Protein 8XKG (pdb70)

Nearest PDB structures (foldseek):
  8xkg-assembly1_A  TM=1.004E+00  e=3.668E-52  Acinetobacter baumannii ATCC 19606 = CIP 70.34 = JCM 6841
  8xkg-assembly1_B  TM=9.837E-01  e=6.410E-43  Acinetobacter baumannii ATCC 19606 = CIP 70.34 = JCM 6841
  5mrq-assembly1_A-2  TM=8.128E-01  e=3.387E-19  Arabidopsis thaliana
  7kmw-assembly2_B  TM=8.742E-01  e=4.511E-18  Mycobacterium avium subsp. paratuberculosis K-10
  4nai-assembly1_A-2  TM=8.125E-01  e=8.200E-19  Arabidopsis thaliana

Sequence (450 aa):
HHHHHMTKLWAVIPAAGSGSRFSKTELKQYQYIQDATVIEHTVKRLSQLPLTGYVLAIGKQDTFASTLSFQDKHKAHFCNGGVERVHSVLNALNYLSQIADEDDWVLVHDAARPCVTFECLNTLVKNAIETNQSAILAIPVRDTLKQVNQEQQIDKTVSRELLWQAQTPQIAKIGILKKAIETALKNNLTITDEASALESIGESVQVVMGRSDNIKITYPDDLELARLILQSQTKLWAVIPAALKQYQYIQDATVIEHTVKRLSQLPLTGYVLAIGKQDTFASTLSFQDKHKAHFCNGGVERVHSVLNALNYLSQIADEDDWVLVHDAARPCVTFECLNTLVKNAIETNQSAILAIPVRDTLKQVNQEQQIDKTVSRELLWQAQTPQIAKIGILKKAIETALKNNLTITDEASALESIGESVQVVMGRSDNIKITYPDDLELARLILQSQ

Foldseek 3Di:
DQQDPDAAEEEEEFDAEQQAPPDPDDDQQQDDQPPGGLLLLQQVQVVVDRHQAYEYAHHNNNPDPLPGPHDPCVRYHYHHHYNDRLRSVLRVLVVCVVVHPQSHKYWYAYSQQSLWHPVLVVVLVVVCSVVVAKEFEKAADDDFDFDADPVRHTPDTDDSPPPIGTHGGIMHGSNLLSVLSVVCVVVVHDDDDSVVSNVVVPGDYYYDYTDPSSDRPDDDCSSVSVSVSVVVD/DAEEEEEEALPQQQPDQPPGGLLLLQQVQVVVPRHQAYEYAYDPPDPPVVVHDHPPVVRYHYHHADDDSLRSVLRVLVVVVVVHPQQYKYWYAYSQQSLWHPVQVVQLVVVCVVVVAKEFEKAQDDDWAFDADPVRHTPDTDDSPPPIGTHTGTMGGSNLLSVLSVVCVVVVHDDDDSVRSSVSVPGDYYYGYTDPLSDRDDDPCVSVVVSVSNVVD

InterPro domains:
  IPR001228 2-C-methyl-D-erythritol 4-phosphate cytidylyltransferase [MF_00108] (12-234)
  IPR001228 2-C-methyl-D-erythritol 4-phosphate cytidylyltransferase [TIGR00453] (14-234)
  IPR018294 4-diphosphocytidyl-2C-methyl-D-erythritol synthase, conserved site [PS01295] (110-117)
  IPR029044 Nucleotide-diphospho-sugar transferases [G3DSA:3.90.550.10] (7-238)
  IPR029044 Nucleotide-diphospho-sugar transferases [SSF53448] (13-235)
  IPR034683 Cytidylyltransferase IspD/TarI [PF01128] (14-235)
  IPR034683 Cytidylyltransferase IspD/TarI [cd02516] (14-230)
  IPR050088 IspD/TarI cytidylyltransferase, baterial-type [PTHR32125] (8-237)

Radius of gyration: 24.11 Å; Cα contacts (8 Å, |Δi|>4): 963; chains: 2; bounding box: 74×47×43 Å

Organism: Acinetobacter baumannii (strain ATCC 19606 / DSM 30007 / JCM 6841 / CCUG 19606 / CIP 70.34 / NBRC 109757 / NCIMB 12457 / NCTC 12156 / 81) (NCBI:txid575584)

Solvent-accessible surface area: 20043 Å² total; per-residue (Å²): 195,107,132,97,182,145,50,78,9,12,0,0,3,11,22,60,32,51,16,30,128,190,71,208,99,100,62,64,27,18,56,122,5,130,130,18,0,0,5,26,42,0,1,114,32,2,17,90,5,103,6,62,0,2,0,0,0,21,5,163,102,11,86,44,0,51,93,15,101,10,74,38,82,152,54,19,45,58,21,83,12,18,116,98,50,19,68,0,0,26,51,0,0,62,73,0,37,155,79,22,80,98,21,12,8,0,1,0,0,9,14,12,11,0,0,1,17,68,120,16,0,55,71,0,18,132,33,0,48,114,63,52,73,7,0,1,1,0,13,36,6,32,9,23,1,0,44,5,43,172,127,68,38,25,63,89,42,36,76,104,124,69,11,30,20,7,6,9,0,4,1,1,10,0,18,59,0,48,118,0,1,51,35,0,54,151,82,140,78,127,25,65,11,5,0,11,0,3,37,49,63,70,65,51,1,30,0,10,71,4,56,28,9,5,28,95,5,35,78,127,56,13,40,65,8,0,69,4,0,29,130,50,89,116,117,11,10,1,0,0,17,2,65,129,67,14,30,74,124,5,139,134,19,0,0,0,24,36,0,2,106,41,3,16,82,5,101,5,59,0,3,0,0,0,22,26,170,173,33,108,76,1,92,93,26,102,13,74,37,155,151,48,22,44,85,18,81,13,23,145,95,73,10,50,2,0,24,53,0,0,61,75,0,34,153,75,21,83,116,76,7,10,0,0,0,0,17,8,17,4,0,0,1,18,83,132,14,0,59,67,0,16,132,36,0,86,130,51,94,72,5,0,2,0,0,20,40,5,138,33,22,1,0,48,3,43,140,119,72,40,18,71,114,47,32,79,100,125,89,11,29,18,4,4,7,0,4,2,1,38,0,20,60,0,49,134,0,0,69,45,0,57,183,92,138,84,128,27,71,13,4,2,9,0,3,63,38,54,70,60,50,5,30,9,10,109,7,68,54,10,5,24,50,6,54,79,92,78,5,30,70,7,0,72,7,1,39,103,11,74

Secondary structure (DSSP, 8-state):
----SS--EEEEEE-BS---TT-SSPPGGGSEETTEEHHHHHHHHHTTS-EEEEEEEE-TT--SGGGS--TTGGGEEEEE-BSSHHHHHHHHHHHHHTTS-TTSEEEE--TT-----HHHHHHHHHHHHHHTSEEEEEEE--SPEEEE-TTSBEEEEE--TTEEEEEEEEEEEHHHHHHHHHHHHHTT----SHHHHHHHTT--EEEEE--TT-----STTHHHHHHHHHHH-/--EEEEEEE--GGGSEETTEEHHHHHHHHHTTS-EEEEEEEE-TT--SGGG---TTGGGEEEEE--SSHHHHHHHHHHHHTTTS-TTSEEEE--TT-----HHHHHHHHHHHHHHTSEEEEEEE--SPEEEE-TTSBEEEEE--TTEEEEEEEEEEEHHHHHHHHHHHHHTT----SHHHHHHTTT--EEEEE--TT-----STTHHHHHHHHHHH-

Structure (mmCIF, N/CA/C/O backbone):
data_8XKG
#
_entry.id   8XKG
#
_cell.length_a   71.515
_cell.length_b   82.065
_cell.length_c   83.806
_cell.angle_alpha   90.00
_cell.angle_beta   90.00
_cell.angle_gamma   90.00
#
_symmetry.space_group_name_H-M   'P 21 21 21'
#
loop_
_entity.id
_entity.type
_entity.pdbx_description
1 polymer '2-C-methyl-D-erythritol 4-phosphate cytidylyltransferase'
2 non-polymer GLYCEROL
3 water water
#
loop_
_atom_site.group_PDB
_atom_site.id
_atom_site.type_symbol
_atom_site.label_atom_id
_atom_site.label_alt_id
_atom_site.label_comp_id
_atom_site.label_asym_id
_atom_site.label_entity_id
_atom_site.label_seq_id
_atom_site.pdbx_PDB_ins_code
_atom_site.Cartn_x
_atom_site.Cartn_y
_atom_site.Cartn_z
_atom_site.occupancy
_atom_site.B_iso_or_equiv
_atom_site.auth_seq_id
_atom_site.auth_comp_id
_atom_site.auth_asym_id
_atom_site.auth_atom_id
_atom_site.pdbx_PDB_model_num
ATOM 1 N N . HIS A 1 3 ? 8.812 -17.602 -34.084 1.00 26.46 -4 HIS A N 1
ATOM 2 C CA . HIS A 1 3 ? 7.742 -18.144 -33.254 1.00 26.07 -4 HIS A CA 1
ATOM 3 C C . HIS A 1 3 ? 6.995 -17.009 -32.593 1.00 25.42 -4 HIS A C 1
ATOM 4 O O . HIS A 1 3 ? 7.605 -16.149 -31.964 1.00 26.51 -4 HIS A O 1
ATOM 11 N N . HIS A 1 4 ? 5.674 -17.012 -32.704 1.00 23.40 -3 HIS A N 1
ATOM 12 C CA . HIS A 1 4 ? 4.890 -15.892 -32.218 1.00 23.95 -3 HIS A CA 1
ATOM 13 C C . HIS A 1 4 ? 3.902 -16.275 -31.123 1.00 23.36 -3 HIS A C 1
ATOM 14 O O . HIS A 1 4 ? 3.228 -15.390 -30.584 1.00 23.78 -3 HIS A O 1
ATOM 21 N N . HIS A 1 5 ? 3.827 -17.554 -30.748 1.00 20.53 -2 HIS A N 1
ATOM 22 C CA . HIS A 1 5 ? 2.910 -18.039 -29.718 1.00 19.22 -2 HIS A CA 1
ATOM 23 C C . HIS A 1 5 ? 3.716 -18.463 -28.494 1.00 17.81 -2 HIS A C 1
ATOM 24 O O . HIS A 1 5 ? 4.398 -19.493 -28.520 1.00 17.48 -2 HIS A O 1
ATOM 31 N N . HIS A 1 6 ? 3.612 -17.689 -27.416 1.00 17.04 -1 HIS A N 1
ATOM 32 C CA . HIS A 1 6 ? 4.467 -17.861 -26.251 1.00 16.57 -1 HIS A CA 1
ATOM 33 C C . HIS A 1 6 ? 3.636 -17.947 -24.983 1.00 14.46 -1 HIS A C 1
ATOM 34 O O . HIS A 1 6 ? 2.607 -17.276 -24.858 1.00 14.66 -1 HIS A O 1
ATOM 41 N N . HIS A 1 7 ? 4.090 -18.770 -24.038 1.00 13.15 0 HIS A N 1
ATOM 42 C CA . HIS A 1 7 ? 3.440 -18.793 -22.734 1.00 13.20 0 HIS A CA 1
ATOM 43 C C . HIS A 1 7 ? 3.654 -17.473 -22.005 1.00 14.71 0 HIS A C 1
ATOM 44 O O . HIS A 1 7 ? 2.691 -16.827 -21.575 1.00 13.38 0 HIS A O 1
ATOM 51 N N . MET A 1 8 ? 4.910 -17.049 -21.871 1.00 14.13 1 MET A N 1
ATOM 52 C CA . MET A 1 8 ? 5.210 -15.829 -21.135 1.00 15.41 1 MET A CA 1
ATOM 53 C C . MET A 1 8 ? 4.726 -14.616 -21.918 1.00 16.42 1 MET A C 1
ATOM 54 O O . MET A 1 8 ? 5.059 -14.443 -23.096 1.00 17.66 1 MET A O 1
ATOM 59 N N . THR A 1 9 ? 3.935 -13.778 -21.253 1.00 16.51 2 THR A N 1
ATOM 60 C CA . THR A 1 9 ? 3.246 -12.656 -21.868 1.00 17.52 2 THR A CA 1
ATOM 61 C C . THR A 1 9 ? 3.544 -11.382 -21.097 1.00 18.16 2 THR A C 1
ATOM 62 O O . THR A 1 9 ? 3.679 -11.409 -19.870 1.00 17.09 2 THR A O 1
ATOM 66 N N . LYS A 1 10 ? 3.684 -10.275 -21.818 1.00 15.11 3 LYS A N 1
ATOM 67 C CA . LYS A 1 10 ? 3.759 -8.964 -21.198 1.00 12.63 3 LYS A CA 1
ATOM 68 C C . LYS A 1 10 ? 2.659 -8.089 -21.782 1.00 10.45 3 LYS A C 1
ATOM 69 O O . LYS A 1 10 ? 2.281 -8.241 -22.948 1.00 11.24 3 LYS A O 1
ATOM 75 N N . LEU A 1 11 ? 2.159 -7.159 -20.971 1.00 9.40 4 LEU A N 1
ATOM 76 C CA . LEU A 1 11 ? 1.096 -6.247 -21.373 1.00 8.26 4 LEU A CA 1
ATOM 77 C C . LEU A 1 11 ? 1.611 -4.820 -21.342 1.00 7.80 4 LEU A C 1
ATOM 78 O O . LEU A 1 11 ? 2.239 -4.406 -20.362 1.00 7.84 4 LEU A O 1
ATOM 83 N N . TRP A 1 12 ? 1.310 -4.064 -22.393 1.00 6.31 5 TRP A N 1
ATOM 84 C CA . TRP A 1 12 ? 1.610 -2.643 -22.458 1.00 6.20 5 TRP A CA 1
ATOM 85 C C . TRP A 1 12 ? 0.325 -1.903 -22.787 1.00 5.35 5 TRP A C 1
ATOM 86 O O . TRP A 1 12 ? -0.586 -2.459 -23.404 1.00 5.71 5 TRP A O 1
ATOM 97 N N . ALA A 1 13 ? 0.256 -0.643 -22.378 1.00 4.98 6 ALA A N 1
ATOM 98 C CA . ALA A 1 13 ? -0.858 0.210 -22.748 1.00 5.25 6 ALA A CA 1
ATOM 99 C C . ALA A 1 13 ? -0.344 1.426 -23.502 1.00 5.21 6 ALA A C 1
ATOM 100 O O . ALA A 1 13 ? 0.741 1.943 -23.217 1.00 6.20 6 ALA A O 1
ATOM 102 N N . VAL A 1 14 ? -1.133 1.875 -24.472 1.00 4.93 7 VAL A N 1
ATOM 103 C CA . VAL A 1 14 ? -0.849 3.087 -25.227 1.00 5.04 7 VAL A CA 1
ATOM 104 C C . VAL A 1 14 ? -2.069 3.988 -25.151 1.00 5.97 7 VAL A C 1
ATOM 105 O O . VAL A 1 14 ? -3.194 3.540 -25.403 1.00 4.76 7 VAL A O 1
ATOM 109 N N . ILE A 1 15 ? -1.849 5.250 -24.813 1.00 5.90 8 ILE A N 1
ATOM 110 C CA . ILE A 1 15 ? -2.894 6.260 -24.808 1.00 6.26 8 ILE A CA 1
ATOM 111 C C . ILE A 1 15 ? -2.499 7.334 -25.813 1.00 7.43 8 ILE A C 1
ATOM 112 O O . ILE A 1 15 ? -1.604 8.141 -25.560 1.00 7.16 8 ILE A O 1
ATOM 117 N N . PRO A 1 16 ? -3.121 7.339 -26.991 1.00 7.17 9 PRO A N 1
ATOM 118 C CA . PRO A 1 16 ? -2.780 8.285 -28.059 1.00 7.52 9 PRO A CA 1
ATOM 119 C C . PRO A 1 16 ? -3.518 9.615 -28.033 1.00 9.64 9 PRO A C 1
ATOM 120 O O . PRO A 1 16 ? -4.732 9.684 -27.829 1.00 11.98 9 PRO A O 1
ATOM 124 N N . ALA A 1 17 ? -2.778 10.684 -28.283 1.00 10.18 10 ALA A N 1
ATOM 125 C CA . ALA A 1 17 ? -3.380 11.999 -28.424 1.00 11.46 10 ALA A CA 1
ATOM 126 C C . ALA A 1 17 ? -3.329 12.376 -29.898 1.00 13.54 10 ALA A C 1
ATOM 127 O O . ALA A 1 17 ? -2.774 11.650 -30.725 1.00 12.85 10 ALA A O 1
ATOM 129 N N . ALA A 1 18 ? -4.007 13.461 -30.249 1.00 14.90 11 ALA A N 1
ATOM 130 C CA . ALA A 1 18 ? -3.968 13.982 -31.607 1.00 17.01 11 ALA A CA 1
ATOM 131 C C . ALA A 1 18 ? -3.707 15.478 -31.545 1.00 17.34 11 ALA A C 1
ATOM 132 O O . ALA A 1 18 ? -4.254 16.171 -30.683 1.00 18.50 11 ALA A O 1
ATOM 134 N N . GLY A 1 19 ? -2.869 15.974 -32.450 1.00 15.47 12 GLY A N 1
ATOM 135 C CA . GLY A 1 19 ? -2.621 17.399 -32.529 1.00 16.86 12 GLY A CA 1
ATOM 136 C C . GLY A 1 19 ? -1.551 17.880 -31.568 1.00 17.45 12 GLY A C 1
ATOM 137 O O . GLY A 1 19 ? -0.967 17.126 -30.786 1.00 18.17 12 GLY A O 1
ATOM 138 N N . SER A 1 20 ? -1.314 19.195 -31.622 1.00 16.18 13 SER A N 1
ATOM 139 C CA . SER A 1 20 ? -0.160 19.787 -30.947 1.00 16.16 13 SER A CA 1
ATOM 140 C C . SER A 1 20 ? -0.294 19.774 -29.429 1.00 14.62 13 SER A C 1
ATOM 141 O O . SER A 1 20 ? 0.719 19.721 -28.724 1.00 15.08 13 SER A O 1
ATOM 144 N N . GLY A 1 21 ? -1.515 19.852 -28.908 1.00 14.54 14 GLY A N 1
ATOM 145 C CA . GLY A 1 21 ? -1.697 19.920 -27.470 1.00 14.19 14 GLY A CA 1
ATOM 146 C C . GLY A 1 21 ? -1.174 21.188 -26.833 1.00 14.79 14 GLY A C 1
ATOM 147 O O . GLY A 1 21 ? -0.804 21.172 -25.656 1.00 13.89 14 GLY A O 1
ATOM 148 N N . SER A 1 22 ? -1.132 22.290 -27.579 1.00 16.42 15 SER A N 1
ATOM 149 C CA . SER A 1 22 ? -0.577 23.529 -27.051 1.00 17.10 15 SER A CA 1
ATOM 150 C C . SER A 1 22 ? -1.347 23.994 -25.822 1.00 15.77 15 SER A C 1
ATOM 151 O O . SER A 1 22 ? -2.578 23.919 -25.774 1.00 17.28 15 SER A O 1
ATOM 154 N N . ARG A 1 23 ? -0.612 24.489 -24.821 1.00 15.42 16 ARG A N 1
ATOM 155 C CA . ARG A 1 23 ? -1.255 25.002 -23.617 1.00 15.75 16 ARG A CA 1
ATOM 156 C C . ARG A 1 23 ? -2.019 26.293 -23.869 1.00 16.86 16 ARG A C 1
ATOM 157 O O . ARG A 1 23 ? -2.726 26.759 -22.970 1.00 18.29 16 ARG A O 1
ATOM 165 N N . PHE A 1 24 ? -1.898 26.881 -25.058 1.00 17.33 17 PHE A N 1
ATOM 166 C CA . PHE A 1 24 ? -2.498 28.174 -25.350 1.00 18.19 17 PHE A CA 1
ATOM 167 C C . PHE A 1 24 ? -3.676 28.064 -26.310 1.00 20.46 17 PHE A C 1
ATOM 168 O O . PHE A 1 24 ? -4.094 29.070 -26.893 1.00 23.36 17 PHE A O 1
ATOM 176 N N . SER A 1 25 ? -4.221 26.864 -26.485 1.00 21.91 18 SER A N 1
ATOM 177 C CA . SER A 1 25 ? -5.450 26.715 -27.247 1.00 22.86 18 SER A CA 1
ATOM 178 C C . SER A 1 25 ? -6.629 27.241 -26.438 1.00 24.57 18 SER A C 1
ATOM 179 O O . SER A 1 25 ? -6.601 27.274 -25.205 1.00 24.83 18 SER A O 1
ATOM 182 N N . LYS A 1 26 ? -7.667 27.686 -27.139 1.00 23.40 19 LYS A N 1
ATOM 183 C CA . LYS A 1 26 ? -8.847 28.249 -26.487 1.00 23.91 19 LYS A CA 1
ATOM 184 C C . LYS A 1 26 ? -9.802 27.196 -25.931 1.00 24.71 19 LYS A C 1
ATOM 185 O O . LYS A 1 26 ? -10.549 27.463 -24.989 1.00 25.89 19 LYS A O 1
ATOM 191 N N . THR A 1 27 ? -9.775 26.004 -26.514 1.00 22.13 20 THR A N 1
ATOM 192 C CA . THR A 1 27 ? -10.653 24.925 -26.079 1.00 24.09 20 THR A CA 1
ATOM 193 C C . THR A 1 27 ? -9.843 23.934 -25.256 1.00 21.23 20 THR A C 1
ATOM 194 O O . THR A 1 27 ? -8.777 23.489 -25.694 1.00 20.22 20 THR A O 1
ATOM 198 N N . GLU A 1 28 ? -10.339 23.589 -24.070 1.00 21.01 21 GLU A N 1
ATOM 199 C CA . GLU A 1 28 ? -9.630 22.631 -23.234 1.00 19.20 21 GLU A CA 1
ATOM 200 C C . GLU A 1 28 ? -9.848 21.218 -23.756 1.00 19.19 21 GLU A C 1
ATOM 201 O O . GLU A 1 28 ? -10.942 20.861 -24.203 1.00 18.95 21 GLU A O 1
ATOM 207 N N . LEU A 1 29 ? -8.780 20.428 -23.722 1.00 16.92 22 LEU A N 1
ATOM 208 C CA . LEU A 1 29 ? -8.863 19.023 -24.087 1.00 16.71 22 LEU A CA 1
ATOM 209 C C . LEU A 1 29 ? -9.612 18.261 -23.002 1.00 14.64 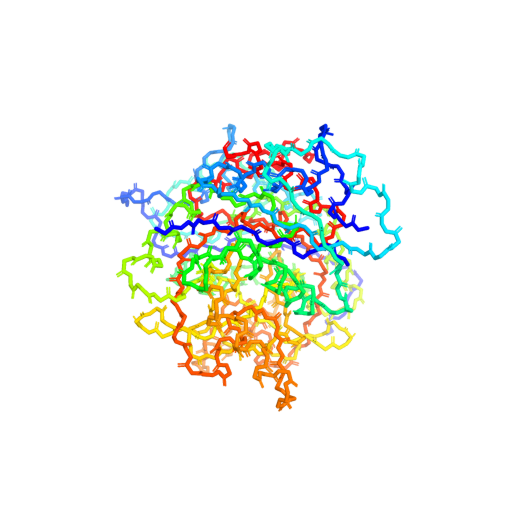22 LEU A C 1
ATOM 210 O O . LEU A 1 29 ? -9.361 18.457 -21.808 1.00 13.86 22 LEU A O 1
ATOM 215 N N . LYS A 1 30 ? -10.542 17.397 -23.416 1.00 14.85 23 LYS A N 1
ATOM 216 C CA . LYS A 1 30 ? -11.350 16.666 -22.445 1.00 14.39 23 LYS A CA 1
ATOM 217 C C . LYS A 1 30 ? -10.502 15.794 -21.525 1.00 12.72 23 LYS A C 1
ATOM 218 O O . LYS A 1 30 ? -10.844 15.629 -20.349 1.00 13.35 23 LYS A O 1
ATOM 224 N N . GLN A 1 31 ? -9.390 15.246 -22.022 1.00 12.96 24 GLN A N 1
ATOM 225 C CA . GLN A 1 31 ? -8.594 14.349 -21.191 1.00 10.95 24 GLN A CA 1
ATOM 226 C C . GLN A 1 31 ? -7.926 15.064 -20.021 1.00 10.47 24 GLN A C 1
ATOM 227 O O . GLN A 1 31 ? -7.469 14.397 -19.087 1.00 9.85 24 GLN A O 1
ATOM 233 N N . TYR A 1 32 ? -7.846 16.393 -20.046 1.00 11.41 25 TYR A N 1
ATOM 234 C CA . TYR A 1 32 ? -7.216 17.137 -18.965 1.00 10.54 25 TYR A CA 1
ATOM 235 C C . TYR A 1 32 ? -8.209 17.858 -18.065 1.00 12.76 25 TYR A C 1
ATOM 236 O O . TYR A 1 32 ? -7.789 18.580 -17.153 1.00 11.84 25 TYR A O 1
ATOM 245 N N . GLN A 1 33 ? -9.507 17.669 -18.275 1.00 12.69 26 GLN A N 1
ATOM 246 C CA . GLN A 1 33 ? -10.485 18.183 -17.334 1.00 14.68 26 GLN A CA 1
ATOM 247 C C . GLN A 1 33 ? -10.490 17.329 -16.074 1.00 14.18 26 GLN A C 1
ATOM 248 O O . GLN A 1 33 ? -10.058 16.173 -16.074 1.00 12.64 26 GLN A O 1
ATOM 254 N N . TYR A 1 34 ? -10.999 17.901 -14.991 1.00 14.20 27 TYR A N 1
ATOM 255 C CA . TYR A 1 34 ? -10.873 17.271 -13.688 1.00 14.97 27 TYR A CA 1
ATOM 256 C C . TYR A 1 34 ? -12.139 16.516 -13.316 1.00 16.55 27 TYR A C 1
ATOM 257 O O . TYR A 1 34 ? -13.256 16.999 -13.523 1.00 17.41 27 TYR A O 1
ATOM 266 N N . ILE A 1 35 ? -11.947 15.397 -12.677 1.00 15.70 28 ILE A N 1
ATOM 267 C CA . ILE A 1 35 ? -12.977 14.619 -12.040 1.00 18.18 28 ILE A CA 1
ATOM 268 C C . ILE A 1 35 ? -12.416 14.453 -10.623 1.00 18.85 28 ILE A C 1
ATOM 269 O O . ILE A 1 35 ? -11.476 13.843 -10.419 1.00 19.33 28 ILE A O 1
ATOM 274 N N . GLN A 1 36 ? -13.079 15.085 -9.667 1.00 21.37 29 GLN A N 1
ATOM 275 C CA . GLN A 1 36 ? -12.563 15.208 -8.337 1.00 22.19 29 GLN A CA 1
ATOM 276 C C . GLN A 1 36 ? -11.195 15.851 -8.387 1.00 23.30 29 GLN A C 1
ATOM 277 O O . GLN A 1 36 ? -11.020 16.838 -8.988 1.00 23.87 29 GLN A O 1
ATOM 283 N N . ASP A 1 37 ? -10.218 15.208 -7.853 1.00 27.22 30 ASP A N 1
ATOM 284 C CA . ASP A 1 37 ? -8.943 15.815 -7.727 1.00 25.62 30 ASP A CA 1
ATOM 285 C C . ASP A 1 37 ? -7.862 15.412 -8.695 1.00 23.97 30 ASP A C 1
ATOM 286 O O . ASP A 1 37 ? -6.763 15.633 -8.462 1.00 25.93 30 ASP A O 1
ATOM 291 N N . ALA A 1 38 ? -8.262 14.817 -9.797 1.00 21.05 31 ALA A N 1
ATOM 292 C CA . ALA A 1 38 ? -7.297 14.403 -10.815 1.00 19.13 31 ALA A CA 1
ATOM 293 C C . ALA A 1 38 ? -7.899 14.571 -12.216 1.00 15.45 31 ALA A C 1
ATOM 294 O O . ALA A 1 38 ? -9.064 14.505 -12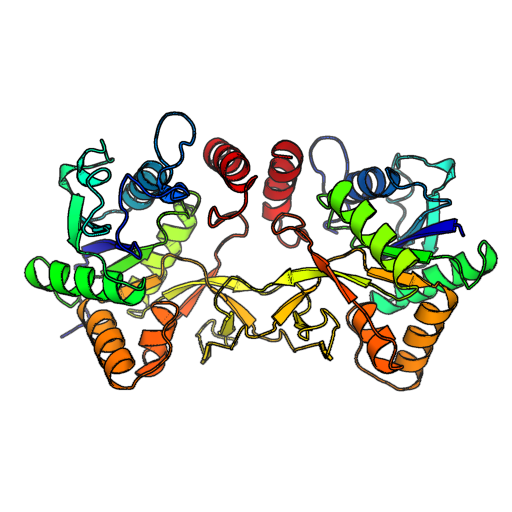.339 1.00 15.38 31 ALA A O 1
ATOM 296 N N . THR A 1 39 ? -7.076 14.750 -13.258 1.00 13.02 32 THR A N 1
ATOM 297 C CA . THR A 1 39 ? -7.552 14.821 -14.639 1.00 12.00 32 THR A CA 1
ATOM 298 C C . THR A 1 39 ? -8.152 13.494 -15.091 1.00 10.85 32 THR A C 1
ATOM 299 O O . THR A 1 39 ? -7.922 12.435 -14.500 1.00 11.51 32 THR A O 1
ATOM 303 N N . VAL A 1 40 ? -8.941 13.579 -16.161 1.00 11.23 33 VAL A N 1
ATOM 304 C CA . VAL A 1 40 ? -9.535 12.394 -16.770 1.00 9.21 33 VAL A CA 1
ATOM 305 C C . VAL A 1 40 ? -8.457 11.368 -17.103 1.00 8.79 33 VAL A C 1
ATOM 306 O O . VAL A 1 40 ? -8.591 10.176 -16.801 1.00 8.08 33 VAL A O 1
ATOM 310 N N . ILE A 1 41 ? -7.358 11.823 -17.713 1.00 8.24 34 ILE A N 1
ATOM 311 C CA . ILE A 1 41 ? -6.326 10.891 -18.160 1.00 7.99 34 ILE A CA 1
ATOM 312 C C . ILE A 1 41 ? -5.629 10.224 -16.980 1.00 7.98 34 ILE A C 1
ATOM 313 O O . ILE A 1 41 ? -5.207 9.065 -17.077 1.00 6.55 34 ILE A O 1
ATOM 318 N N . GLU A 1 42 ? -5.489 10.929 -15.855 1.00 9.52 35 GLU A N 1
ATOM 319 C CA . GLU A 1 42 ? -4.958 10.292 -14.656 1.00 8.35 35 GLU A CA 1
ATOM 320 C C . GLU A 1 42 ? -5.876 9.170 -14.198 1.00 8.35 35 GLU A C 1
ATOM 321 O O . GLU A 1 42 ? -5.413 8.080 -13.842 1.00 8.16 35 GLU A O 1
ATOM 327 N N . HIS A 1 43 ? -7.185 9.428 -14.193 1.00 8.57 36 HIS A N 1
ATOM 328 C CA . HIS A 1 43 ? -8.148 8.375 -13.898 1.00 8.44 36 HIS A CA 1
ATOM 329 C C . HIS A 1 43 ? -8.002 7.208 -14.866 1.00 7.62 36 HIS A C 1
ATOM 330 O O . HIS A 1 43 ? -7.994 6.045 -14.450 1.00 7.47 36 HIS A O 1
ATOM 337 N N . THR A 1 44 ? -7.865 7.499 -16.161 1.00 7.07 37 THR A N 1
ATOM 338 C CA . THR A 1 44 ? -7.754 6.430 -17.148 1.00 6.64 37 THR A CA 1
ATOM 339 C C . THR A 1 44 ? -6.516 5.582 -16.898 1.00 7.15 37 THR A C 1
ATOM 340 O O . THR A 1 44 ? -6.586 4.347 -16.878 1.00 6.64 37 THR A O 1
ATOM 344 N N . VAL A 1 45 ? -5.373 6.234 -16.680 1.00 6.66 38 VAL A N 1
ATOM 345 C CA . VAL A 1 45 ? -4.137 5.512 -16.397 1.00 7.15 38 VAL A CA 1
ATOM 346 C C . VAL A 1 45 ? -4.286 4.667 -15.139 1.00 8.01 38 VAL A C 1
ATOM 347 O O . VAL A 1 45 ? -3.827 3.519 -15.087 1.00 7.51 38 VAL A O 1
ATOM 351 N N . LYS A 1 46 ? -4.931 5.215 -14.108 1.00 7.87 39 LYS A N 1
ATOM 352 C CA . LYS A 1 46 ? -5.116 4.456 -12.876 1.00 9.02 39 LYS A CA 1
ATOM 353 C C . LYS A 1 46 ? -5.956 3.209 -13.118 1.00 9.13 39 LYS A C 1
ATOM 354 O O . LYS A 1 46 ? -5.645 2.131 -12.599 1.00 8.74 39 LYS A O 1
ATOM 360 N N . ARG A 1 47 ? -7.012 3.333 -13.926 1.00 8.79 40 ARG A N 1
ATOM 361 C CA . ARG A 1 47 ? -7.864 2.187 -14.231 1.00 8.28 40 ARG A CA 1
ATOM 362 C C . ARG A 1 47 ? -7.098 1.128 -15.016 1.00 8.34 40 ARG A C 1
ATOM 363 O O . ARG A 1 47 ? -7.120 -0.056 -14.662 1.00 8.50 40 ARG A O 1
ATOM 371 N N . LEU A 1 48 ? -6.399 1.538 -16.078 1.00 7.85 41 LEU A N 1
ATOM 372 C CA . LEU A 1 48 ? -5.627 0.576 -16.860 1.00 7.08 41 LEU A CA 1
ATOM 373 C C . LEU A 1 48 ? -4.538 -0.077 -16.027 1.00 8.70 41 LEU A C 1
ATOM 374 O O . LEU A 1 48 ? -4.204 -1.247 -16.246 1.00 8.30 41 LEU A O 1
ATOM 379 N N . SER A 1 49 ? -3.976 0.661 -15.070 1.00 9.31 42 SER A N 1
ATOM 380 C CA . SER A 1 49 ? -2.894 0.161 -14.236 1.00 9.60 42 SER A CA 1
ATOM 381 C C . SER A 1 49 ? -3.331 -0.958 -13.303 1.00 10.98 42 SER A C 1
ATOM 382 O O . SER A 1 49 ? -2.475 -1.571 -12.657 1.00 11.10 42 SER A O 1
ATOM 385 N N . GLN A 1 50 ? -4.634 -1.227 -13.202 1.00 10.01 43 GLN A N 1
ATOM 386 C CA . GLN A 1 50 ? -5.085 -2.384 -12.443 1.00 11.72 43 GLN A CA 1
ATOM 387 C C . GLN A 1 50 ? -4.730 -3.689 -13.142 1.00 11.38 43 GLN A C 1
ATOM 388 O O . GLN A 1 50 ? -4.680 -4.737 -12.490 1.00 12.62 43 GLN A O 1
ATOM 394 N N . LEU A 1 51 ? -4.471 -3.641 -14.447 1.00 9.08 44 LEU A N 1
ATOM 395 C CA . LEU A 1 51 ? -3.918 -4.774 -15.164 1.00 10.51 44 LEU A CA 1
ATOM 396 C C . LEU A 1 51 ? -2.443 -4.959 -14.818 1.00 9.15 44 LEU A C 1
ATOM 397 O O . LEU A 1 51 ? -1.789 -4.036 -14.328 1.00 9.70 44 LEU A O 1
ATOM 402 N N . PRO A 1 52 ? -1.890 -6.152 -15.073 1.00 9.69 45 PRO A N 1
ATOM 403 C CA . PRO A 1 52 ? -0.439 -6.350 -14.864 1.00 9.48 45 PRO A CA 1
ATOM 404 C C . PRO A 1 52 ? 0.390 -5.774 -16.006 1.00 10.25 45 PRO A C 1
ATOM 405 O O . PRO A 1 52 ? 1.000 -6.484 -16.813 1.00 10.15 45 PRO A O 1
ATOM 409 N N . LEU A 1 53 ? 0.419 -4.446 -16.090 1.00 9.03 46 LEU A N 1
ATOM 410 C CA . LEU A 1 53 ? 1.166 -3.771 -17.142 1.00 8.82 46 LEU A CA 1
ATOM 411 C C . LEU A 1 53 ? 2.655 -3.755 -16.831 1.00 10.28 46 LEU A C 1
ATOM 412 O O . LEU A 1 53 ? 3.065 -3.511 -15.693 1.00 11.63 46 LEU A O 1
ATOM 417 N N . THR A 1 54 ? 3.465 -4.008 -17.858 1.00 9.03 47 THR A N 1
ATOM 418 C CA . THR A 1 54 ? 4.895 -3.758 -17.746 1.00 9.81 47 THR A CA 1
ATOM 419 C C . THR A 1 54 ? 5.202 -2.273 -17.892 1.00 10.08 47 THR A C 1
ATOM 420 O O . THR A 1 54 ? 6.138 -1.766 -17.262 1.00 11.97 47 THR A O 1
ATOM 424 N N . GLY A 1 55 ? 4.412 -1.568 -18.694 1.00 10.41 48 GLY A N 1
ATOM 425 C CA . GLY A 1 55 ? 4.557 -0.134 -18.863 1.00 9.85 48 GLY A CA 1
ATOM 426 C C . GLY A 1 55 ? 3.387 0.412 -19.648 1.00 9.10 48 GLY A C 1
ATOM 427 O O . GLY A 1 55 ? 2.582 -0.337 -20.211 1.00 8.18 48 GLY A O 1
ATOM 428 N N . TYR A 1 56 ? 3.285 1.7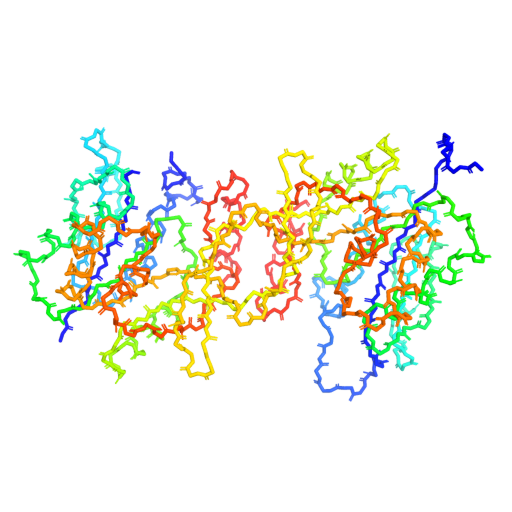38 -19.653 1.00 7.11 49 TYR A N 1
ATOM 429 C CA . TYR A 1 56 ? 2.305 2.424 -20.480 1.00 7.00 49 TYR A CA 1
ATOM 430 C C . TYR A 1 56 ? 2.960 3.625 -21.145 1.00 7.32 49 TYR A C 1
ATOM 431 O O . TYR A 1 56 ? 3.869 4.247 -20.588 1.00 7.72 49 TYR A O 1
ATOM 440 N N . VAL A 1 57 ? 2.497 3.929 -22.355 1.00 6.27 50 VAL A N 1
ATOM 441 C CA . VAL A 1 57 ? 3.064 4.981 -23.192 1.00 5.66 50 VAL A CA 1
ATOM 442 C C . VAL A 1 57 ? 1.971 5.995 -23.482 1.00 7.28 50 VAL A C 1
ATOM 443 O O . VAL A 1 57 ? 0.903 5.637 -23.995 1.00 6.37 50 VAL A O 1
ATOM 447 N N . LEU A 1 58 ? 2.237 7.255 -23.159 1.00 6.54 51 LEU A N 1
ATOM 448 C CA . LEU A 1 58 ? 1.367 8.356 -23.536 1.00 6.69 51 LEU A CA 1
ATOM 449 C C . LEU A 1 58 ? 2.006 9.070 -24.717 1.00 7.29 51 LEU A C 1
ATOM 450 O O . LEU A 1 58 ? 3.105 9.619 -24.592 1.00 7.81 51 LEU A O 1
ATOM 455 N N . ALA A 1 59 ? 1.334 9.044 -25.861 1.00 7.23 52 ALA A N 1
ATOM 456 C CA . ALA A 1 59 ? 1.795 9.765 -27.040 1.00 7.14 52 ALA A CA 1
ATOM 457 C C . ALA A 1 59 ? 1.151 11.141 -26.982 1.00 8.41 52 ALA A C 1
ATOM 458 O O . ALA A 1 59 ? -0.070 11.264 -27.110 1.00 8.93 52 ALA A O 1
ATOM 460 N N . ILE A 1 60 ? 1.951 12.170 -26.727 1.00 7.92 53 ILE A N 1
ATOM 461 C CA . ILE A 1 60 ? 1.388 13.481 -26.448 1.00 10.11 53 ILE A CA 1
ATOM 462 C C . ILE A 1 60 ? 1.867 14.484 -27.488 1.00 10.95 53 ILE A C 1
ATOM 463 O O . ILE A 1 60 ? 2.915 14.320 -28.119 1.00 9.25 53 ILE A O 1
ATOM 468 N N . GLY A 1 61 ? 1.090 15.556 -27.628 1.00 11.38 54 GLY A N 1
ATOM 469 C CA . GLY A 1 61 ? 1.407 16.568 -28.616 1.00 13.91 54 GLY A CA 1
ATOM 470 C C . GLY A 1 61 ? 2.733 17.246 -28.334 1.00 12.40 54 GLY A C 1
ATOM 471 O O . GLY A 1 61 ? 3.155 17.391 -27.185 1.00 13.43 54 GLY A O 1
ATOM 472 N N . LYS A 1 62 ? 3.379 17.688 -29.368 1.00 14.26 55 LYS A N 1
ATOM 473 C CA . LYS A 1 62 ? 4.662 18.277 -29.272 1.00 15.30 55 LYS A CA 1
ATOM 474 C C . LYS A 1 62 ? 4.732 19.533 -28.437 1.00 15.89 55 LYS A C 1
ATOM 475 O O . LYS A 1 62 ? 5.742 19.870 -27.904 1.00 17.47 55 LYS A O 1
ATOM 481 N N . GLN A 1 63 ? 3.608 20.217 -28.335 1.00 15.07 56 GLN A N 1
ATOM 482 C CA . GLN A 1 63 ? 3.546 21.426 -27.526 1.00 15.10 56 GLN A CA 1
ATOM 483 C C . GLN A 1 63 ? 2.908 21.177 -26.166 1.00 15.06 56 GLN A C 1
ATOM 484 O O . GLN A 1 63 ? 2.678 22.129 -25.414 1.00 15.16 56 GLN A O 1
ATOM 490 N N . ASP A 1 64 ? 2.634 19.916 -25.833 1.00 13.79 57 ASP A N 1
ATOM 491 C CA . ASP A 1 64 ? 1.962 19.547 -24.588 1.00 14.40 57 ASP A CA 1
ATOM 492 C C . ASP A 1 64 ? 3.030 19.373 -23.518 1.00 14.35 57 ASP A C 1
ATOM 493 O O . ASP A 1 64 ? 3.657 18.317 -23.413 1.00 13.19 57 ASP A O 1
ATOM 498 N N . THR A 1 65 ? 3.197 20.391 -22.683 1.00 13.64 58 THR A N 1
ATOM 499 C CA . THR A 1 65 ? 4.130 20.345 -21.570 1.00 15.15 58 THR A CA 1
ATOM 500 C C . THR A 1 65 ? 3.456 19.949 -20.262 1.00 15.16 58 THR A C 1
ATOM 501 O O . THR A 1 65 ? 4.093 19.995 -19.205 1.00 15.54 58 THR A O 1
ATOM 505 N N . PHE A 1 66 ? 2.178 19.582 -20.311 1.00 12.80 59 PHE A N 1
ATOM 506 C CA . PHE A 1 66 ? 1.388 19.288 -19.123 1.00 12.34 59 PHE A CA 1
ATOM 507 C C . PHE A 1 66 ? 1.445 17.822 -18.694 1.00 12.19 59 PHE A C 1
ATOM 508 O O . PHE A 1 66 ? 1.648 17.530 -17.511 1.00 11.73 59 PHE A O 1
ATOM 516 N N . ALA A 1 67 ? 1.298 16.895 -19.648 1.00 12.80 60 ALA A N 1
ATOM 517 C CA . ALA A 1 67 ? 1.091 15.488 -19.306 1.00 10.05 60 ALA A CA 1
ATOM 518 C C . ALA A 1 67 ? 2.238 14.897 -18.495 1.00 11.88 60 ALA A C 1
ATOM 519 O O . ALA A 1 67 ? 2.004 14.174 -17.520 1.00 12.19 60 ALA A O 1
ATOM 521 N N . SER A 1 68 ? 3.481 15.217 -18.852 1.00 13.41 61 SER A N 1
ATOM 522 C CA . SER A 1 68 ? 4.601 14.566 -18.185 1.00 12.83 61 SER A CA 1
ATOM 523 C C . SER A 1 68 ? 4.755 15.019 -16.740 1.00 13.79 61 SER A C 1
ATOM 524 O O . SER A 1 68 ? 5.411 14.327 -15.954 1.00 16.02 61 SER A O 1
ATOM 527 N N . THR A 1 69 ? 4.148 16.146 -16.374 1.00 14.05 62 THR A N 1
ATOM 528 C CA . THR A 1 69 ? 4.211 16.698 -15.027 1.00 16.05 62 THR A CA 1
ATOM 529 C C . THR A 1 69 ? 3.181 16.097 -14.075 1.00 16.24 62 THR A C 1
ATOM 530 O O . THR A 1 69 ? 3.184 16.450 -12.891 1.00 18.73 62 THR A O 1
ATOM 534 N N . LEU A 1 70 ? 2.322 15.196 -14.541 1.00 13.03 63 LEU A N 1
ATOM 535 C CA . LEU A 1 70 ? 1.209 14.718 -13.735 1.00 12.29 63 LEU A CA 1
ATOM 536 C C . LEU A 1 70 ? 1.633 13.541 -12.868 1.00 12.14 63 LEU A C 1
ATOM 537 O O . LEU A 1 70 ? 2.509 12.755 -13.237 1.00 13.37 63 LEU A O 1
ATOM 542 N N . SER A 1 71 ? 0.957 13.395 -11.729 1.00 12.48 64 SER A N 1
ATOM 543 C CA . SER A 1 71 ? 1.336 12.392 -10.735 1.00 13.54 64 SER A CA 1
ATOM 544 C C . SER A 1 71 ? 0.557 11.106 -11.003 1.00 13.36 64 SER A C 1
ATOM 545 O O . SER A 1 71 ? -0.328 10.691 -10.254 1.00 14.13 64 SER A O 1
ATOM 548 N N . PHE A 1 72 ? 0.962 10.446 -12.084 1.00 12.44 65 PHE A N 1
ATOM 549 C CA . PHE A 1 72 ? 0.277 9.256 -12.564 1.00 12.12 65 PHE A CA 1
ATOM 550 C C . PHE A 1 72 ? 0.469 8.092 -11.602 1.00 14.15 65 PHE A C 1
ATOM 551 O O . PHE A 1 72 ? 1.497 7.974 -10.931 1.00 14.08 65 PHE A O 1
ATOM 559 N N . GLN A 1 73 ? -0.556 7.248 -11.515 1.00 13.79 66 GLN A N 1
ATOM 560 C CA . GLN A 1 73 ? -0.412 5.950 -10.872 1.00 14.38 66 GLN A CA 1
ATOM 561 C C . GLN A 1 73 ? 0.731 5.170 -11.503 1.00 12.93 66 GLN A C 1
ATOM 562 O O . GLN A 1 73 ? 0.854 5.114 -12.730 1.00 13.05 66 GLN A O 1
ATOM 568 N N . ASP A 1 74 ? 1.588 4.600 -10.658 1.00 13.28 67 ASP A N 1
ATOM 569 C CA . ASP A 1 74 ? 2.703 3.771 -11.111 1.00 13.65 67 ASP A CA 1
ATOM 570 C C . ASP A 1 74 ? 3.547 4.523 -12.136 1.00 13.42 67 ASP A C 1
ATOM 571 O O . ASP A 1 74 ? 3.889 3.999 -13.198 1.00 12.29 67 ASP A O 1
ATOM 576 N N . LYS A 1 75 ? 3.877 5.777 -11.807 1.00 12.73 68 LYS A N 1
ATOM 577 C CA . LYS A 1 75 ? 4.664 6.602 -12.719 1.00 13.01 68 LYS A CA 1
ATOM 578 C C . LYS A 1 75 ? 5.948 5.908 -13.156 1.00 12.85 68 LYS A C 1
ATOM 579 O O . LYS A 1 75 ? 6.468 6.196 -14.239 1.00 12.61 68 LYS A O 1
ATOM 585 N N . HIS A 1 76 ? 6.510 5.040 -12.309 1.00 13.53 69 HIS A N 1
ATOM 586 C CA . HIS A 1 76 ? 7.737 4.344 -12.683 1.00 13.59 69 HIS A CA 1
ATOM 587 C C . HIS A 1 76 ? 7.541 3.468 -13.919 1.00 12.55 69 HIS A C 1
ATOM 588 O O . HIS A 1 76 ? 8.527 3.057 -14.539 1.00 12.92 69 HIS A O 1
ATOM 595 N N . LYS A 1 77 ? 6.292 3.189 -14.295 1.00 12.23 70 LYS A N 1
ATOM 596 C CA . LYS A 1 77 ? 5.960 2.432 -15.494 1.00 10.68 70 LYS A CA 1
ATOM 597 C C . LYS A 1 77 ? 5.606 3.333 -16.670 1.00 10.74 70 LYS A C 1
ATOM 598 O O . LYS A 1 77 ? 5.322 2.827 -17.761 1.00 8.56 70 LYS A O 1
ATOM 604 N N . ALA A 1 78 ? 5.617 4.650 -16.470 1.00 9.41 71 ALA A N 1
ATOM 605 C CA . ALA A 1 78 ? 5.150 5.601 -17.471 1.00 9.00 71 ALA A CA 1
ATOM 606 C C . ALA A 1 78 ? 6.220 5.920 -18.508 1.00 8.82 71 ALA A C 1
ATOM 607 O O . ALA A 1 78 ? 7.403 6.058 -18.183 1.00 9.41 71 ALA A O 1
ATOM 609 N N . HIS A 1 79 ? 5.785 6.055 -19.764 1.00 7.61 72 HIS A N 1
ATOM 610 C CA . HIS A 1 79 ? 6.623 6.479 -20.879 1.00 8.18 72 HIS A CA 1
ATOM 611 C C . HIS A 1 79 ? 5.903 7.544 -21.689 1.00 7.73 72 HIS A C 1
ATOM 612 O O . HIS A 1 79 ? 4.676 7.522 -21.820 1.00 7.52 72 HIS A O 1
ATOM 619 N N . PHE A 1 80 ? 6.680 8.459 -22.261 1.00 8.58 73 PHE A N 1
ATOM 620 C CA . PHE A 1 80 ? 6.140 9.562 -23.043 1.00 8.95 73 PHE A CA 1
ATOM 621 C C . PHE A 1 80 ? 6.829 9.601 -24.399 1.00 9.42 73 PHE A C 1
ATOM 622 O O . PHE A 1 80 ? 8.056 9.488 -24.476 1.00 11.35 73 PHE A O 1
ATOM 630 N N . CYS A 1 81 ? 6.046 9.730 -25.469 1.00 8.55 74 CYS A N 1
ATOM 631 C CA . CYS A 1 81 ? 6.614 9.914 -26.797 1.00 8.47 74 CYS A CA 1
ATOM 632 C C . CYS A 1 81 ? 5.797 10.959 -27.544 1.00 9.25 74 CYS A C 1
ATOM 633 O O . CYS A 1 81 ? 4.755 11.422 -27.072 1.00 8.75 74 CYS A O 1
ATOM 636 N N . ASN A 1 82 ? 6.291 11.338 -28.721 1.00 9.12 75 ASN A N 1
ATOM 637 C CA . ASN A 1 82 ? 5.632 12.352 -29.532 1.00 10.57 75 ASN A CA 1
ATOM 638 C C . ASN A 1 82 ? 4.394 11.784 -30.210 1.00 8.90 75 ASN A C 1
ATOM 639 O O . ASN A 1 82 ? 4.434 10.692 -30.786 1.00 9.06 75 ASN A O 1
ATOM 644 N N . GLY A 1 83 ? 3.294 12.525 -30.135 1.00 8.59 76 GLY A N 1
ATOM 645 C CA . GLY A 1 83 ? 2.115 12.210 -30.907 1.00 9.34 76 GLY A CA 1
ATOM 646 C C . GLY A 1 83 ? 2.218 12.738 -32.327 1.00 10.33 76 GLY A C 1
ATOM 647 O O . GLY A 1 83 ? 3.223 13.309 -32.748 1.00 11.78 76 GLY A O 1
ATOM 648 N N . GLY A 1 84 ? 1.163 12.485 -33.095 1.00 10.05 77 GLY A N 1
ATOM 649 C CA . GLY A 1 84 ? 1.125 12.906 -34.481 1.00 13.04 77 GLY A CA 1
ATOM 650 C C . GLY A 1 84 ? -0.074 13.790 -34.758 1.00 13.49 77 GLY A C 1
ATOM 651 O O . GLY A 1 84 ? -0.766 14.214 -33.827 1.00 13.72 77 GLY A O 1
ATOM 652 N N . VAL A 1 85 ? -0.321 14.091 -36.034 1.00 15.60 78 VAL A N 1
ATOM 653 C CA . VAL A 1 85 ? -1.467 14.922 -36.396 1.00 16.36 78 VAL A CA 1
ATOM 654 C C . VAL A 1 85 ? -2.769 14.199 -36.079 1.00 15.83 78 VAL A C 1
ATOM 655 O O . VAL A 1 85 ? -3.669 14.754 -35.438 1.00 17.11 78 VAL A O 1
ATOM 659 N N . GLU A 1 86 ? -2.869 12.936 -36.475 1.00 14.71 79 GLU A N 1
ATOM 660 C CA . GLU A 1 86 ? -4.059 12.136 -36.238 1.00 14.72 79 GLU A CA 1
ATOM 661 C C . GLU A 1 86 ? -3.748 11.051 -35.220 1.00 12.11 79 GLU A C 1
ATOM 662 O O . GLU A 1 86 ? -2.590 10.693 -34.993 1.00 11.32 79 GLU A O 1
ATOM 668 N N . ARG A 1 87 ? -4.818 10.516 -34.626 1.00 11.28 80 ARG A N 1
ATOM 669 C CA . ARG A 1 87 ? -4.680 9.515 -33.574 1.00 11.57 80 ARG A CA 1
ATOM 670 C C . ARG A 1 87 ? -3.854 8.326 -34.044 1.00 9.85 80 ARG A C 1
ATOM 671 O O . ARG A 1 87 ? -3.000 7.823 -33.306 1.00 9.60 80 ARG A O 1
ATOM 679 N N . VAL A 1 88 ? -4.099 7.862 -35.272 1.00 9.51 81 VAL A N 1
ATOM 680 C CA . VAL A 1 88 ? -3.390 6.693 -35.785 1.00 9.25 81 VAL A CA 1
ATOM 681 C C . VAL A 1 88 ? -1.892 6.961 -35.863 1.00 8.47 81 VAL A C 1
ATOM 682 O O . VAL A 1 88 ? -1.073 6.064 -35.629 1.00 7.07 81 VAL A O 1
ATOM 686 N N . HIS A 1 89 ? -1.507 8.197 -36.188 1.00 8.60 82 HIS A N 1
ATOM 687 C CA . HIS A 1 89 ? -0.089 8.529 -36.239 1.00 9.71 82 HIS A CA 1
ATOM 688 C C . HIS A 1 89 ? 0.531 8.464 -34.853 1.00 8.55 82 HIS A C 1
ATOM 689 O O . HIS A 1 89 ? 1.641 7.945 -34.683 1.00 8.51 82 HIS A O 1
ATOM 696 N N . SER A 1 90 ? -0.181 8.976 -33.849 1.00 8.42 83 SER A N 1
ATOM 697 C CA . SER A 1 90 ? 0.289 8.870 -32.475 1.00 7.78 83 SER A CA 1
ATOM 698 C C . SER A 1 90 ? 0.434 7.414 -32.054 1.00 7.13 83 SER A C 1
ATOM 699 O O . SER A 1 90 ? 1.405 7.051 -31.380 1.00 7.20 83 SER A O 1
ATOM 702 N N . VAL A 1 91 ? -0.518 6.563 -32.441 1.00 6.94 84 VAL A N 1
ATOM 703 C CA . VAL A 1 91 ? -0.416 5.147 -32.096 1.00 6.20 84 VAL A CA 1
ATOM 704 C C . VAL A 1 91 ? 0.817 4.535 -32.746 1.00 5.81 84 VAL A C 1
ATOM 705 O O . VAL A 1 91 ? 1.584 3.811 -32.101 1.00 6.74 84 VAL A O 1
ATOM 709 N N . LEU A 1 92 ? 1.035 4.824 -34.032 1.00 6.71 85 LEU A N 1
ATOM 710 C CA . LEU A 1 92 ? 2.199 4.269 -34.715 1.00 6.31 85 LEU A CA 1
ATOM 711 C C . LEU A 1 92 ? 3.494 4.729 -34.055 1.00 7.51 85 LEU A C 1
ATOM 712 O O . LEU A 1 92 ? 4.416 3.928 -33.860 1.00 7.15 85 LEU A O 1
ATOM 717 N N . ASN A 1 93 ? 3.578 6.014 -33.694 1.00 7.72 86 ASN A N 1
ATOM 718 C CA . ASN A 1 93 ? 4.749 6.511 -32.976 1.00 8.19 86 ASN A CA 1
ATOM 719 C C . ASN A 1 93 ? 4.985 5.715 -31.701 1.00 7.84 86 ASN A C 1
ATOM 720 O O . ASN A 1 93 ? 6.108 5.278 -31.423 1.00 8.20 86 ASN A O 1
ATOM 725 N N . ALA A 1 94 ? 3.924 5.505 -30.918 1.00 6.87 87 ALA A N 1
ATOM 726 C CA . ALA A 1 94 ? 4.060 4.775 -29.662 1.00 6.32 87 ALA A CA 1
ATOM 727 C C . ALA A 1 94 ? 4.469 3.328 -29.904 1.00 6.28 87 ALA A C 1
ATOM 728 O O . ALA A 1 94 ? 5.230 2.752 -29.118 1.00 6.64 87 ALA A O 1
ATOM 730 N N . LEU A 1 95 ? 3.977 2.722 -30.987 1.00 6.26 88 LEU A N 1
ATOM 731 C CA . LEU A 1 95 ? 4.378 1.355 -31.305 1.00 7.06 88 LEU A CA 1
ATOM 732 C C . LEU A 1 95 ? 5.838 1.299 -31.736 1.00 7.74 88 LEU A C 1
ATOM 733 O O . LEU A 1 95 ? 6.548 0.337 -31.420 1.00 7.72 88 LEU A O 1
ATOM 738 N N . ASN A 1 96 ? 6.300 2.319 -32.462 1.00 7.90 89 ASN A N 1
ATOM 739 C CA . ASN A 1 96 ? 7.712 2.397 -32.819 1.00 8.48 89 ASN A CA 1
ATOM 740 C C . ASN A 1 96 ? 8.576 2.605 -31.584 1.00 7.95 89 ASN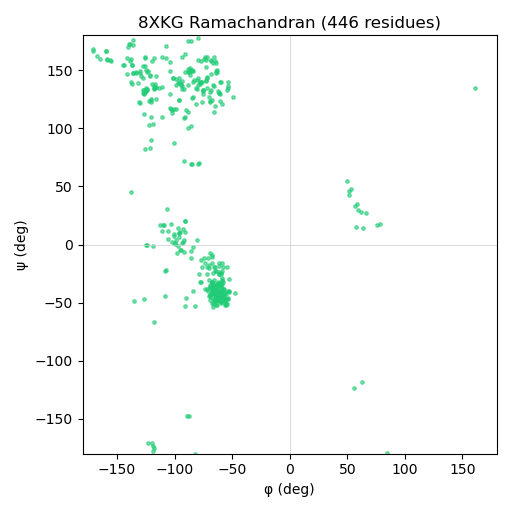 A C 1
ATOM 741 O O . ASN A 1 96 ? 9.687 2.070 -31.495 1.00 8.28 89 ASN A O 1
ATOM 746 N N . TYR A 1 97 ? 8.075 3.378 -30.622 1.00 7.42 90 TYR A N 1
ATOM 747 C CA . TYR A 1 97 ? 8.750 3.522 -29.338 1.00 7.71 90 TYR A CA 1
ATOM 748 C C . TYR A 1 97 ? 8.799 2.190 -28.597 1.00 7.89 90 TYR A C 1
ATOM 749 O O . TYR A 1 97 ? 9.866 1.749 -28.154 1.00 8.23 90 TYR A O 1
ATOM 758 N N . LEU A 1 98 ? 7.643 1.532 -28.454 1.00 8.00 91 LEU A N 1
ATOM 759 C CA . LEU A 1 98 ? 7.584 0.258 -27.743 1.00 7.61 91 LEU A CA 1
ATOM 760 C C . LEU A 1 98 ? 8.473 -0.797 -28.381 1.00 9.07 91 LEU A C 1
ATOM 761 O O . LEU A 1 98 ? 9.037 -1.641 -27.676 1.00 9.23 91 LEU A O 1
ATOM 766 N N . SER A 1 99 ? 8.596 -0.776 -29.710 1.00 7.86 92 SER A N 1
ATOM 767 C CA . SER A 1 99 ? 9.387 -1.784 -30.403 1.00 8.36 92 SER A CA 1
ATOM 768 C C . SER A 1 99 ? 10.840 -1.795 -29.952 1.00 10.38 92 SER A C 1
ATOM 769 O O . SER A 1 99 ? 11.502 -2.832 -30.063 1.00 10.93 92 SER A O 1
ATOM 772 N N . GLN A 1 100 ? 11.345 -0.682 -29.431 1.00 9.42 93 GLN A N 1
ATOM 773 C CA . GLN A 1 100 ? 12.734 -0.609 -29.004 1.00 9.87 93 GLN A CA 1
ATOM 774 C C . GLN A 1 100 ? 12.923 -0.893 -27.519 1.00 10.80 93 GLN A C 1
ATOM 775 O O . GLN A 1 100 ? 14.068 -0.953 -27.060 1.00 12.01 93 GLN A O 1
ATOM 781 N N . ILE A 1 101 ? 11.846 -1.075 -26.756 1.00 9.63 94 ILE A N 1
ATOM 782 C CA . ILE A 1 101 ? 11.946 -1.437 -25.348 1.00 11.39 94 ILE A CA 1
ATOM 783 C C . ILE A 1 101 ? 11.182 -2.707 -25.019 1.00 11.47 94 ILE A C 1
ATOM 784 O O . ILE A 1 101 ? 11.201 -3.146 -23.865 1.00 13.14 94 ILE A O 1
ATOM 789 N N . ALA A 1 102 ? 10.526 -3.320 -25.998 1.00 11.82 95 ALA A N 1
ATOM 790 C CA . ALA A 1 102 ? 9.676 -4.472 -25.757 1.00 10.93 95 ALA A CA 1
ATOM 791 C C . ALA A 1 102 ? 9.867 -5.477 -26.880 1.00 13.58 95 ALA A C 1
ATOM 792 O O . ALA A 1 102 ? 10.503 -5.196 -27.900 1.00 15.39 95 ALA A O 1
ATOM 794 N N . ASP A 1 103 ? 9.306 -6.663 -26.676 1.00 12.76 96 ASP A N 1
ATOM 795 C CA . ASP A 1 103 ? 9.315 -7.698 -27.693 1.00 12.92 96 ASP A CA 1
ATOM 796 C C . ASP A 1 103 ? 8.120 -7.534 -28.623 1.00 11.50 96 ASP A C 1
ATOM 797 O O . ASP A 1 103 ? 7.035 -7.124 -28.202 1.00 10.51 96 ASP A O 1
ATOM 802 N N . GLU A 1 104 ? 8.334 -7.873 -29.899 1.00 11.52 97 GLU A N 1
ATOM 803 C CA . GLU A 1 104 ? 7.286 -7.727 -30.908 1.00 10.73 97 GLU A CA 1
ATOM 804 C C . GLU A 1 104 ? 6.042 -8.532 -30.547 1.00 9.75 97 GLU A C 1
ATOM 805 O O . GLU A 1 104 ? 4.945 -8.222 -31.027 1.00 8.03 97 GLU A O 1
ATOM 811 N N . ASP A 1 105 ? 6.208 -9.632 -29.816 1.00 10.28 98 ASP A N 1
ATOM 812 C CA . ASP A 1 105 ? 5.100 -10.519 -29.490 1.00 12.01 98 ASP A CA 1
ATOM 813 C C . ASP A 1 105 ? 4.446 -10.173 -28.155 1.00 10.40 98 ASP A C 1
ATOM 814 O O . ASP A 1 105 ? 3.515 -10.870 -27.739 1.00 9.92 98 ASP A O 1
ATOM 819 N N . ASP A 1 106 ? 4.902 -9.118 -27.480 1.00 9.40 99 ASP A N 1
ATOM 820 C CA . ASP A 1 106 ? 4.162 -8.568 -26.354 1.00 9.03 99 ASP A CA 1
ATOM 821 C C . ASP A 1 106 ? 2.842 -7.972 -26.845 1.00 7.76 99 ASP A C 1
ATOM 822 O O . ASP A 1 106 ? 2.694 -7.605 -28.013 1.00 7.01 99 ASP A O 1
ATOM 827 N N . TRP A 1 107 ? 1.873 -7.882 -25.938 1.00 7.07 100 TRP A N 1
ATOM 828 C CA . TRP A 1 107 ? 0.558 -7.336 -26.252 1.00 7.23 100 TRP A CA 1
ATOM 829 C C . TRP A 1 107 ? 0.470 -5.868 -25.862 1.00 7.78 100 TRP A C 1
ATOM 830 O O . TRP A 1 107 ? 1.012 -5.454 -24.834 1.00 7.61 100 TRP A O 1
ATOM 841 N N . VAL A 1 108 ? -0.234 -5.083 -26.674 1.00 6.24 101 VAL A N 1
ATOM 842 C CA . VAL A 1 108 ? -0.444 -3.672 -26.377 1.00 6.21 101 VAL A CA 1
ATOM 843 C C . VAL A 1 108 ? -1.936 -3.365 -26.430 1.00 6.14 101 VAL A C 1
ATOM 844 O O . VAL A 1 108 ? -2.627 -3.749 -27.380 1.00 5.10 101 VAL A O 1
ATOM 848 N N . LEU A 1 109 ? -2.429 -2.697 -25.390 1.00 5.04 102 LEU A N 1
ATOM 849 C CA . LEU A 1 109 ? -3.796 -2.199 -25.327 1.00 5.42 102 LEU A CA 1
ATOM 850 C C . LEU A 1 109 ? -3.783 -0.720 -25.687 1.00 5.71 102 LEU A C 1
ATOM 851 O O . LEU A 1 109 ? -3.171 0.085 -24.977 1.00 6.01 102 LEU A O 1
ATOM 856 N N . VAL A 1 110 ? -4.440 -0.364 -26.782 1.00 4.71 103 VAL A N 1
ATOM 857 C CA . VAL A 1 110 ? -4.578 1.031 -27.183 1.00 4.79 103 VAL A CA 1
ATOM 858 C C . VAL A 1 110 ? -5.927 1.522 -26.675 1.00 4.60 103 VAL A C 1
ATOM 859 O O . VAL A 1 110 ? -6.963 0.915 -26.967 1.00 4.86 103 VAL A O 1
ATOM 863 N N . HIS A 1 111 ? -5.923 2.609 -25.900 1.00 5.12 104 HIS A N 1
ATOM 864 C CA . HIS A 1 111 ? -7.127 3.032 -25.197 1.00 4.70 104 HIS A CA 1
ATOM 865 C C . HIS A 1 111 ? -7.308 4.544 -25.259 1.00 5.36 104 HIS A C 1
ATOM 866 O O . HIS A 1 111 ? -6.341 5.301 -25.138 1.00 6.18 104 HIS A O 1
ATOM 873 N N . ASP A 1 112 ? -8.560 4.970 -25.445 1.00 5.60 105 ASP A N 1
ATOM 874 C CA . ASP A 1 112 ? -8.904 6.390 -25.445 1.00 7.00 105 ASP A CA 1
ATOM 875 C C . ASP A 1 112 ? -8.587 7.035 -24.102 1.00 7.27 105 ASP A C 1
ATOM 876 O O . ASP A 1 112 ? -9.011 6.546 -23.051 1.00 6.73 105 ASP A O 1
ATOM 881 N N . ALA A 1 113 ? -7.879 8.169 -24.141 1.00 7.42 106 ALA A N 1
ATOM 882 C CA . ALA A 1 113 ? -7.626 8.918 -22.914 1.00 7.09 106 ALA A CA 1
ATOM 883 C C . ALA A 1 113 ? -8.921 9.321 -22.226 1.00 7.32 106 ALA A C 1
ATOM 884 O O . ALA A 1 113 ? -8.976 9.385 -20.992 1.00 7.44 106 ALA A O 1
ATOM 886 N N . ALA A 1 114 ? -9.975 9.578 -23.000 1.00 6.54 107 ALA A N 1
ATOM 887 C CA . ALA A 1 114 ? -11.234 10.087 -22.479 1.00 7.77 107 ALA A CA 1
ATOM 888 C C . ALA A 1 114 ? -12.218 8.983 -22.106 1.00 8.29 107 ALA A C 1
ATOM 889 O O . ALA A 1 114 ? -13.420 9.253 -22.000 1.00 8.06 107 ALA A O 1
ATOM 891 N N . ARG A 1 115 ? -11.744 7.756 -21.887 1.00 7.72 108 ARG A N 1
ATOM 892 C CA . ARG A 1 115 ? -12.593 6.646 -21.457 1.00 7.19 108 ARG A CA 1
ATOM 893 C C . ARG A 1 115 ? -12.024 6.163 -20.126 1.00 6.47 108 ARG A C 1
ATOM 894 O O . ARG A 1 115 ? -11.282 5.174 -20.081 1.00 6.89 108 ARG A O 1
ATOM 902 N N . PRO A 1 116 ? -12.378 6.817 -19.014 1.00 7.03 109 PRO A N 1
ATOM 903 C CA . PRO A 1 116 ? -11.783 6.436 -17.726 1.00 6.92 109 PRO A CA 1
ATOM 904 C C . PRO A 1 116 ? -12.645 5.405 -17.020 1.00 7.33 109 PRO A C 1
ATOM 905 O O . PRO A 1 116 ? -12.217 4.873 -15.987 1.00 7.70 109 PRO A O 1
ATOM 909 N N . CYS A 1 117 ? -13.830 5.098 -17.545 1.00 7.32 110 CYS A N 1
ATOM 910 C CA . CYS A 1 117 ? -14.809 4.279 -16.845 1.00 7.63 110 CYS A CA 1
ATOM 911 C C . CYS A 1 117 ? -14.831 2.828 -17.300 1.00 8.47 110 CYS A C 1
ATOM 912 O O . CYS A 1 117 ? -15.647 2.055 -16.788 1.00 8.54 110 CYS A O 1
ATOM 915 N N . VAL A 1 118 ? -13.980 2.441 -18.255 1.00 7.37 111 VAL A N 1
ATOM 916 C CA . VAL A 1 118 ? -13.910 1.038 -18.647 1.00 7.04 111 VAL A CA 1
ATOM 917 C C . VAL A 1 118 ? -13.678 0.196 -17.403 1.00 7.77 111 VAL A C 1
ATOM 918 O O . VAL A 1 118 ? -12.849 0.536 -16.553 1.00 8.35 111 VAL A O 1
ATOM 922 N N . THR A 1 119 ? -14.422 -0.897 -17.275 1.00 7.43 112 THR A N 1
ATOM 923 C CA . THR A 1 119 ? -14.365 -1.643 -16.030 1.00 8.92 112 THR A CA 1
ATOM 924 C C . THR A 1 119 ? -13.199 -2.618 -16.030 1.00 9.67 112 THR A C 1
ATOM 925 O O . THR A 1 119 ? -12.789 -3.140 -17.071 1.00 8.46 112 THR A O 1
ATOM 929 N N . PHE A 1 120 ? -12.669 -2.858 -14.830 1.00 9.98 113 PHE A N 1
ATOM 930 C CA . PHE A 1 120 ? -11.609 -3.842 -14.660 1.00 10.07 113 PHE A CA 1
ATOM 931 C C . PHE A 1 120 ? -12.054 -5.210 -15.153 1.00 11.28 113 PHE A C 1
ATOM 932 O O . PHE A 1 120 ? -11.267 -5.954 -15.749 1.00 10.91 113 PHE A O 1
ATOM 940 N N . GLU A 1 121 ? -13.320 -5.553 -14.915 1.00 10.61 114 GLU A N 1
ATOM 941 C CA . GLU A 1 121 ? -13.846 -6.827 -15.385 1.00 11.72 114 GLU A CA 1
ATOM 942 C C . GLU A 1 121 ? -13.791 -6.906 -16.905 1.00 11.42 114 GLU A C 1
ATOM 943 O O . GLU A 1 121 ? -13.380 -7.928 -17.471 1.00 11.31 114 GLU A O 1
ATOM 949 N N . CYS A 1 122 ? -14.172 -5.820 -17.579 1.00 9.44 115 CYS A N 1
ATOM 950 C CA . CYS A 1 122 ? -14.120 -5.789 -19.035 1.00 9.43 115 CYS A CA 1
ATOM 951 C C . CYS A 1 122 ? -12.681 -5.856 -19.526 1.00 9.00 115 CYS A C 1
ATOM 952 O O . CYS A 1 122 ? -12.382 -6.562 -20.497 1.00 8.57 115 CYS A O 1
ATOM 955 N N . LEU A 1 123 ? -11.777 -5.138 -18.857 1.00 8.50 116 LEU A N 1
ATOM 956 C CA . LEU A 1 123 ? -10.361 -5.220 -19.197 1.00 7.85 116 LEU A CA 1
ATOM 957 C C . LEU A 1 123 ? -9.850 -6.648 -19.065 1.00 8.50 116 LEU A C 1
ATOM 958 O O . LEU A 1 123 ? -9.155 -7.156 -19.953 1.00 7.70 116 LEU A O 1
ATOM 963 N N . ASN A 1 124 ? -10.234 -7.290 -17.995 1.00 9.28 117 ASN A N 1
ATOM 964 C CA . ASN A 1 124 ? -9.750 -8.639 -17.776 1.00 11.77 117 ASN A CA 1
ATOM 965 C C . ASN A 1 124 ? -10.251 -9.611 -18.821 1.00 10.82 117 ASN A C 1
ATOM 966 O O . ASN A 1 124 ? -9.531 -10.366 -19.266 1.00 11.23 117 ASN A O 1
ATOM 971 N N . THR A 1 125 ? -11.517 -9.502 -19.164 1.00 10.12 118 THR A N 1
ATOM 972 C CA . THR A 1 125 ? -12.084 -10.390 -20.170 1.00 11.42 118 THR A CA 1
ATOM 973 C C . THR A 1 125 ? -11.436 -10.162 -21.528 1.00 11.43 118 THR A C 1
ATOM 974 O O . THR A 1 125 ? -11.106 -11.122 -22.234 1.00 11.41 118 THR A O 1
ATOM 978 N N . LEU A 1 126 ? -11.224 -8.897 -21.894 1.00 8.61 119 LEU A N 1
ATOM 979 C CA . LEU A 1 126 ? -10.562 -8.575 -23.155 1.00 8.12 119 LEU A CA 1
ATOM 980 C C . LEU A 1 126 ? -9.165 -9.177 -23.216 1.00 9.30 119 LEU A C 1
ATOM 981 O O . LEU A 1 126 ? -8.795 -9.821 -24.205 1.00 9.66 119 LEU A O 1
ATOM 986 N N . VAL A 1 127 ? -8.367 -8.958 -22.169 1.00 9.09 120 VAL A N 1
ATOM 987 C CA . VAL A 1 127 ? -7.001 -9.472 -22.147 1.00 8.47 120 VAL A CA 1
ATOM 988 C C . VAL A 1 127 ? -7.009 -10.994 -22.173 1.00 11.24 120 VAL A C 1
ATOM 989 O O . VAL A 1 127 ? -6.291 -11.624 -22.957 1.00 11.86 120 VAL A O 1
ATOM 993 N N . LYS A 1 128 ? -7.834 -11.592 -21.317 1.00 12.81 121 LYS A N 1
ATOM 994 C CA . LYS A 1 128 ? -7.943 -13.046 -21.246 1.00 15.36 121 LYS A CA 1
ATOM 995 C C . LYS A 1 128 ? -8.271 -13.629 -22.618 1.00 16.43 121 LYS A C 1
ATOM 996 O O . LYS A 1 128 ? -7.605 -14.550 -23.091 1.00 18.34 121 LYS A O 1
ATOM 1002 N N . ASN A 1 129 ? -9.303 -13.080 -23.249 1.00 15.67 122 ASN A N 1
ATOM 1003 C CA . ASN A 1 129 ? -9.727 -13.514 -24.577 1.00 15.26 122 ASN A CA 1
ATOM 1004 C C . ASN A 1 129 ? -8.593 -13.439 -25.590 1.00 14.59 122 ASN A C 1
ATOM 1005 O O . ASN A 1 129 ? -8.312 -14.411 -26.299 1.00 15.14 122 ASN A O 1
ATOM 1010 N N . ALA A 1 130 ? -7.938 -12.281 -25.678 1.00 12.10 123 ALA A N 1
ATOM 1011 C CA . ALA A 1 130 ? -6.887 -12.106 -26.673 1.00 11.84 123 ALA A CA 1
ATOM 1012 C C . ALA A 1 130 ? -5.739 -13.075 -26.432 1.00 11.36 123 ALA A C 1
ATOM 1013 O O . ALA A 1 130 ? -5.265 -13.737 -27.363 1.00 11.61 123 ALA A O 1
ATOM 1015 N N . ILE A 1 131 ? -5.297 -13.191 -25.178 1.00 12.43 124 ILE A N 1
ATOM 1016 C CA . ILE A 1 131 ? -4.148 -14.038 -24.871 1.00 12.06 124 ILE A CA 1
ATOM 1017 C C . ILE A 1 131 ? -4.462 -15.499 -25.173 1.00 13.74 124 ILE A C 1
ATOM 1018 O O . ILE A 1 131 ? -3.637 -16.219 -25.748 1.00 13.94 124 ILE A O 1
ATOM 1023 N N . GLU A 1 132 ? -5.650 -15.963 -24.781 1.00 14.88 125 GLU A N 1
ATOM 1024 C CA . GLU A 1 132 ? -5.995 -17.369 -24.982 1.00 16.26 125 GLU A CA 1
ATOM 1025 C C . GLU A 1 132 ? -6.184 -17.710 -26.445 1.00 15.96 125 GLU A C 1
ATOM 1026 O O . GLU A 1 132 ? -5.658 -18.718 -26.930 1.00 19.71 125 GLU A O 1
ATOM 1032 N N . THR A 1 133 ? -6.951 -16.897 -27.161 1.00 14.30 126 THR A N 1
ATOM 1033 C CA . THR A 1 133 ? -7.163 -17.167 -28.570 1.00 13.44 126 THR A CA 1
ATOM 1034 C C . THR A 1 133 ? -5.947 -16.818 -29.405 1.00 14.96 126 THR A C 1
ATOM 1035 O O . THR A 1 133 ? -5.895 -17.201 -30.578 1.00 15.56 126 THR A O 1
ATOM 1039 N N . ASN A 1 134 ? -4.977 -16.109 -28.826 1.00 13.17 127 ASN A N 1
ATOM 1040 C CA . ASN A 1 134 ? -3.801 -15.636 -29.550 1.00 12.93 127 ASN A CA 1
ATOM 1041 C C . ASN A 1 134 ? -4.185 -14.745 -30.731 1.00 12.81 127 ASN A C 1
ATOM 1042 O O . ASN A 1 134 ? -3.525 -14.758 -31.773 1.00 13.92 127 ASN A O 1
ATOM 1047 N N . GLN A 1 135 ? -5.253 -13.959 -30.578 1.00 12.06 128 GLN A N 1
ATOM 1048 C CA . GLN A 1 135 ? -5.732 -13.085 -31.640 1.00 11.70 128 GLN A CA 1
ATOM 1049 C C . GLN A 1 135 ? -6.141 -11.739 -31.055 1.00 10.26 128 GLN A C 1
ATOM 1050 O O . GLN A 1 135 ? -6.465 -11.624 -29.870 1.00 9.66 128 GLN A O 1
ATOM 1056 N N . SER A 1 136 ? -6.151 -10.726 -31.920 1.00 9.16 129 SER A N 1
ATOM 1057 C CA . SER A 1 136 ? -6.528 -9.376 -31.526 1.00 8.16 129 SER A CA 1
ATOM 1058 C C . SER A 1 136 ? -7.994 -9.326 -31.100 1.00 7.40 129 SER A C 1
ATOM 1059 O O . SER A 1 136 ? -8.810 -10.169 -31.482 1.00 7.15 129 SER A O 1
ATOM 1062 N N . ALA A 1 137 ? -8.328 -8.309 -30.307 1.00 5.85 130 ALA A N 1
ATOM 1063 C CA . ALA A 1 137 ? -9.688 -8.172 -29.804 1.00 6.54 130 ALA A CA 1
ATOM 1064 C C . ALA A 1 137 ? -9.971 -6.714 -29.473 1.00 5.44 130 ALA A C 1
ATOM 1065 O O . ALA A 1 137 ? -9.055 -5.918 -29.252 1.00 5.38 130 ALA A O 1
ATOM 1067 N N . ILE A 1 138 ? -11.262 -6.371 -29.454 1.00 5.42 131 ILE A N 1
ATOM 1068 C CA . ILE A 1 138 ? -11.717 -5.050 -29.037 1.00 4.88 131 ILE A CA 1
ATOM 1069 C C . ILE A 1 138 ? -12.941 -5.200 -28.146 1.00 6.58 131 ILE A C 1
ATOM 1070 O O . ILE A 1 138 ? -13.673 -6.192 -28.220 1.00 6.36 131 ILE A O 1
ATOM 1075 N N . LEU A 1 139 ? -13.151 -4.207 -27.285 1.00 5.71 132 LEU A N 1
ATOM 1076 C CA . LEU A 1 139 ? -14.449 -4.023 -26.657 1.00 6.72 132 LEU A CA 1
ATOM 1077 C C . LEU A 1 139 ? -15.403 -3.358 -27.638 1.00 6.13 132 LEU A C 1
ATOM 1078 O O . LEU A 1 139 ? -15.022 -2.443 -28.374 1.00 6.19 132 LEU A O 1
ATOM 1083 N N . ALA A 1 140 ? -16.651 -3.818 -27.636 1.00 7.11 133 ALA A N 1
ATOM 1084 C CA . ALA A 1 140 ? -17.686 -3.256 -28.490 1.00 6.63 133 ALA A CA 1
ATOM 1085 C C . ALA A 1 140 ? -19.039 -3.607 -27.894 1.00 7.61 133 ALA A C 1
ATOM 1086 O O . ALA A 1 140 ? -19.158 -4.529 -27.084 1.00 8.95 133 ALA A O 1
ATOM 1088 N N . ILE A 1 141 ? -20.056 -2.848 -28.288 1.00 8.60 134 ILE A N 1
ATOM 1089 C CA . ILE A 1 141 ? -21.426 -3.168 -27.894 1.00 8.46 134 ILE A CA 1
ATOM 1090 C C . ILE A 1 141 ? -22.307 -3.148 -29.138 1.00 8.96 134 ILE A C 1
ATOM 1091 O O . ILE A 1 141 ? -22.025 -2.397 -30.084 1.00 8.23 134 ILE A O 1
ATOM 1096 N N . PRO A 1 142 ? -23.366 -3.954 -29.189 1.00 8.91 135 PRO A N 1
ATOM 1097 C CA . PRO A 1 142 ? -24.242 -3.941 -30.365 1.00 9.91 135 PRO A CA 1
ATOM 1098 C C . PRO A 1 142 ? -24.938 -2.601 -30.560 1.00 9.66 135 PRO A C 1
ATOM 1099 O O . PRO A 1 142 ? -25.215 -1.868 -29.608 1.00 10.19 135 PRO A O 1
ATOM 1103 N N . VAL A 1 143 ? -25.186 -2.278 -31.827 1.00 8.98 136 VAL A N 1
ATOM 1104 C CA . VAL A 1 143 ? -26.006 -1.124 -32.181 1.00 9.40 136 VAL A CA 1
ATOM 1105 C C . VAL A 1 143 ? -27.448 -1.416 -31.787 1.00 10.77 136 VAL A C 1
ATOM 1106 O O . VAL A 1 143 ? -28.030 -2.420 -32.214 1.00 11.44 136 VAL A O 1
ATOM 1110 N N . ARG A 1 144 ? -28.033 -0.541 -30.961 1.00 12.18 137 ARG A N 1
ATOM 1111 C CA . ARG A 1 144 ? -29.408 -0.718 -30.512 1.00 11.90 137 ARG A CA 1
ATOM 1112 C C . ARG A 1 144 ? -30.393 0.256 -31.142 1.00 12.76 137 ARG A C 1
ATOM 1113 O O . ARG A 1 144 ? -31.593 -0.034 -31.158 1.00 12.40 137 ARG A O 1
ATOM 1121 N N . ASP A 1 145 ? -29.927 1.397 -31.643 1.00 11.26 138 ASP A N 1
ATOM 1122 C CA . ASP A 1 145 ? -30.786 2.388 -32.273 1.00 11.56 138 ASP A CA 1
ATOM 1123 C C . ASP A 1 145 ? -30.959 2.093 -33.758 1.00 11.65 138 ASP A C 1
ATOM 1124 O O . ASP A 1 145 ? -30.048 1.589 -34.420 1.00 11.24 138 ASP A O 1
ATOM 1129 N N . THR A 1 146 ? -32.130 2.443 -34.285 1.00 10.72 139 THR A N 1
ATOM 1130 C CA . THR A 1 146 ? -32.351 2.362 -35.722 1.00 12.13 139 THR A CA 1
ATOM 1131 C C . THR A 1 146 ? -31.495 3.417 -36.416 1.00 11.57 139 THR A C 1
ATOM 1132 O O . THR A 1 146 ? -31.446 4.572 -35.982 1.00 11.61 139 THR A O 1
ATOM 1136 N N . LEU A 1 147 ? -30.788 3.014 -37.470 1.00 11.72 140 LEU A N 1
ATOM 1137 C CA . LEU A 1 147 ? -29.865 3.905 -38.164 1.00 12.37 140 LEU A CA 1
ATOM 1138 C C . LEU A 1 147 ? -30.543 4.573 -39.354 1.00 12.09 140 LEU A C 1
ATOM 1139 O O . LEU A 1 147 ? -31.270 3.929 -40.116 1.00 14.41 140 LEU A O 1
ATOM 1144 N N . LYS A 1 148 ? -30.288 5.873 -39.514 1.00 12.73 141 LYS A N 1
ATOM 1145 C CA . LYS A 1 148 ? -30.872 6.676 -40.581 1.00 13.94 141 LYS A CA 1
ATOM 1146 C C . LYS A 1 148 ? -29.777 7.363 -41.382 1.00 15.93 141 LYS A C 1
ATOM 1147 O O . LYS A 1 148 ? -28.858 7.950 -40.802 1.00 16.73 141 LYS A O 1
ATOM 1153 N N . GLN A 1 149 ? -29.888 7.315 -42.709 1.00 17.12 142 GLN A N 1
ATOM 1154 C CA . GLN A 1 149 ? -29.073 8.175 -43.556 1.00 19.67 142 GLN A CA 1
ATOM 1155 C C . GLN A 1 149 ? -29.746 9.533 -43.675 1.00 18.51 142 GLN A C 1
ATOM 1156 O O . GLN A 1 149 ? -30.932 9.624 -44.007 1.00 20.44 142 GLN A O 1
ATOM 1162 N N . VAL A 1 150 ? -28.995 10.588 -43.380 1.00 19.81 143 VAL A N 1
ATOM 1163 C CA . VAL A 1 150 ? -29.549 11.926 -43.239 1.00 20.45 143 VAL A CA 1
ATOM 1164 C C . VAL A 1 150 ? -28.835 12.857 -44.192 1.00 22.82 143 VAL A C 1
ATOM 1165 O O . VAL A 1 150 ? -27.600 12.849 -44.280 1.00 23.91 143 VAL A O 1
ATOM 1169 N N . ASN A 1 151 ? -29.610 13.644 -44.913 1.00 23.59 144 ASN A N 1
ATOM 1170 C CA . ASN A 1 151 ? -28.983 14.549 -45.842 1.00 26.81 144 ASN A CA 1
ATOM 1171 C C . ASN A 1 151 ? -28.643 15.874 -45.187 1.00 27.76 144 ASN A C 1
ATOM 1172 O O . ASN A 1 151 ? -28.963 16.169 -44.032 1.00 28.16 144 ASN A O 1
ATOM 1177 N N . GLN A 1 152 ? -27.950 16.677 -46.044 1.00 31.39 145 GLN A N 1
ATOM 1178 C CA . GLN A 1 152 ? -27.444 17.996 -45.684 1.00 33.76 145 GLN A CA 1
ATOM 1179 C C . GLN A 1 152 ? -28.471 18.946 -45.232 1.00 32.35 145 GLN A C 1
ATOM 1180 O O . GLN A 1 152 ? -28.171 19.918 -44.617 1.00 32.92 145 GLN A O 1
ATOM 1186 N N . GLU A 1 153 ? -29.717 18.660 -45.565 1.00 30.39 146 GLU A N 1
ATOM 1187 C CA . GLU A 1 153 ? -30.824 19.478 -45.151 1.00 28.83 146 GLU A CA 1
ATOM 1188 C C . GLU A 1 153 ? -31.515 18.924 -43.903 1.00 29.38 146 GLU A C 1
ATOM 1189 O O . GLU A 1 153 ? -32.576 19.329 -43.570 1.00 28.90 146 GLU A O 1
ATOM 1195 N N . GLN A 1 154 ? -30.828 17.985 -43.253 1.00 29.93 147 GLN A N 1
ATOM 1196 C CA . GLN A 1 154 ? -31.279 17.289 -42.040 1.00 27.36 147 GLN A CA 1
ATOM 1197 C C . GLN A 1 154 ? -32.557 16.459 -42.212 1.00 24.13 147 GLN A C 1
ATOM 1198 O O . GLN A 1 154 ? -33.310 16.266 -41.257 1.00 22.69 147 GLN A O 1
ATOM 1204 N N . GLN A 1 155 ? -32.795 15.972 -43.428 1.00 22.24 148 GLN A N 1
ATOM 1205 C CA . GLN A 1 155 ? -33.906 15.157 -43.679 1.00 22.93 148 GLN A CA 1
ATOM 1206 C C . GLN A 1 155 ? -33.439 13.730 -43.792 1.00 21.57 148 GLN A C 1
ATOM 1207 O O . GLN A 1 155 ? -32.381 13.458 -44.230 1.00 22.54 148 GLN A O 1
ATOM 1213 N N . ILE A 1 156 ? -34.282 12.825 -43.407 1.00 18.74 149 ILE A N 1
ATOM 1214 C CA . ILE A 1 156 ? -33.946 11.412 -43.514 1.00 19.15 149 ILE A CA 1
ATOM 1215 C C . ILE A 1 156 ? -34.057 10.977 -44.968 1.00 22.76 149 ILE A C 1
ATOM 1216 O O . ILE A 1 156 ? -35.064 11.239 -45.639 1.00 23.36 149 ILE A O 1
ATOM 1221 N N . ASP A 1 157 ? -33.004 10.326 -45.469 1.00 22.28 150 ASP A N 1
ATOM 1222 C CA . ASP A 1 157 ? -33.042 9.718 -46.795 1.00 21.35 150 ASP A CA 1
ATOM 1223 C C . ASP A 1 157 ? -33.709 8.353 -46.753 1.00 23.47 150 ASP A C 1
ATOM 1224 O O . ASP A 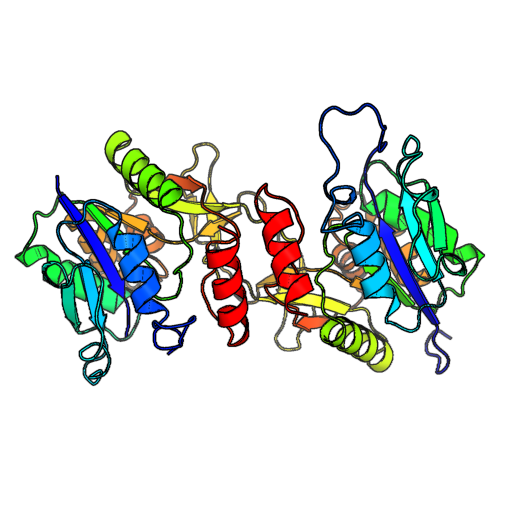1 157 ? -34.647 8.082 -47.513 1.00 26.42 150 ASP A O 1
ATOM 1229 N N . LYS A 1 158 ? -33.234 7.487 -45.863 1.00 22.29 151 LYS A N 1
ATOM 1230 C CA . LYS A 1 158 ? -33.709 6.118 -45.750 1.00 21.60 151 LYS A CA 1
ATOM 1231 C C . LYS A 1 158 ? -33.186 5.512 -44.455 1.00 20.30 151 LYS A C 1
ATOM 1232 O O . LYS A 1 158 ? -32.266 6.041 -43.825 1.00 18.77 151 LYS A O 1
ATOM 1238 N N . THR A 1 159 ? -33.832 4.421 -44.043 1.00 19.93 152 THR A N 1
ATOM 1239 C CA . THR A 1 159 ? -33.343 3.599 -42.946 1.00 17.44 152 THR A CA 1
ATOM 1240 C C . THR A 1 159 ? -32.236 2.675 -43.439 1.00 19.21 152 THR A C 1
ATOM 1241 O O . THR A 1 159 ? -32.327 2.097 -44.526 1.00 19.56 152 THR A O 1
ATOM 1245 N N . VAL A 1 160 ? -31.183 2.548 -42.638 1.00 15.54 153 VAL A N 1
ATOM 1246 C CA . VAL A 1 160 ? -30.034 1.713 -42.962 1.00 17.03 153 VAL A CA 1
ATOM 1247 C C . VAL A 1 160 ? -30.033 0.521 -42.015 1.00 17.65 153 VAL A C 1
ATOM 1248 O O . VAL A 1 160 ? -30.241 0.681 -40.806 1.00 16.87 153 VAL A O 1
ATOM 1252 N N . SER A 1 161 ? -29.789 -0.670 -42.561 1.00 18.13 154 SER A N 1
ATOM 1253 C CA . SER A 1 161 ? -29.808 -1.879 -41.747 1.00 16.60 154 SER A CA 1
ATOM 1254 C C . SER A 1 161 ? -28.760 -1.810 -40.644 1.00 17.09 154 SER A C 1
ATOM 1255 O O . SER A 1 161 ? -27.636 -1.350 -40.857 1.00 16.08 154 SER A O 1
ATOM 1258 N N . ARG A 1 162 ? -29.134 -2.285 -39.458 1.00 16.22 155 ARG A N 1
ATOM 1259 C CA . ARG A 1 162 ? -28.218 -2.398 -38.332 1.00 16.38 155 ARG A CA 1
ATOM 1260 C C . ARG A 1 162 ? -27.920 -3.852 -38.004 1.00 16.20 155 ARG A C 1
ATOM 1261 O O . ARG A 1 162 ? -27.283 -4.137 -36.985 1.00 14.69 155 ARG A O 1
ATOM 1269 N N . GLU A 1 163 ? -28.307 -4.736 -38.874 1.00 17.18 156 GLU A N 1
ATOM 1270 C CA . GLU A 1 163 ? -28.094 -6.115 -38.680 1.00 17.91 156 GLU A CA 1
ATOM 1271 C C . GLU A 1 163 ? -26.593 -6.391 -38.580 1.00 16.94 156 GLU A C 1
ATOM 1272 O O . GLU A 1 163 ? -25.918 -5.919 -39.403 1.00 17.89 156 GLU A O 1
ATOM 1278 N N . LEU A 1 164 ? -26.203 -7.120 -37.528 1.00 16.26 157 LEU A N 1
ATOM 1279 C CA . LEU A 1 164 ? -24.817 -7.498 -37.250 1.00 15.38 157 LEU A CA 1
ATOM 1280 C C . LEU A 1 164 ? -23.881 -6.327 -36.977 1.00 13.89 157 LEU A C 1
ATOM 1281 O O . LEU A 1 164 ? -22.659 -6.521 -36.971 1.00 13.94 157 LEU A O 1
ATOM 1286 N N . LEU A 1 165 ? -24.396 -5.128 -36.730 1.00 12.12 158 LEU A N 1
ATOM 1287 C CA . LEU A 1 165 ? -23.535 -3.972 -36.515 1.00 11.17 158 LEU A CA 1
ATOM 1288 C C . LEU A 1 165 ? -23.264 -3.758 -35.031 1.00 11.05 158 LEU A C 1
ATOM 1289 O O . LEU A 1 165 ? -24.165 -3.876 -34.196 1.00 10.05 158 LEU A O 1
ATOM 1294 N N . TRP A 1 166 ? -22.003 -3.466 -34.712 1.00 9.29 159 TRP A N 1
ATOM 1295 C CA . TRP A 1 166 ? -21.578 -3.132 -33.361 1.00 9.71 159 TRP A CA 1
ATOM 1296 C C . TRP A 1 166 ? -20.861 -1.788 -33.357 1.00 9.36 159 TRP A C 1
ATOM 1297 O O . TRP A 1 166 ? -20.234 -1.397 -34.346 1.00 8.72 159 TRP A O 1
ATOM 1308 N N . GLN A 1 167 ? -20.974 -1.081 -32.233 1.00 8.25 160 GLN A N 1
ATOM 1309 C CA . GLN A 1 167 ? -20.210 0.136 -31.976 1.00 9.42 160 GLN A CA 1
ATOM 1310 C C . GLN A 1 167 ? -18.894 -0.218 -31.293 1.00 8.84 160 GLN A C 1
ATOM 1311 O O . GLN A 1 167 ? -18.894 -0.714 -30.162 1.00 7.73 160 GLN A O 1
ATOM 1317 N N . ALA A 1 168 ? -17.780 0.052 -31.967 1.00 7.92 161 ALA A N 1
ATOM 1318 C CA . ALA A 1 168 ? -16.470 -0.196 -31.379 1.00 7.60 161 ALA A CA 1
ATOM 1319 C C . ALA A 1 168 ? -16.205 0.728 -30.196 1.00 7.80 161 ALA A C 1
ATOM 1320 O O . ALA A 1 168 ? -16.494 1.927 -30.240 1.00 7.85 161 ALA A O 1
ATOM 1322 N N . GLN A 1 169 ? -15.645 0.158 -29.135 1.00 6.96 162 GLN A N 1
ATOM 1323 C CA . GLN A 1 169 ? -15.125 0.897 -27.999 1.00 6.58 162 GLN A CA 1
ATOM 1324 C C . GLN A 1 169 ? -13.626 0.607 -27.919 1.00 6.38 162 GLN A C 1
ATOM 1325 O O . GLN A 1 169 ? -13.050 -0.026 -28.810 1.00 6.53 162 GLN A O 1
ATOM 1331 N N . THR A 1 170 ? -12.982 1.107 -26.876 1.00 6.30 163 THR A N 1
ATOM 1332 C CA . THR A 1 170 ? -11.612 0.750 -26.546 1.00 5.25 163 THR A CA 1
ATOM 1333 C C . THR A 1 170 ? -11.546 0.262 -25.106 1.00 5.08 163 THR A C 1
ATOM 1334 O O . THR A 1 170 ? -12.444 0.551 -24.309 1.00 4.85 163 THR A O 1
ATOM 1338 N N . PRO A 1 171 ? -10.490 -0.484 -24.731 1.00 5.23 164 PRO A N 1
ATOM 1339 C CA . PRO A 1 171 ? -9.274 -0.820 -25.479 1.00 4.68 164 PRO A CA 1
ATOM 1340 C C . PRO A 1 171 ? -9.448 -1.738 -26.672 1.00 5.43 164 PRO A C 1
ATOM 1341 O O . PRO A 1 171 ? -10.423 -2.479 -26.821 1.00 4.91 164 PRO A O 1
ATOM 1345 N N . GLN A 1 172 ? -8.451 -1.640 -27.539 1.00 5.02 165 GLN A N 1
ATOM 1346 C CA . GLN A 1 172 ? -8.255 -2.535 -28.664 1.00 5.08 165 GLN A CA 1
ATOM 1347 C C . GLN A 1 172 ? -6.869 -3.134 -28.480 1.00 5.44 165 GLN A C 1
ATOM 1348 O O . GLN A 1 172 ? -5.890 -2.394 -28.333 1.00 5.11 165 GLN A O 1
ATOM 1354 N N . ILE A 1 173 ? -6.789 -4.462 -28.428 1.00 5.05 166 ILE A N 1
ATOM 1355 C CA . ILE A 1 173 ? -5.575 -5.151 -28.005 1.00 5.86 166 ILE A CA 1
ATOM 1356 C C . ILE A 1 173 ? -5.047 -6.011 -29.145 1.00 6.32 166 ILE A C 1
ATOM 1357 O O . ILE A 1 173 ? -5.811 -6.696 -29.833 1.00 5.12 166 ILE A O 1
ATOM 1362 N N . ALA A 1 174 ? -3.731 -5.968 -29.340 1.00 6.36 167 ALA A N 1
ATOM 1363 C CA . ALA A 1 174 ? -3.065 -6.753 -30.370 1.00 6.46 167 ALA A CA 1
ATOM 1364 C C . ALA A 1 174 ? -1.593 -6.861 -30.005 1.00 6.12 167 ALA A C 1
ATOM 1365 O O . ALA A 1 174 ? -1.095 -6.140 -29.138 1.00 6.50 167 ALA A O 1
ATOM 1367 N N . LYS A 1 175 ? -0.897 -7.768 -30.683 1.00 6.34 168 LYS A N 1
ATOM 1368 C CA . LYS A 1 175 ? 0.545 -7.854 -30.508 1.00 6.54 168 LYS A CA 1
ATOM 1369 C C . LYS A 1 175 ? 1.224 -6.657 -31.161 1.00 6.11 168 LYS A C 1
ATOM 1370 O O . LYS A 1 175 ? 0.793 -6.177 -32.214 1.00 6.50 168 LYS A O 1
ATOM 1376 N N . ILE A 1 176 ? 2.295 -6.177 -30.519 1.00 6.09 169 ILE A N 1
ATOM 1377 C CA . ILE A 1 176 ? 2.952 -4.941 -30.945 1.00 6.07 169 ILE A CA 1
ATOM 1378 C C . ILE A 1 176 ? 3.379 -5.027 -32.406 1.00 5.97 169 ILE A C 1
ATOM 1379 O O . ILE A 1 176 ? 3.060 -4.148 -33.215 1.00 6.13 169 ILE A O 1
ATOM 1384 N N . GLY A 1 177 ? 4.104 -6.087 -32.767 1.00 6.19 170 GLY A N 1
ATOM 1385 C CA . GLY A 1 177 ? 4.630 -6.177 -34.121 1.00 7.31 170 GLY A CA 1
ATOM 1386 C C . GLY A 1 177 ? 3.537 -6.273 -35.167 1.00 7.41 170 GLY A C 1
ATOM 1387 O O . GLY A 1 177 ? 3.616 -5.640 -36.223 1.00 8.09 170 GLY A O 1
ATOM 1388 N N . ILE A 1 178 ? 2.489 -7.043 -34.871 1.00 7.01 171 ILE A N 1
ATOM 1389 C CA . ILE A 1 178 ? 1.391 -7.227 -35.815 1.00 6.86 171 ILE A CA 1
ATOM 1390 C C . ILE A 1 178 ? 0.656 -5.912 -36.041 1.00 7.47 171 ILE A C 1
ATOM 1391 O O . ILE A 1 178 ? 0.378 -5.525 -37.182 1.00 8.16 171 ILE A O 1
ATOM 1396 N N . LEU A 1 179 ? 0.313 -5.214 -34.955 1.00 6.77 172 LEU A N 1
ATOM 1397 C CA . LEU A 1 179 ? -0.415 -3.956 -35.084 1.00 5.83 172 LEU A CA 1
ATOM 1398 C C . LEU A 1 179 ? 0.431 -2.883 -35.758 1.00 7.06 172 LEU A C 1
ATOM 1399 O O . LEU A 1 179 ? -0.076 -2.119 -36.589 1.00 6.31 172 LEU A O 1
ATOM 1404 N N . LYS A 1 180 ? 1.712 -2.788 -35.390 1.00 6.32 173 LYS A N 1
ATOM 1405 C CA . LYS A 1 180 ? 2.600 -1.823 -36.032 1.00 6.79 173 LYS A CA 1
ATOM 1406 C C . LYS A 1 180 ? 2.677 -2.060 -37.534 1.00 7.71 173 LYS A C 1
ATOM 1407 O O . LYS A 1 180 ? 2.650 -1.110 -38.324 1.00 7.98 173 LYS A O 1
ATOM 1413 N N . LYS A 1 181 ? 2.726 -3.326 -37.946 1.00 7.03 174 LYS A N 1
ATOM 1414 C CA . LYS A 1 181 ? 2.803 -3.635 -39.368 1.00 8.33 174 LYS A CA 1
ATOM 1415 C C . LYS A 1 181 ? 1.478 -3.342 -40.055 1.00 8.69 174 LYS A C 1
ATOM 1416 O O . LYS A 1 181 ? 1.452 -2.849 -41.189 1.00 9.23 174 LYS A O 1
ATOM 1422 N N . ALA A 1 182 ? 0.367 -3.632 -39.375 1.00 8.84 175 ALA A N 1
ATOM 1423 C CA . ALA A 1 182 ? -0.949 -3.317 -39.918 1.00 8.27 175 ALA A CA 1
ATOM 1424 C C . ALA A 1 182 ? -1.089 -1.825 -40.188 1.00 7.67 175 ALA A C 1
ATOM 1425 O O . ALA A 1 182 ? -1.552 -1.417 -41.259 1.00 7.85 175 ALA A O 1
ATOM 1427 N N . ILE A 1 183 ? -0.692 -0.993 -39.226 1.00 6.96 176 ILE A N 1
ATOM 1428 C CA . ILE A 1 183 ? -0.862 0.446 -39.394 1.00 7.45 176 ILE A CA 1
ATOM 1429 C C . ILE A 1 183 ? 0.056 0.965 -40.494 1.00 8.66 176 ILE A C 1
ATOM 1430 O O . ILE A 1 183 ? -0.357 1.779 -41.329 1.00 9.17 176 ILE A O 1
ATOM 1435 N N . GLU A 1 184 ? 1.305 0.493 -40.524 1.00 8.69 177 GLU A N 1
ATOM 1436 C CA . GLU A 1 184 ? 2.238 0.914 -41.566 1.00 9.14 177 GLU A CA 1
ATOM 1437 C C . GLU A 1 184 ? 1.695 0.583 -42.948 1.00 10.86 177 GLU A C 1
ATOM 1438 O O . GLU A 1 184 ? 1.729 1.416 -43.861 1.00 10.46 177 GLU A O 1
ATOM 1444 N N . THR A 1 185 ? 1.186 -0.638 -43.113 1.00 9.77 178 THR A N 1
ATOM 1445 C CA . THR A 1 185 ? 0.665 -1.065 -44.405 1.00 10.28 178 THR A CA 1
ATOM 1446 C C . THR A 1 185 ? -0.559 -0.245 -44.787 1.00 11.32 178 THR A C 1
ATOM 1447 O O . THR A 1 185 ? -0.660 0.254 -45.915 1.00 10.66 178 THR A O 1
ATOM 1451 N N . ALA A 1 186 ? -1.489 -0.070 -43.844 1.00 9.44 179 ALA A N 1
ATOM 1452 C CA . ALA A 1 186 ? -2.717 0.658 -44.138 1.00 11.94 179 ALA A CA 1
ATOM 1453 C C . ALA A 1 186 ? -2.420 2.096 -44.541 1.00 13.74 179 ALA A C 1
ATOM 1454 O O . ALA A 1 186 ? -3.054 2.635 -45.456 1.00 13.51 179 ALA A O 1
ATOM 1456 N N . LEU A 1 187 ? -1.470 2.741 -43.860 1.00 11.88 180 LEU A N 1
ATOM 1457 C CA . LEU A 1 187 ? -1.081 4.094 -44.244 1.00 13.09 180 LEU A CA 1
ATOM 1458 C C . LEU A 1 187 ? -0.453 4.118 -45.631 1.00 13.73 180 LEU A C 1
ATOM 1459 O O . LEU A 1 187 ? -0.668 5.061 -46.402 1.00 16.09 180 LEU A O 1
ATOM 1464 N N . LYS A 1 188 ? 0.303 3.076 -45.976 1.00 13.92 181 LYS A N 1
ATOM 1465 C CA . LYS A 1 188 ? 1.011 3.055 -47.244 1.00 15.51 181 LYS A CA 1
ATOM 1466 C C . LYS A 1 188 ? 0.069 2.765 -48.393 1.00 17.19 181 LYS A C 1
ATOM 1467 O O . LYS A 1 188 ? 0.358 3.133 -49.537 1.00 18.90 181 LYS A O 1
ATOM 1473 N N . ASN A 1 189 ? -1.090 2.198 -48.083 1.00 14.96 182 ASN A N 1
ATOM 1474 C CA . ASN A 1 189 ? -2.157 1.962 -49.035 1.00 16.10 182 ASN A CA 1
ATOM 1475 C C . ASN A 1 189 ? -3.198 3.070 -49.034 1.00 17.69 182 ASN A C 1
ATOM 1476 O O . ASN A 1 189 ? -4.261 2.903 -49.641 1.00 18.65 182 ASN A O 1
ATOM 1481 N N . ASN A 1 190 ? -2.917 4.190 -48.364 1.00 17.17 183 ASN A N 1
ATOM 1482 C CA . ASN A 1 190 ? -3.818 5.342 -48.325 1.00 19.67 183 ASN A CA 1
ATOM 1483 C C . ASN A 1 190 ? -5.231 4.936 -47.914 1.00 23.27 183 ASN A C 1
ATOM 1484 O O . ASN A 1 190 ? -6.224 5.407 -48.471 1.00 23.67 183 ASN A O 1
ATOM 1489 N N . LEU A 1 191 ? -5.322 4.064 -46.916 1.00 20.32 184 LEU A N 1
ATOM 1490 C CA . LEU A 1 191 ? -6.602 3.669 -46.351 1.00 19.82 184 LEU A CA 1
ATOM 1491 C C . LEU A 1 191 ? -7.026 4.636 -45.259 1.00 22.05 184 LEU A C 1
ATOM 1492 O O . LEU A 1 191 ? -6.192 5.232 -44.574 1.00 24.10 184 LEU A O 1
ATOM 1497 N N . THR A 1 192 ? -8.336 4.788 -45.096 1.00 23.09 185 THR A N 1
ATOM 1498 C CA . THR A 1 192 ? -8.834 5.576 -43.981 1.00 24.63 185 THR A CA 1
ATOM 1499 C C . THR A 1 192 ? -8.832 4.679 -42.754 1.00 22.67 185 THR A C 1
ATOM 1500 O O . THR A 1 192 ? -9.483 3.628 -42.746 1.00 23.93 185 THR A O 1
ATOM 1504 N N . ILE A 1 193 ? -8.105 5.085 -41.721 1.00 20.90 186 ILE A N 1
ATOM 1505 C CA . ILE A 1 193 ? -7.941 4.270 -40.529 1.00 20.86 186 ILE A CA 1
ATOM 1506 C C . ILE A 1 193 ? -8.575 5.038 -39.386 1.00 20.51 186 ILE A C 1
ATOM 1507 O O . ILE A 1 193 ? -8.177 6.172 -39.090 1.00 25.45 186 ILE A O 1
ATOM 1512 N N . THR A 1 194 ? -9.507 4.390 -38.702 1.00 19.15 187 THR A N 1
ATOM 1513 C CA . THR A 1 194 ? -10.233 4.967 -37.585 1.00 18.30 187 THR A CA 1
ATOM 1514 C C . THR A 1 194 ? -9.847 4.396 -36.234 1.00 18.07 187 THR A C 1
ATOM 1515 O O . THR A 1 194 ? -9.744 5.137 -35.254 1.00 23.11 187 THR A O 1
ATOM 1519 N N . ASP A 1 195 ? -9.715 3.083 -36.141 1.00 14.88 188 ASP A N 1
ATOM 1520 C CA . ASP A 1 195 ? -9.266 2.456 -34.914 1.00 11.74 188 ASP A CA 1
ATOM 1521 C C . ASP A 1 195 ? -8.240 1.402 -35.309 1.00 10.95 188 ASP A C 1
ATOM 1522 O O . ASP A 1 195 ? -7.970 1.173 -36.493 1.00 10.12 188 ASP A O 1
ATOM 1527 N N . GLU A 1 196 ? -7.647 0.777 -34.295 1.00 8.99 189 GLU A N 1
ATOM 1528 C CA . GLU A 1 196 ? -6.631 -0.239 -34.541 1.00 8.52 189 GLU A CA 1
ATOM 1529 C C . GLU A 1 196 ? -7.229 -1.437 -35.265 1.00 8.19 189 GLU A C 1
ATOM 1530 O O . GLU A 1 196 ? -6.583 -2.037 -36.132 1.00 8.09 189 GLU A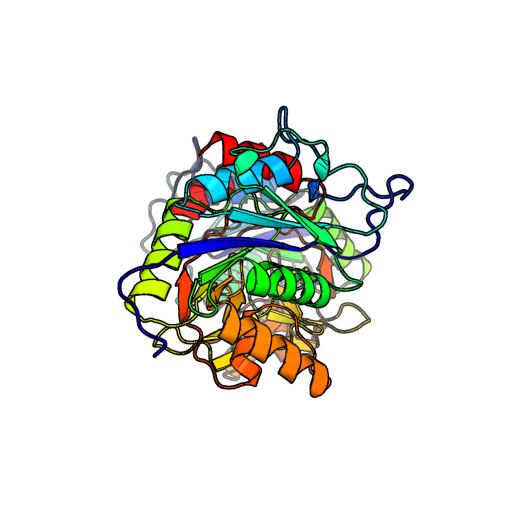 O 1
ATOM 1536 N N . ALA A 1 197 ? -8.467 -1.800 -34.913 1.00 7.72 190 ALA A N 1
ATOM 1537 C CA . ALA A 1 197 ? -9.142 -2.908 -35.580 1.00 7.66 190 ALA A CA 1
ATOM 1538 C C . ALA A 1 197 ? -9.227 -2.686 -37.082 1.00 8.58 190 ALA A C 1
ATOM 1539 O O . ALA A 1 197 ? -8.987 -3.612 -37.863 1.00 9.09 190 ALA A O 1
ATOM 1541 N N . SER A 1 198 ? -9.539 -1.461 -37.511 1.00 8.46 191 SER A N 1
ATOM 1542 C CA . SER A 1 198 ? -9.656 -1.218 -38.944 1.00 9.47 191 SER A CA 1
ATOM 1543 C C . SER A 1 198 ? -8.324 -1.440 -39.651 1.00 10.23 191 SER A C 1
ATOM 1544 O O . SER A 1 198 ? -8.300 -1.952 -40.776 1.00 10.17 191 SER A O 1
ATOM 1547 N N . ALA A 1 199 ? -7.208 -1.120 -38.993 1.00 8.28 192 ALA A N 1
ATOM 1548 C CA . ALA A 1 199 ? -5.906 -1.407 -39.586 1.00 8.63 192 ALA A CA 1
ATOM 1549 C C . ALA A 1 199 ? -5.636 -2.907 -39.626 1.00 8.58 192 ALA A C 1
ATOM 1550 O O . ALA A 1 199 ? -5.150 -3.426 -40.638 1.00 8.67 192 ALA A O 1
ATOM 1552 N N . LEU A 1 200 ? -5.941 -3.619 -38.536 1.00 7.55 193 LEU A N 1
ATOM 1553 C CA . LEU A 1 200 ? -5.753 -5.068 -38.531 1.00 7.83 193 LEU A CA 1
ATOM 1554 C C . LEU A 1 200 ? -6.634 -5.742 -39.570 1.00 9.79 193 LEU A C 1
ATOM 1555 O O . LEU A 1 200 ? -6.211 -6.703 -40.224 1.00 10.04 193 LEU A O 1
ATOM 1560 N N . GLU A 1 201 ? -7.843 -5.216 -39.778 1.00 10.23 194 GLU A N 1
ATOM 1561 C CA . GLU A 1 201 ? -8.749 -5.847 -40.726 1.00 11.48 194 GLU A CA 1
ATOM 1562 C C . GLU A 1 201 ? -8.209 -5.696 -42.135 1.00 12.12 194 GLU A C 1
ATOM 1563 O O . GLU A 1 201 ? -8.331 -6.613 -42.956 1.00 13.27 194 GLU A O 1
ATOM 1569 N N . SER A 1 202 ? -7.538 -4.575 -42.395 1.00 11.62 195 SER A N 1
ATOM 1570 C CA . SER A 1 202 ? -7.015 -4.276 -43.717 1.00 11.80 195 SER A CA 1
ATOM 1571 C C . SER A 1 202 ? -5.944 -5.259 -44.166 1.00 12.86 195 SER A C 1
ATOM 1572 O O . SER A 1 202 ? -5.734 -5.408 -45.374 1.00 14.83 195 SER A O 1
ATOM 1575 N N . ILE A 1 203 ? -5.279 -5.951 -43.244 1.00 10.98 196 ILE A N 1
ATOM 1576 C CA . ILE A 1 203 ? -4.252 -6.912 -43.625 1.00 11.80 196 ILE A CA 1
ATOM 1577 C C . ILE A 1 203 ? -4.702 -8.347 -43.349 1.00 11.09 196 ILE A C 1
ATOM 1578 O O . ILE A 1 203 ? -3.882 -9.263 -43.346 1.00 12.21 196 ILE A O 1
ATOM 1583 N N . GLY A 1 204 ? -6.000 -8.561 -43.148 1.00 11.54 197 GLY A N 1
ATOM 1584 C CA . GLY A 1 204 ? -6.523 -9.903 -42.984 1.00 11.23 197 GLY A CA 1
ATOM 1585 C C . GLY A 1 204 ? -6.310 -10.526 -41.625 1.00 12.28 197 GLY A C 1
ATOM 1586 O O . GLY A 1 204 ? -6.422 -11.749 -41.493 1.00 12.71 197 GLY A O 1
ATOM 1587 N N . GLU A 1 205 ? -6.004 -9.726 -40.607 1.00 11.57 198 GLU A N 1
ATOM 1588 C CA . GLU A 1 205 ? -5.881 -10.233 -39.248 1.00 12.45 198 GLU A CA 1
ATOM 1589 C C . GLU A 1 205 ? -7.272 -10.356 -38.635 1.00 12.70 198 GLU A C 1
ATOM 1590 O O . GLU A 1 205 ? -8.095 -9.444 -38.762 1.00 12.40 198 GLU A O 1
ATOM 1596 N N . SER A 1 206 ? -7.540 -11.481 -37.978 1.00 12.33 199 SER A N 1
ATOM 1597 C CA . SER A 1 206 ? -8.821 -11.647 -37.307 1.00 13.18 199 SER A CA 1
ATOM 1598 C C . SER A 1 206 ? -8.874 -10.773 -36.061 1.00 10.60 199 SER A C 1
ATOM 1599 O O . SER A 1 206 ? -7.879 -10.623 -35.348 1.00 11.56 199 SER A O 1
ATOM 1602 N N . VAL A 1 207 ? -10.037 -10.180 -35.806 1.00 9.94 200 V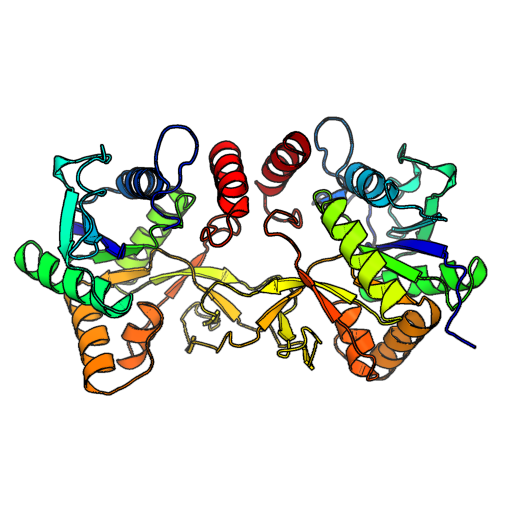AL A N 1
ATOM 1603 C CA . VAL A 1 207 ? -10.253 -9.368 -34.614 1.00 9.36 200 VAL A CA 1
ATOM 1604 C C . VAL A 1 207 ? -11.546 -9.841 -33.968 1.00 10.15 200 VAL A C 1
ATOM 1605 O O . VAL A 1 207 ? -12.605 -9.818 -34.608 1.00 10.99 200 VAL A O 1
ATOM 1609 N N . GLN A 1 208 ? -11.468 -10.249 -32.705 1.00 9.05 201 GLN A N 1
ATOM 1610 C CA . GLN A 1 208 ? -12.642 -10.722 -31.979 1.00 11.64 201 GLN A CA 1
ATOM 1611 C C . GLN A 1 208 ? -13.255 -9.620 -31.118 1.00 10.67 201 GLN A C 1
ATOM 1612 O O . GLN A 1 208 ? -12.540 -8.846 -30.482 1.00 9.25 201 GLN A O 1
ATOM 1618 N N . VAL A 1 209 ? -14.583 -9.557 -31.103 1.00 10.02 202 VAL A N 1
ATOM 1619 C CA . VAL A 1 209 ? -15.298 -8.561 -30.326 1.00 9.26 202 VAL A CA 1
ATOM 1620 C C . VAL A 1 209 ? -15.601 -9.143 -28.953 1.00 11.23 202 VAL A C 1
ATOM 1621 O O . VAL A 1 209 ? -16.064 -10.285 -28.839 1.00 11.45 202 VAL A O 1
ATOM 1625 N N . VAL A 1 210 ? -15.344 -8.356 -27.913 1.00 8.92 203 VAL A N 1
ATOM 1626 C CA . VAL A 1 210 ? -15.682 -8.703 -26.540 1.00 9.06 203 VAL A CA 1
ATOM 1627 C C . VAL A 1 210 ? -16.673 -7.655 -26.058 1.00 8.54 203 VAL A C 1
ATOM 1628 O O . VAL A 1 210 ? -16.470 -6.458 -26.288 1.00 7.30 203 VAL A O 1
ATOM 1632 N N . MET A 1 211 ? -17.754 -8.101 -25.424 1.00 9.96 204 MET A N 1
ATOM 1633 C CA . MET A 1 211 ? -18.822 -7.186 -25.042 1.00 10.49 204 MET A CA 1
ATOM 1634 C C . MET A 1 211 ? -18.314 -6.103 -24.094 1.00 9.81 204 MET A C 1
ATOM 1635 O O . MET A 1 211 ? -17.742 -6.403 -23.041 1.00 9.41 204 MET A O 1
ATOM 1640 N N . GLY A 1 212 ? -18.510 -4.847 -24.483 1.00 8.91 205 GLY A N 1
ATOM 1641 C CA . GLY A 1 212 ? -18.225 -3.705 -23.635 1.00 8.76 205 GLY A CA 1
ATOM 1642 C C . GLY A 1 212 ? -19.402 -3.338 -22.759 1.00 9.38 205 GLY A C 1
ATOM 1643 O O . GLY A 1 212 ? -20.220 -4.185 -22.390 1.00 10.71 205 GLY A O 1
ATOM 1644 N N . ARG A 1 213 ? -19.525 -2.067 -22.488 1.00 9.22 206 ARG A N 1
ATOM 1645 C CA . ARG A 1 213 ? -20.566 -1.550 -21.695 1.00 10.83 206 ARG A CA 1
ATOM 1646 C C . ARG A 1 213 ? -21.061 -0.211 -22.157 1.00 9.36 206 ARG A C 1
ATOM 1647 O O . ARG A 1 213 ? -20.368 0.574 -22.620 1.00 9.47 206 ARG A O 1
ATOM 1655 N N . SER A 1 214 ? -22.284 0.057 -21.824 1.00 9.58 207 SER A N 1
ATOM 1656 C CA . SER A 1 214 ? -22.828 1.347 -22.136 1.00 10.75 207 SER A CA 1
ATOM 1657 C C . SER A 1 214 ? -22.163 2.497 -21.332 1.00 8.61 207 SER A C 1
ATOM 1658 O O . SER A 1 214 ? -22.141 3.565 -21.770 1.00 8.08 207 SER A O 1
ATOM 1661 N N . ASP A 1 215 ? -21.756 2.146 -20.119 1.00 8.78 208 ASP A N 1
ATOM 1662 C CA . ASP A 1 215 ? -21.105 3.086 -19.257 1.00 9.09 208 ASP A CA 1
ATOM 1663 C C . ASP A 1 215 ? -19.601 3.327 -19.514 1.00 9.41 208 ASP A C 1
ATOM 1664 O O . ASP A 1 215 ? -18.983 4.052 -18.859 1.00 8.75 208 ASP A O 1
ATOM 1669 N N . ASN A 1 216 ? -19.094 2.685 -20.559 1.00 8.48 209 ASN A N 1
ATOM 1670 C CA . ASN A 1 216 ? -17.733 2.932 -20.990 1.00 7.99 209 ASN A CA 1
ATOM 1671 C C . ASN A 1 216 ? -17.765 4.149 -21.931 1.00 8.42 209 ASN A C 1
ATOM 1672 O O . ASN A 1 216 ? -17.576 4.058 -23.144 1.00 8.59 209 ASN A O 1
ATOM 1677 N N . ILE A 1 217 ? -18.038 5.310 -21.333 1.00 9.40 210 ILE A N 1
ATOM 1678 C CA . ILE A 1 217 ? -18.375 6.495 -22.107 1.00 9.46 210 ILE A CA 1
ATOM 1679 C C . ILE A 1 217 ? -17.053 7.157 -22.508 1.00 8.88 210 ILE A C 1
ATOM 1680 O O . ILE A 1 217 ? -16.048 7.088 -21.791 1.00 8.14 210 ILE A O 1
ATOM 1685 N N . LYS A 1 218 ? -17.089 7.821 -23.657 1.00 9.33 211 LYS A N 1
ATOM 1686 C CA . LYS A 1 218 ? -15.966 8.615 -24.075 1.00 9.61 211 LYS A CA 1
ATOM 1687 C C . LYS A 1 218 ? -16.419 10.061 -23.801 1.00 11.86 211 LYS A C 1
ATOM 1688 O O . LYS A 1 218 ? -17.326 10.525 -24.384 1.00 11.85 211 LYS A O 1
ATOM 1694 N N . ILE A 1 219 ? -15.710 10.723 -22.912 1.00 9.67 212 ILE A N 1
ATOM 1695 C CA . ILE A 1 219 ? -16.108 12.059 -22.485 1.00 10.58 212 ILE A CA 1
ATOM 1696 C C . ILE A 1 219 ? -15.983 13.016 -23.665 1.00 13.21 212 ILE A C 1
ATOM 1697 O O . ILE A 1 219 ? -14.880 13.275 -24.160 1.00 12.73 212 ILE A O 1
ATOM 1702 N N . THR A 1 220 ? -17.121 13.521 -24.115 1.00 14.70 213 THR A N 1
ATOM 1703 C CA . THR A 1 220 ? -17.172 14.331 -25.259 1.00 16.75 213 THR A CA 1
ATOM 1704 C C . THR A 1 220 ? -18.052 15.593 -25.138 1.00 19.35 213 THR A C 1
ATOM 1705 O O . THR A 1 220 ? -17.682 16.617 -25.560 1.00 21.68 213 THR A O 1
ATOM 1709 N N . TYR A 1 221 ? -19.235 15.373 -24.663 1.00 19.54 214 TYR A N 1
ATOM 1710 C CA . TYR A 1 221 ? -20.244 16.423 -24.531 1.00 21.10 214 TYR A CA 1
ATOM 1711 C C . TYR A 1 221 ? -20.133 17.076 -23.154 1.00 21.47 214 TYR A C 1
ATOM 1712 O O . TYR A 1 221 ? -19.594 16.560 -22.256 1.00 19.81 214 TYR A O 1
ATOM 1721 N N . PRO A 1 222 ? -20.751 18.251 -23.007 1.00 25.75 215 PRO A N 1
ATOM 1722 C CA . PRO A 1 222 ? -20.644 18.999 -21.754 1.00 23.72 215 PRO A CA 1
ATOM 1723 C C . PRO A 1 222 ? -20.998 18.272 -20.436 1.00 21.03 215 PRO A C 1
ATOM 1724 O O . PRO A 1 222 ? -20.270 18.390 -19.489 1.00 21.74 215 PRO A O 1
ATOM 1728 N N . ASP A 1 223 ? -22.025 17.466 -20.428 1.00 19.67 216 ASP A N 1
ATOM 1729 C CA . ASP A 1 223 ? -22.441 16.759 -19.263 1.00 19.61 216 ASP A CA 1
ATOM 1730 C C . ASP A 1 223 ? -21.721 15.444 -19.036 1.00 16.72 216 ASP A C 1
ATOM 1731 O O . ASP A 1 223 ? -21.928 14.864 -18.074 1.00 15.68 216 ASP A O 1
ATOM 1736 N N . ASP A 1 224 ? -20.879 15.048 -19.999 1.00 16.59 217 ASP A N 1
ATOM 1737 C CA . ASP A 1 224 ? -20.179 13.773 -19.866 1.00 16.01 217 ASP A CA 1
ATOM 1738 C C . ASP A 1 224 ? -19.186 13.767 -18.709 1.00 14.67 217 ASP A C 1
ATOM 1739 O O . ASP A 1 224 ? -18.957 12.712 -18.106 1.00 13.98 217 ASP A O 1
ATOM 1744 N N . LEU A 1 225 ? -18.600 14.919 -18.371 1.00 15.63 218 LEU A N 1
ATOM 1745 C CA . LEU A 1 225 ? -17.659 14.961 -17.253 1.00 14.26 218 LEU A CA 1
ATOM 1746 C C . LEU A 1 225 ? -18.343 14.580 -15.947 1.00 13.96 218 LEU A C 1
ATOM 1747 O O . LEU A 1 225 ? -17.842 13.743 -15.187 1.00 13.83 218 LEU A O 1
ATOM 1752 N N . GLU A 1 226 ? -19.506 15.180 -15.683 1.00 15.61 219 GLU A N 1
ATOM 1753 C CA . GLU A 1 226 ? -20.267 14.863 -14.479 1.00 15.47 219 GLU A CA 1
ATOM 1754 C C . GLU A 1 226 ? -20.723 13.409 -14.472 1.00 14.06 219 GLU A C 1
ATOM 1755 O O . GLU A 1 226 ? -20.631 12.729 -13.443 1.00 14.89 219 GLU A O 1
ATOM 1761 N N . LEU A 1 227 ? -21.235 12.920 -15.604 1.00 13.69 220 LEU A N 1
ATOM 1762 C CA . LEU A 1 227 ? -21.683 11.532 -15.665 1.00 12.35 220 LEU A CA 1
ATOM 1763 C C . LEU A 1 227 ? -20.533 10.572 -15.391 1.00 12.10 220 LEU A C 1
ATOM 1764 O O . LEU A 1 227 ? -20.696 9.593 -14.652 1.00 11.04 220 LEU A O 1
ATOM 1769 N N . ALA A 1 228 ? -19.361 10.836 -15.973 1.00 12.51 221 ALA A N 1
ATOM 1770 C CA . ALA A 1 228 ? -18.199 9.999 -15.696 1.00 12.31 221 ALA A CA 1
ATOM 1771 C C . ALA A 1 228 ? -17.841 10.035 -14.216 1.00 11.82 221 ALA A C 1
ATOM 1772 O O . ALA A 1 228 ? -17.496 9.002 -13.630 1.00 11.89 221 ALA A O 1
ATOM 1774 N N . ARG A 1 229 ? -17.934 11.212 -13.592 1.00 13.41 222 ARG A N 1
ATOM 1775 C CA . ARG A 1 229 ? -17.709 11.304 -12.153 1.00 13.13 222 ARG A CA 1
ATOM 1776 C C . ARG A 1 229 ? -18.652 10.378 -11.398 1.00 13.20 222 ARG A C 1
ATOM 1777 O O . ARG A 1 229 ? -18.234 9.649 -10.491 1.00 14.68 222 ARG A O 1
ATOM 1785 N N . LEU A 1 230 ? -19.933 10.385 -11.769 1.00 13.87 223 LEU A N 1
ATOM 1786 C CA . LEU A 1 230 ? -20.898 9.530 -11.088 1.00 14.74 223 LEU A CA 1
ATOM 1787 C C . LEU A 1 230 ? -20.627 8.055 -11.359 1.00 13.59 223 LEU A C 1
ATOM 1788 O O . LEU A 1 230 ? -20.793 7.216 -10.466 1.00 13.69 223 LEU A O 1
ATOM 1793 N N . ILE A 1 231 ? -20.223 7.713 -12.585 1.00 12.46 224 ILE A N 1
ATOM 1794 C CA . ILE A 1 231 ? -19.906 6.320 -12.895 1.00 11.03 224 ILE A CA 1
ATOM 1795 C C . ILE A 1 231 ? -18.714 5.846 -12.072 1.00 12.08 224 ILE A C 1
ATOM 1796 O O . ILE A 1 231 ? -18.753 4.780 -11.446 1.00 13.97 224 ILE A O 1
ATOM 1801 N N . LEU A 1 232 ? -17.629 6.628 -12.071 1.00 12.24 225 LEU A N 1
ATOM 1802 C CA . LEU A 1 232 ? -16.441 6.258 -11.305 1.00 13.35 225 LEU A CA 1
ATOM 1803 C C . LEU A 1 232 ? -16.759 6.100 -9.826 1.00 14.33 225 LEU A C 1
ATOM 1804 O O . LEU A 1 232 ? -16.272 5.171 -9.170 1.00 15.08 225 LEU A O 1
ATOM 1809 N N . GLN A 1 233 ? -17.628 6.936 -9.310 1.00 15.43 226 GLN A N 1
ATOM 1810 C CA . GLN A 1 233 ? -18.018 6.893 -7.913 1.00 16.35 226 GLN A CA 1
ATOM 1811 C C . GLN A 1 233 ? -18.818 5.669 -7.615 1.00 17.90 226 GLN A C 1
ATOM 1812 O O . GLN A 1 233 ? -18.707 5.112 -6.585 1.00 19.68 226 GLN A O 1
ATOM 1818 N N . SER A 1 234 ? -19.624 5.232 -8.562 1.00 15.35 227 SER A N 1
ATOM 1819 C CA . SER A 1 234 ? -20.381 3.994 -8.407 1.00 16.84 227 SER A CA 1
ATOM 1820 C C . SER A 1 234 ? -19.513 2.745 -8.532 1.00 16.60 227 SER A C 1
ATOM 1821 O O . SER A 1 234 ? -19.958 1.659 -8.147 1.00 19.33 227 SER A O 1
ATOM 1824 N N . GLN A 1 235 ? -18.303 2.864 -9.071 1.00 14.92 228 GLN A N 1
ATOM 1825 C CA . GLN A 1 235 ? -17.444 1.699 -9.277 1.00 17.54 228 GLN A CA 1
ATOM 1826 C C . GLN A 1 235 ? -16.538 1.409 -8.084 1.00 21.39 228 GLN A C 1
ATOM 1827 O O . GLN A 1 235 ? -15.866 2.301 -7.569 1.00 22.93 228 GLN A O 1
ATOM 1833 N N . THR B 1 9 ? -53.695 23.672 -31.817 1.00 28.81 2 THR B N 1
ATOM 1834 C CA . THR B 1 9 ? -53.418 22.234 -31.946 1.00 24.92 2 THR B CA 1
ATOM 1835 C C . THR B 1 9 ? -52.931 21.558 -30.649 1.00 23.03 2 THR B C 1
ATOM 1836 O O . THR B 1 9 ? -52.162 22.068 -29.926 1.00 26.01 2 THR B O 1
ATOM 1840 N N . LYS B 1 10 ? -53.450 20.408 -30.334 1.00 20.92 3 LYS B N 1
ATOM 1841 C CA . LYS B 1 10 ? -53.093 19.743 -29.125 1.00 19.85 3 LYS B CA 1
ATOM 1842 C C . LYS B 1 10 ? -51.955 18.736 -29.300 1.00 17.24 3 LYS B C 1
ATOM 1843 O O . LYS B 1 10 ? -51.652 18.391 -30.359 1.00 17.62 3 LYS B O 1
ATOM 1849 N N . LEU B 1 11 ? -51.326 18.378 -28.198 1.00 16.19 4 LEU B N 1
ATOM 1850 C CA . LEU B 1 11 ? -50.229 17.442 -28.205 1.00 14.02 4 LEU B CA 1
ATOM 1851 C C . LEU B 1 11 ? -50.620 16.200 -27.431 1.00 12.19 4 LEU B C 1
ATOM 1852 O O . LEU B 1 11 ? -51.101 16.286 -26.391 1.00 12.45 4 LEU B O 1
ATOM 1857 N N . TRP B 1 12 ? -50.288 15.058 -28.017 1.00 11.01 5 TRP B N 1
ATOM 1858 C CA . TRP B 1 12 ? -50.537 13.758 -27.421 1.00 10.59 5 TRP B CA 1
ATOM 1859 C C . TRP B 1 12 ? -49.248 12.955 -27.412 1.00 9.55 5 TRP B C 1
ATOM 1860 O O . TRP B 1 12 ? -48.362 13.171 -28.241 1.00 9.90 5 TRP B O 1
ATOM 1871 N N . ALA B 1 13 ? -49.150 12.023 -26.472 1.00 8.72 6 ALA B N 1
ATOM 1872 C CA . ALA B 1 13 ? -48.041 11.085 -26.438 1.00 8.14 6 ALA B CA 1
ATOM 1873 C C . ALA B 1 13 ? -48.563 9.657 -26.512 1.00 9.25 6 ALA B C 1
ATOM 1874 O O . ALA B 1 13 ? -49.642 9.341 -26.002 1.00 8.35 6 ALA B O 1
ATOM 1876 N N . VAL B 1 14 ? -47.784 8.803 -27.170 1.00 8.25 7 VAL B N 1
ATOM 1877 C CA . VAL B 1 14 ? -48.057 7.375 -27.264 1.00 8.15 7 VAL B CA 1
ATOM 1878 C C . VAL B 1 14 ? -46.817 6.632 -26.794 1.00 8.56 7 VAL B C 1
ATOM 1879 O O . VAL B 1 14 ? -45.707 6.912 -27.259 1.00 8.09 7 VAL B O 1
ATOM 1883 N N . ILE B 1 15 ? -47.005 5.688 -25.881 1.00 8.71 8 ILE B N 1
ATOM 1884 C CA . ILE B 1 15 ? -45.914 4.843 -25.412 1.00 8.37 8 ILE B CA 1
ATOM 1885 C C . ILE B 1 15 ? -46.256 3.389 -25.701 1.00 9.23 8 ILE B C 1
ATOM 1886 O O . ILE B 1 15 ? -47.166 2.839 -25.063 1.00 9.32 8 ILE B O 1
ATOM 1891 N N . PRO B 1 16 ? -45.587 2.726 -26.647 1.00 9.60 9 PRO B N 1
ATOM 1892 C CA . PRO B 1 16 ? -45.911 1.310 -26.864 1.00 11.55 9 PRO B CA 1
ATOM 1893 C C . PRO B 1 16 ? -45.268 0.539 -25.723 1.00 12.30 9 PRO B C 1
ATOM 1894 O O . PRO B 1 16 ? -44.061 0.639 -25.491 1.00 13.89 9 PRO B O 1
ATOM 1898 N N . ALA B 1 17 ? -46.087 -0.203 -24.986 1.00 12.03 10 ALA B N 1
ATOM 1899 C CA . ALA B 1 17 ? -45.618 -0.868 -23.779 1.00 13.36 10 ALA B CA 1
ATOM 1900 C C . ALA B 1 17 ? -46.160 -2.283 -23.670 1.00 13.90 10 ALA B C 1
ATOM 1901 O O . ALA B 1 17 ? -46.577 -2.718 -22.591 1.00 15.59 10 ALA B O 1
ATOM 1903 N N . ALA B 1 18 ? -46.124 -3.040 -24.757 1.00 13.01 11 ALA B N 1
ATOM 1904 C CA . ALA B 1 18 ? -46.651 -4.399 -24.720 1.00 15.16 11 ALA B CA 1
ATOM 1905 C C . ALA B 1 18 ? -45.626 -5.412 -25.199 1.00 20.53 11 ALA B C 1
ATOM 1906 O O . ALA B 1 18 ? -44.432 -5.267 -24.942 1.00 23.38 11 ALA B O 1
ATOM 1908 N N . LEU B 1 29 ? -40.156 -7.240 -18.330 1.00 25.16 22 LEU B N 1
ATOM 1909 C CA . LEU B 1 29 ? -39.995 -6.053 -19.165 1.00 19.71 22 LEU B CA 1
ATOM 1910 C C . LEU B 1 29 ? -39.155 -5.002 -18.456 1.00 18.30 22 LEU B C 1
ATOM 1911 O O . LEU B 1 29 ? -39.361 -4.733 -17.272 1.00 18.23 22 LEU B O 1
ATOM 1916 N N . LYS B 1 30 ? -38.203 -4.412 -19.185 1.00 16.09 23 LYS B N 1
ATOM 1917 C CA . LYS B 1 30 ? -37.369 -3.369 -18.595 1.00 14.79 23 LYS B CA 1
ATOM 1918 C C . LYS B 1 30 ? -38.216 -2.206 -18.106 1.00 13.07 23 LYS B C 1
ATOM 1919 O O . LYS B 1 30 ? -37.851 -1.534 -17.134 1.00 12.48 23 LYS B O 1
ATOM 1925 N N . GLN B 1 31 ? -39.352 -1.958 -18.763 1.00 12.77 24 GLN B N 1
ATOM 1926 C CA . GLN B 1 31 ? -40.183 -0.810 -18.428 1.00 13.52 24 GLN B CA 1
ATOM 1927 C C . GLN B 1 31 ? -40.778 -0.904 -17.032 1.00 11.83 24 GLN B C 1
ATOM 1928 O O . GLN B 1 31 ? -41.167 0.125 -16.469 1.00 11.53 24 GLN B O 1
ATOM 1934 N N . TYR B 1 32 ? -40.834 -2.097 -16.449 1.00 12.14 25 TYR B N 1
ATOM 1935 C CA . TYR B 1 32 ? -41.367 -2.264 -15.108 1.00 12.44 25 TYR B CA 1
ATOM 1936 C C . TYR B 1 32 ? -40.275 -2.508 -14.080 1.00 13.08 25 TYR B C 1
ATOM 1937 O O . TYR B 1 32 ? -40.585 -2.763 -12.912 1.00 12.78 25 TYR B O 1
ATOM 1946 N N . GLN B 1 33 ? -39.034 -2.288 -14.511 1.00 13.31 26 GLN B N 1
ATOM 1947 C CA . GLN B 1 33 ? -37.864 -2.358 -13.650 1.00 14.40 26 GLN B CA 1
ATOM 1948 C C . GLN B 1 33 ? -37.820 -1.025 -12.892 1.00 12.81 26 GLN B C 1
ATOM 1949 O O . GLN B 1 33 ? -38.379 -0.020 -13.342 1.00 11.72 26 GLN B O 1
ATOM 1955 N N . TYR B 1 34 ? -37.127 -0.993 -11.764 1.00 13.51 27 TYR B N 1
ATOM 1956 C CA . TYR B 1 34 ? -37.115 0.209 -10.945 1.00 13.58 27 TYR B CA 1
ATOM 1957 C C . TYR B 1 34 ? -35.845 1.029 -11.116 1.00 14.30 27 TYR B C 1
ATOM 1958 O O . TYR B 1 34 ? -34.746 0.486 -11.254 1.00 14.79 27 TYR B O 1
ATOM 1967 N N . ILE B 1 35 ? -36.017 2.334 -11.084 1.00 13.07 28 ILE B N 1
ATOM 1968 C CA . ILE B 1 35 ? -34.952 3.294 -10.939 1.00 12.99 28 ILE B CA 1
ATOM 1969 C C . ILE B 1 35 ? -35.362 4.080 -9.682 1.00 14.32 28 ILE B C 1
ATOM 1970 O O . ILE B 1 35 ? -36.283 4.803 -9.691 1.00 13.66 28 ILE B O 1
ATOM 1975 N N . GLN B 1 36 ? -34.709 3.771 -8.559 1.00 15.16 29 GLN B N 1
ATOM 1976 C CA . GLN B 1 36 ? -35.035 4.331 -7.226 1.00 14.56 29 GLN B CA 1
ATOM 1977 C C . GLN B 1 36 ? -36.467 3.941 -6.774 1.00 13.82 29 GLN B C 1
ATOM 1978 O O . GLN B 1 36 ? -36.753 2.754 -6.618 1.00 14.09 29 GLN B O 1
ATOM 1984 N N . ASP B 1 37 ? -37.356 4.914 -6.565 1.00 13.09 30 ASP B N 1
ATOM 1985 C CA . ASP B 1 37 ? -38.731 4.630 -6.134 1.00 16.63 30 ASP B CA 1
ATOM 1986 C C . ASP B 1 37 ? -39.828 4.459 -7.186 1.00 16.52 30 ASP B C 1
ATOM 1987 O O . ASP B 1 37 ? -40.995 4.289 -6.833 1.00 17.31 30 ASP B O 1
ATOM 1992 N N . ALA B 1 38 ? -39.476 4.501 -8.464 1.00 16.56 31 ALA B N 1
ATOM 1993 C CA . ALA B 1 38 ? -40.472 4.339 -9.493 1.00 13.98 31 ALA B CA 1
ATOM 1994 C C . ALA B 1 38 ? -39.969 3.434 -10.613 1.00 13.20 31 ALA B C 1
ATOM 1995 O O . ALA B 1 38 ? -38.832 3.347 -10.801 1.00 12.90 31 ALA B O 1
ATOM 1997 N N . THR B 1 39 ? -40.908 2.873 -11.377 1.00 12.73 32 THR B N 1
ATOM 1998 C CA . THR B 1 39 ? -40.534 2.074 -12.531 1.00 11.37 32 THR B CA 1
ATOM 1999 C C . THR B 1 39 ? -39.995 2.965 -13.641 1.00 10.53 32 THR B C 1
ATOM 2000 O O . THR B 1 39 ? -40.227 4.178 -13.677 1.00 10.19 32 THR B O 1
ATOM 2004 N N . VAL B 1 40 ? -39.277 2.328 -14.568 1.00 10.04 33 VAL B N 1
ATOM 2005 C CA . VAL B 1 40 ? -38.753 3.027 -15.737 1.00 10.61 33 VAL B CA 1
ATOM 2006 C C . VAL B 1 40 ? -39.872 3.764 -16.462 1.00 8.88 33 VAL B C 1
ATOM 2007 O O . VAL B 1 40 ? -39.747 4.947 -16.797 1.00 8.94 33 VAL B O 1
ATOM 2011 N N . ILE B 1 41 ? -40.998 3.083 -16.686 1.00 9.36 34 ILE B N 1
ATOM 2012 C CA . ILE B 1 41 ? -42.063 3.703 -17.466 1.00 9.17 34 ILE B CA 1
ATOM 2013 C C . ILE B 1 41 ? -42.681 4.880 -16.717 1.00 9.67 34 ILE B C 1
ATOM 2014 O O . ILE B 1 41 ? -43.087 5.869 -17.338 1.00 8.33 34 ILE B O 1
ATOM 2019 N N . GLU B 1 42 ? -42.740 4.818 -15.384 1.00 10.97 35 GLU B N 1
ATOM 2020 C CA . GLU B 1 42 ? -43.213 5.971 -14.623 1.00 11.18 35 GLU B CA 1
ATOM 2021 C C . GLU B 1 42 ? -42.288 7.167 -14.811 1.00 10.40 35 GLU B C 1
ATOM 2022 O O . GLU B 1 42 ? -42.750 8.293 -15.033 1.00 10.81 35 GLU B O 1
ATOM 2028 N N . HIS B 1 43 ? -40.974 6.939 -14.732 1.00 9.47 36 HIS B N 1
ATOM 2029 C CA . HIS B 1 43 ? -40.020 8.008 -15.012 1.00 9.56 36 HIS B CA 1
ATOM 2030 C C . HIS B 1 43 ? -40.237 8.585 -16.403 1.00 8.95 36 HIS B C 1
ATOM 2031 O O . HIS B 1 43 ? -40.213 9.807 -16.589 1.00 9.62 36 HIS B O 1
ATOM 2038 N N . THR B 1 44 ? -40.440 7.716 -17.393 1.00 8.57 37 THR B N 1
ATOM 2039 C CA . THR B 1 44 ? -40.642 8.181 -18.760 1.00 8.47 37 THR B CA 1
ATOM 2040 C C . THR B 1 44 ? -41.897 9.037 -18.864 1.00 10.21 37 THR B C 1
ATOM 2041 O O . THR B 1 44 ? -41.882 10.115 -19.470 1.00 10.35 37 THR B O 1
ATOM 2045 N N . VAL B 1 45 ? -42.998 8.567 -18.275 1.00 10.21 38 VAL B N 1
ATOM 2046 C CA . VAL B 1 45 ? -44.242 9.329 -18.301 1.00 11.07 38 VAL B CA 1
ATOM 2047 C C . VAL B 1 45 ? -44.063 10.679 -17.618 1.00 12.40 38 VAL B C 1
ATOM 2048 O O . VAL B 1 45 ? -44.533 11.709 -18.117 1.00 12.17 38 VAL B O 1
ATOM 2052 N N . LYS B 1 46 ? -43.372 10.702 -16.476 1.00 12.23 39 LYS B N 1
ATOM 2053 C CA . LYS B 1 46 ? -43.175 11.963 -15.769 1.00 13.23 39 LYS B CA 1
ATOM 2054 C C . LYS B 1 46 ? -42.370 12.947 -16.606 1.00 13.93 39 LYS B C 1
ATOM 2055 O O . LYS B 1 46 ? -42.665 14.148 -16.622 1.00 14.66 39 LYS B O 1
ATOM 2061 N N . ARG B 1 47 ? -41.348 12.459 -17.305 1.00 13.19 40 ARG B N 1
ATOM 2062 C CA . ARG B 1 47 ? -40.561 13.336 -18.161 1.00 12.76 40 ARG B CA 1
ATOM 2063 C C . ARG B 1 47 ? -41.402 13.867 -19.319 1.00 12.97 40 ARG B C 1
ATOM 2064 O O . ARG B 1 47 ? -41.411 15.074 -19.589 1.00 13.48 40 ARG B O 1
ATOM 2072 N N . LEU B 1 48 ? -42.126 12.981 -20.012 1.00 11.77 41 LEU B N 1
ATOM 2073 C CA . LEU B 1 48 ? -42.989 13.429 -21.102 1.00 11.27 41 LEU B CA 1
ATOM 2074 C C . LEU B 1 48 ? -44.080 14.368 -20.607 1.00 12.72 41 LEU B C 1
ATOM 2075 O O . LEU B 1 48 ? -44.503 15.269 -21.340 1.00 13.72 41 LEU B O 1
ATOM 2080 N N . SER B 1 49 ? -44.547 14.177 -19.372 1.00 13.09 42 SER B N 1
ATOM 2081 C CA . SER B 1 49 ? -45.621 14.999 -18.827 1.00 13.75 42 SER B CA 1
ATOM 2082 C C . SER B 1 49 ? -45.213 16.449 -18.612 1.00 16.31 42 SER B C 1
ATOM 2083 O O . SER B 1 49 ? -46.084 17.282 -18.343 1.00 17.73 42 SER B O 1
ATOM 2086 N N . GLN B 1 50 ? -43.922 16.770 -18.711 1.00 16.23 43 GLN B N 1
ATOM 2087 C CA . GLN B 1 50 ? -43.505 18.164 -18.635 1.00 16.96 43 GLN B CA 1
ATOM 2088 C C . GLN B 1 50 ? -43.897 18.952 -19.881 1.00 17.69 43 GLN B C 1
ATOM 2089 O O . GLN B 1 50 ? -43.938 20.186 -19.829 1.00 18.79 43 GLN B O 1
ATOM 2095 N N . LEU B 1 51 ? -44.185 18.273 -20.994 1.00 14.76 44 LEU B N 1
ATOM 2096 C CA . LEU B 1 51 ? -44.793 18.928 -22.142 1.00 14.55 44 LEU B CA 1
ATOM 2097 C C . LEU B 1 51 ? -46.258 19.247 -21.853 1.00 15.02 44 LEU B C 1
ATOM 2098 O O . LEU B 1 51 ? -46.875 18.632 -20.980 1.00 14.28 44 LEU B O 1
ATOM 2103 N N . PRO B 1 52 ? -46.849 20.202 -22.589 1.00 16.72 45 PRO B N 1
ATOM 2104 C CA . PRO B 1 52 ? -48.291 20.477 -22.412 1.00 17.47 45 PRO B CA 1
ATOM 2105 C C . PRO B 1 52 ? -49.156 19.466 -23.156 1.00 16.69 45 PRO B C 1
ATOM 2106 O O . PRO B 1 52 ? -49.827 19.760 -24.153 1.00 17.30 45 PRO B O 1
ATOM 2110 N N . LEU B 1 53 ? -49.145 18.234 -22.660 1.00 16.63 46 LEU B N 1
ATOM 2111 C CA . LEU B 1 53 ? -49.902 17.160 -23.281 1.00 14.56 46 LEU B CA 1
ATOM 2112 C C . LEU B 1 53 ? -51.374 17.265 -22.924 1.00 15.07 46 LEU B C 1
ATOM 2113 O O . LEU B 1 53 ? -51.734 17.556 -21.781 1.00 15.26 46 LEU B O 1
ATOM 2118 N N . THR B 1 54 ? -52.229 17.020 -23.914 1.00 13.96 47 THR B N 1
ATOM 2119 C CA . THR B 1 54 ? -53.640 16.831 -23.613 1.00 14.13 47 THR B CA 1
ATOM 2120 C C . THR B 1 54 ? -53.887 15.442 -23.040 1.00 14.01 47 THR B C 1
ATOM 2121 O O . THR B 1 54 ? -54.764 15.270 -22.186 1.00 13.34 47 THR B O 1
ATOM 2125 N N . GLY B 1 55 ? -53.109 14.456 -23.471 1.00 13.45 48 GLY B N 1
ATOM 2126 C CA . GLY B 1 55 ? -53.205 13.116 -22.922 1.00 11.42 48 GLY B CA 1
ATOM 2127 C C . GLY B 1 55 ? -52.064 12.268 -23.430 1.00 10.06 48 GLY B C 1
ATOM 2128 O O . GLY B 1 55 ? -51.361 12.632 -24.378 1.00 9.82 48 GLY B O 1
ATOM 2129 N N . TYR B 1 56 ? -51.892 11.117 -22.786 1.00 9.90 49 TYR B N 1
ATOM 2130 C CA . TYR B 1 56 ? -50.916 10.135 -23.228 1.00 10.01 49 TYR B CA 1
ATOM 2131 C C . TYR B 1 56 ? -51.545 8.751 -23.175 1.00 10.32 49 TYR B C 1
ATOM 2132 O O . TYR B 1 56 ? -52.410 8.476 -22.339 1.00 10.17 49 TYR B O 1
ATOM 2141 N N . VAL B 1 57 ? -51.124 7.892 -24.098 1.00 8.69 50 VAL B N 1
ATOM 2142 C CA . VAL B 1 57 ? -51.703 6.565 -24.262 1.00 8.68 50 VAL B CA 1
ATOM 2143 C C . VAL B 1 57 ? -50.603 5.534 -24.068 1.00 9.06 50 VAL B C 1
ATOM 2144 O O . VAL B 1 57 ? -49.565 5.589 -24.741 1.00 9.20 50 VAL B O 1
ATOM 2148 N N . LEU B 1 58 ? -50.830 4.602 -23.149 1.00 9.00 51 LEU B N 1
ATOM 2149 C CA . LEU B 1 58 ? -49.958 3.453 -22.953 1.00 9.16 51 LEU B CA 1
ATOM 2150 C C . LEU B 1 58 ? -50.617 2.234 -23.586 1.00 9.58 51 LEU B C 1
ATOM 2151 O O . LEU B 1 58 ? -51.703 1.825 -23.164 1.00 10.00 51 LEU B O 1
ATOM 2156 N N . ALA B 1 59 ? -49.968 1.666 -24.598 1.00 9.72 52 ALA B N 1
ATOM 2157 C CA . ALA B 1 59 ? -50.465 0.463 -25.259 1.00 10.35 52 ALA B CA 1
ATOM 2158 C C . ALA B 1 59 ? -49.854 -0.750 -24.569 1.00 11.19 52 ALA B C 1
ATOM 2159 O O . ALA B 1 59 ? -48.663 -1.029 -24.730 1.00 11.74 52 ALA B O 1
ATOM 2161 N N . ILE B 1 60 ? -50.673 -1.489 -23.825 1.00 11.09 53 ILE B N 1
ATOM 2162 C CA . ILE B 1 60 ? -50.171 -2.530 -22.941 1.00 12.61 53 ILE B CA 1
ATOM 2163 C C . ILE B 1 60 ? -50.720 -3.881 -23.379 1.00 15.31 53 ILE B C 1
ATOM 2164 O O . ILE B 1 60 ? -51.696 -3.975 -24.127 1.00 16.06 53 ILE B O 1
ATOM 2169 N N . GLY B 1 61 ? -50.042 -4.935 -22.931 1.00 14.45 54 GLY B N 1
ATOM 2170 C CA . GLY B 1 61 ? -50.476 -6.278 -23.266 1.00 19.16 54 GLY B CA 1
ATOM 2171 C C . GLY B 1 61 ? -51.836 -6.592 -22.674 1.00 21.09 54 GLY B C 1
ATOM 2172 O O . GLY B 1 61 ? -52.215 -6.081 -21.618 1.00 20.34 54 GLY B O 1
ATOM 2173 N N . LYS B 1 62 ? -52.581 -7.449 -23.374 1.00 23.67 55 LYS B N 1
ATOM 2174 C CA . LYS B 1 62 ? -53.936 -7.781 -22.950 1.00 24.33 55 LYS B CA 1
ATOM 2175 C C . LYS B 1 62 ? -53.983 -8.432 -21.572 1.00 25.66 55 LYS B C 1
ATOM 2176 O O . LYS B 1 62 ? -55.017 -8.359 -20.901 1.00 28.27 55 LYS B O 1
ATOM 2182 N N . GLN B 1 63 ? -52.894 -9.060 -21.135 1.00 27.36 56 GLN B N 1
ATOM 2183 C CA . GLN B 1 63 ? -52.833 -9.738 -19.847 1.00 28.70 56 GLN B CA 1
ATOM 2184 C C . GLN B 1 63 ? -52.123 -8.908 -18.779 1.00 27.26 56 GLN B C 1
ATOM 2185 O O . GLN B 1 63 ? -51.859 -9.418 -17.685 1.00 28.78 56 GLN B O 1
ATOM 2191 N N . ASP B 1 64 ? -51.827 -7.641 -19.068 1.00 25.81 57 ASP B N 1
ATOM 2192 C CA . ASP B 1 64 ? -51.025 -6.776 -18.200 1.00 24.66 57 ASP B CA 1
ATOM 2193 C C . ASP B 1 64 ? -51.924 -6.116 -17.160 1.00 24.59 57 ASP B C 1
ATOM 2194 O O . ASP B 1 64 ? -52.625 -5.144 -17.452 1.00 23.50 57 ASP B O 1
ATOM 2199 N N . THR B 1 65 ? -51.896 -6.638 -15.936 1.00 24.87 58 THR B N 1
ATOM 2200 C CA . THR B 1 65 ? -52.582 -6.016 -14.813 1.00 25.86 58 THR B CA 1
ATOM 2201 C C . THR B 1 65 ? -51.651 -5.180 -13.946 1.00 26.83 58 THR B C 1
ATOM 2202 O O . THR B 1 65 ? -52.096 -4.623 -12.938 1.00 28.16 58 THR B O 1
ATOM 2206 N N . PHE B 1 66 ? -50.384 -5.043 -14.337 1.00 26.65 59 PHE B N 1
ATOM 2207 C CA . PHE B 1 66 ? -49.415 -4.336 -13.508 1.00 25.20 59 PHE B CA 1
ATOM 2208 C C . PHE B 1 66 ? -49.491 -2.835 -13.745 1.00 24.28 59 PHE B C 1
ATOM 2209 O O . PHE B 1 66 ? -49.391 -2.050 -12.795 1.00 26.03 59 PHE B O 1
ATOM 2217 N N . ALA B 1 67 ? -49.664 -2.441 -15.003 1.00 22.93 60 ALA B N 1
ATOM 2218 C CA . ALA B 1 67 ? -49.748 -1.031 -15.364 1.00 22.24 60 ALA B CA 1
ATOM 2219 C C . ALA B 1 67 ? -50.895 -0.330 -14.643 1.00 25.46 60 ALA B C 1
ATOM 2220 O O . ALA B 1 67 ? -50.951 0.898 -14.594 1.00 24.57 60 ALA B O 1
ATOM 2222 N N . SER B 1 68 ? -51.808 -1.118 -14.084 1.00 27.71 61 SER B N 1
ATOM 2223 C CA . SER B 1 68 ? -52.954 -0.572 -13.366 1.00 28.18 61 SER B CA 1
ATOM 2224 C C . SER B 1 68 ? -52.605 -0.271 -11.911 1.00 28.94 61 SER B C 1
ATOM 2225 O O . SER B 1 68 ? -53.366 0.390 -11.205 1.00 31.88 61 SER B O 1
ATOM 2228 N N . THR B 1 69 ? -51.450 -0.760 -11.471 1.00 26.47 62 THR B N 1
ATOM 2229 C CA . THR B 1 69 ? -50.998 -0.545 -10.102 1.00 25.58 62 THR B CA 1
ATOM 2230 C C . THR B 1 69 ? -49.858 0.468 -10.049 1.00 26.33 62 THR B C 1
ATOM 2231 O O . THR B 1 69 ? -48.990 0.396 -9.178 1.00 28.30 62 THR B O 1
ATOM 2235 N N . LEU B 1 70 ? -49.867 1.411 -10.985 1.00 25.84 63 LEU B N 1
ATOM 2236 C CA . LEU B 1 70 ? -48.836 2.441 -11.046 1.00 22.38 63 LEU B CA 1
ATOM 2237 C C . LEU B 1 70 ? -49.431 3.827 -10.820 1.00 22.46 63 LEU B C 1
ATOM 2238 O O . LEU B 1 70 ? -50.555 4.106 -11.238 1.00 24.27 63 LEU B O 1
ATOM 2243 N N . SER B 1 71 ? -48.671 4.693 -10.157 1.00 21.09 64 SER B N 1
ATOM 2244 C CA . SER B 1 71 ? -49.128 6.056 -9.873 1.00 19.97 64 SER B CA 1
ATOM 2245 C C . SER B 1 71 ? -48.449 6.950 -10.908 1.00 19.94 64 SER B C 1
ATOM 2246 O O . SER B 1 71 ? -47.370 7.499 -10.682 1.00 20.49 64 SER B O 1
ATOM 2249 N N . PHE B 1 72 ? -49.088 7.097 -12.064 1.00 19.67 65 PHE B N 1
ATOM 2250 C CA . PHE B 1 72 ? -48.460 7.830 -13.155 1.00 18.15 65 PHE B CA 1
ATOM 2251 C C . PHE B 1 72 ? -48.632 9.321 -12.899 1.00 19.97 65 PHE B C 1
ATOM 2252 O O . PHE B 1 72 ? -49.676 9.767 -12.409 1.00 20.53 65 PHE B O 1
ATOM 2260 N N . GLN B 1 73 ? -47.600 10.093 -13.257 1.00 19.09 66 GLN B N 1
ATOM 2261 C CA . GLN B 1 73 ? -47.754 11.536 -13.303 1.00 20.14 66 GLN B CA 1
ATOM 2262 C C . GLN B 1 73 ? -48.948 11.837 -14.183 1.00 20.70 66 GLN B C 1
ATOM 2263 O O . GLN B 1 73 ? -49.040 11.378 -15.320 1.00 21.53 66 GLN B O 1
ATOM 2269 N N . ASP B 1 74 ? -49.701 12.838 -13.703 1.00 21.70 67 ASP B N 1
ATOM 2270 C CA . ASP B 1 74 ? -50.876 13.398 -14.364 1.00 21.78 67 ASP B CA 1
ATOM 2271 C C . ASP B 1 74 ? -51.826 12.332 -14.792 1.00 21.64 67 ASP B C 1
ATOM 2272 O O . ASP B 1 74 ? -52.222 12.276 -15.901 1.00 21.12 67 ASP B O 1
ATOM 2277 N N . LYS B 1 75 ? -52.232 11.500 -13.836 1.00 23.22 68 LYS B N 1
ATOM 2278 C CA . LYS B 1 75 ? -53.160 10.393 -14.083 1.00 28.05 68 LYS B CA 1
ATOM 2279 C C . LYS B 1 75 ? -54.403 10.770 -14.898 1.00 22.98 68 LYS B C 1
ATOM 2280 O O . LYS B 1 75 ? -54.819 10.021 -15.782 1.00 22.51 68 LYS B O 1
ATOM 2286 N N . HIS B 1 76 ? -54.993 11.924 -14.600 1.00 24.57 69 HIS B N 1
ATOM 2287 C CA . HIS B 1 76 ? -56.171 12.371 -15.312 1.00 21.39 69 HIS B CA 1
ATOM 2288 C C . HIS B 1 76 ? -55.986 12.432 -16.842 1.00 19.70 69 HIS B C 1
ATOM 2289 O O . HIS B 1 76 ? -56.913 12.479 -17.500 1.00 21.29 69 HIS B O 1
ATOM 2296 N N . LYS B 1 77 ? -54.749 12.475 -17.362 1.00 19.17 70 LYS B N 1
ATOM 2297 C CA . LYS B 1 77 ? -54.457 12.513 -18.781 1.00 16.33 70 LYS B CA 1
ATOM 2298 C C . LYS B 1 77 ? -54.010 11.129 -19.256 1.00 14.06 70 LYS B C 1
ATOM 2299 O O . LYS B 1 77 ? -53.725 11.029 -20.376 1.00 12.80 70 LYS B O 1
ATOM 2305 N N . ALA B 1 78 ? -54.004 10.123 -18.360 1.00 13.10 71 ALA B N 1
ATOM 2306 C CA . ALA B 1 78 ? -53.527 8.809 -18.779 1.00 12.01 71 ALA B CA 1
ATOM 2307 C C . ALA B 1 78 ? -54.624 8.004 -19.470 1.00 12.56 71 ALA B C 1
ATOM 2308 O O . ALA B 1 78 ? -55.782 8.014 -19.046 1.00 13.62 71 ALA B O 1
ATOM 2310 N N . HIS B 1 79 ? -54.240 7.291 -20.533 1.00 10.99 72 HIS B N 1
ATOM 2311 C CA . HIS B 1 79 ? -55.113 6.369 -21.247 1.00 11.16 72 HIS B CA 1
ATOM 2312 C C . HIS B 1 79 ? -54.375 5.061 -21.488 1.00 11.07 72 HIS B C 1
ATOM 2313 O O . HIS B 1 79 ? -53.158 5.045 -21.690 1.00 10.90 72 HIS B O 1
ATOM 2320 N N . PHE B 1 80 ? -55.129 3.965 -21.499 1.00 10.97 73 PHE B N 1
ATOM 2321 C CA . PHE B 1 80 ? -54.583 2.631 -21.701 1.00 11.38 73 PHE B CA 1
ATOM 2322 C C . PHE B 1 80 ? -55.338 1.971 -22.842 1.00 11.37 73 PHE B C 1
ATOM 2323 O O . PHE B 1 80 ? -56.572 2.009 -22.872 1.00 11.96 73 PHE B O 1
ATOM 2331 N N . CYS B 1 81 ? -54.610 1.367 -23.777 1.00 10.64 74 CYS B N 1
ATOM 2332 C CA . CYS B 1 81 ? -55.245 0.623 -24.853 1.00 9.96 74 CYS B CA 1
ATOM 2333 C C . CYS B 1 81 ? -54.494 -0.683 -25.059 1.00 11.56 74 CYS B C 1
ATOM 2334 O O . CYS B 1 81 ? -53.426 -0.910 -24.485 1.00 11.31 74 CYS B O 1
ATOM 2337 N N . ASN B 1 82 ? -55.063 -1.551 -25.888 1.00 12.15 75 ASN B N 1
ATOM 2338 C CA . ASN B 1 82 ? -54.446 -2.845 -26.137 1.00 13.22 75 ASN B CA 1
ATOM 2339 C C . ASN B 1 82 ? -53.244 -2.673 -27.057 1.00 13.01 75 ASN B C 1
ATOM 2340 O O . ASN B 1 82 ? -53.340 -2.018 -28.100 1.00 12.34 75 ASN B O 1
ATOM 2345 N N . GLY B 1 83 ? -52.115 -3.279 -26.679 1.00 12.68 76 GLY B N 1
ATOM 2346 C CA . GLY B 1 83 ? -50.951 -3.313 -27.540 1.00 13.11 76 GLY B CA 1
ATOM 2347 C C . GLY B 1 83 ? -51.080 -4.381 -28.615 1.00 14.21 76 GLY B C 1
ATOM 2348 O O . GLY B 1 83 ? -52.005 -5.194 -28.612 1.00 14.99 76 GLY B O 1
ATOM 2349 N N . GLY B 1 84 ? -50.099 -4.434 -29.446 1.00 13.63 77 GLY B N 1
ATOM 2350 C CA . GLY B 1 84 ? -50.125 -5.391 -30.518 1.00 17.46 77 GLY B CA 1
ATOM 2351 C C . GLY B 1 84 ? -48.960 -6.372 -30.453 1.00 22.86 77 GLY B C 1
ATOM 2352 O O . GLY B 1 84 ? -48.175 -6.361 -29.542 1.00 22.49 77 GLY B O 1
ATOM 2353 N N . VAL B 1 85 ? -48.823 -7.147 -31.492 1.00 24.74 78 VAL B N 1
ATOM 2354 C CA . VAL B 1 85 ? -47.772 -8.123 -31.514 1.00 28.05 78 VAL B CA 1
ATOM 2355 C C . VAL B 1 85 ? -46.398 -7.475 -31.590 1.00 29.24 78 VAL B C 1
ATOM 2356 O O . VAL B 1 85 ? -45.490 -7.827 -30.937 1.00 28.80 78 VAL B O 1
ATOM 2360 N N . GLU B 1 86 ? -46.273 -6.579 -32.530 1.00 26.57 79 GLU B N 1
ATOM 2361 C CA . GLU B 1 86 ? -45.095 -5.865 -32.779 1.00 26.27 79 GLU B CA 1
ATOM 2362 C C . GLU B 1 86 ? -45.325 -4.400 -32.286 1.00 23.08 79 GLU B C 1
ATOM 2363 O O . GLU B 1 86 ? -46.410 -3.982 -32.215 1.00 20.45 79 GLU B O 1
ATOM 2369 N N . ARG B 1 87 ? -44.269 -3.682 -32.061 1.00 19.04 80 ARG B N 1
ATOM 2370 C CA . ARG B 1 87 ? -44.375 -2.307 -31.681 1.00 16.60 80 ARG B CA 1
ATOM 2371 C C . ARG B 1 87 ? -45.215 -1.462 -32.641 1.00 15.17 80 ARG B C 1
ATOM 2372 O O . ARG B 1 87 ? -45.995 -0.720 -32.195 1.00 13.05 80 ARG B O 1
ATOM 2380 N N . VAL B 1 88 ? -45.090 -1.671 -33.932 1.00 14.80 81 VAL B N 1
ATOM 2381 C CA . VAL B 1 88 ? -45.842 -0.865 -34.885 1.00 15.00 81 VAL B CA 1
ATOM 2382 C C . VAL B 1 88 ? -47.338 -1.085 -34.698 1.00 14.00 81 VAL B C 1
ATOM 2383 O O . VAL B 1 88 ? -48.136 -0.150 -34.834 1.00 14.08 81 VAL B O 1
ATOM 2387 N N . HIS B 1 89 ? -47.744 -2.314 -34.361 1.00 14.48 82 HIS B N 1
ATOM 2388 C CA . HIS B 1 89 ? -49.159 -2.576 -34.112 1.00 14.71 82 HIS B CA 1
ATOM 2389 C C . HIS B 1 89 ? -49.635 -1.869 -32.849 1.00 12.53 82 HIS B C 1
ATOM 2390 O O . HIS B 1 89 ? -50.747 -1.329 -32.818 1.00 12.65 82 HIS B O 1
ATOM 2397 N N . SER B 1 90 ? -48.814 -1.872 -31.795 1.00 12.46 83 SER B N 1
ATOM 2398 C CA . SER B 1 90 ? -49.170 -1.139 -30.584 1.00 11.15 83 SER B CA 1
ATOM 2399 C C . SER B 1 90 ? -49.357 0.341 -30.880 1.00 10.68 83 SER B C 1
ATOM 2400 O O . SER B 1 90 ? -50.294 0.971 -30.374 1.00 10.46 83 SER B O 1
ATOM 2403 N N . VAL B 1 91 ? -48.472 0.913 -31.698 1.00 10.52 84 VAL B N 1
ATOM 2404 C CA . VAL B 1 91 ? -48.598 2.317 -32.078 1.00 9.88 84 VAL B CA 1
ATOM 2405 C C . VAL B 1 91 ? -49.871 2.537 -32.886 1.00 9.86 84 VAL B C 1
ATOM 2406 O O . VAL B 1 91 ? -50.633 3.477 -32.631 1.00 9.46 84 VAL B O 1
ATOM 2410 N N . LEU B 1 92 ? -50.127 1.665 -33.868 1.00 10.14 85 LEU B N 1
ATOM 2411 C CA . LEU B 1 92 ? -51.328 1.812 -34.686 1.00 10.64 85 LEU B CA 1
ATOM 2412 C C . LEU B 1 92 ? -52.587 1.726 -33.836 1.00 10.67 85 LEU B C 1
ATOM 2413 O O . LEU B 1 92 ? -53.508 2.536 -33.997 1.00 10.32 85 LEU B O 1
ATOM 2418 N N . ASN B 1 93 ? -52.636 0.763 -32.911 1.00 10.42 86 ASN B N 1
ATOM 2419 C CA . ASN B 1 93 ? -53.764 0.678 -31.990 1.00 10.51 86 ASN B CA 1
ATOM 2420 C C . ASN B 1 93 ? -53.946 1.990 -31.241 1.00 10.14 86 ASN B C 1
ATOM 2421 O O . ASN B 1 93 ? -55.061 2.513 -31.138 1.00 10.70 86 ASN B O 1
ATOM 2426 N N . ALA B 1 94 ? -52.848 2.543 -30.723 1.00 9.21 87 ALA B N 1
ATOM 2427 C CA . ALA B 1 94 ? -52.932 3.784 -29.965 1.00 9.11 87 ALA B CA 1
ATOM 2428 C C . ALA B 1 94 ? -53.390 4.944 -30.842 1.00 9.23 87 ALA B C 1
ATOM 2429 O O . ALA B 1 94 ? -54.123 5.825 -30.380 1.00 9.25 87 ALA B O 1
ATOM 2431 N N . LEU B 1 95 ? -52.977 4.960 -32.112 1.00 8.55 88 LEU B N 1
ATOM 2432 C CA . LEU B 1 95 ? -53.427 6.022 -33.008 1.00 8.90 88 LEU B CA 1
ATOM 2433 C C . LEU B 1 95 ? -54.914 5.892 -33.314 1.00 9.84 88 LEU B C 1
ATOM 2434 O O . LEU B 1 95 ? -55.620 6.901 -33.429 1.00 10.68 88 LEU B O 1
ATOM 2439 N N . ASN B 1 96 ? -55.409 4.660 -33.448 1.00 9.87 89 ASN B N 1
ATOM 2440 C CA . ASN B 1 96 ? -56.841 4.457 -33.643 1.00 10.47 89 ASN B CA 1
ATOM 2441 C C . ASN B 1 96 ? -57.627 4.851 -32.403 1.00 9.50 89 ASN B C 1
ATOM 2442 O O . ASN B 1 96 ? -58.738 5.385 -32.507 1.00 10.57 89 ASN B O 1
ATOM 2447 N N . TYR B 1 97 ? -57.067 4.595 -31.223 1.00 8.61 90 TYR B N 1
ATOM 2448 C CA . TYR B 1 97 ? -57.673 5.084 -29.992 1.00 9.16 90 TYR B CA 1
ATOM 2449 C C . TYR B 1 97 ? -57.690 6.607 -29.969 1.00 8.66 90 TYR B C 1
ATOM 2450 O O . TYR B 1 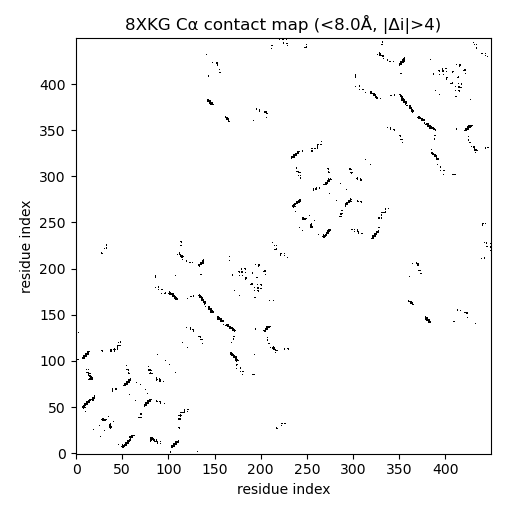97 ? -58.740 7.226 -29.755 1.00 9.02 90 TYR B O 1
ATOM 2459 N N . LEU B 1 98 ? -56.530 7.229 -30.199 1.00 8.86 91 LEU B N 1
ATOM 2460 C CA . LEU B 1 98 ? -56.445 8.686 -30.181 1.00 9.59 91 LEU B CA 1
ATOM 2461 C C . LEU B 1 98 ? -57.375 9.319 -31.202 1.00 10.23 91 LEU B C 1
ATOM 2462 O O . LEU B 1 98 ? -57.916 10.404 -30.960 1.00 10.60 91 LEU B O 1
ATOM 2467 N N . SER B 1 99 ? -57.565 8.664 -32.349 1.00 9.28 92 SER B N 1
ATOM 2468 C CA . SER B 1 99 ? -58.409 9.221 -33.398 1.00 10.85 92 SER B CA 1
ATOM 2469 C C . SER B 1 99 ? -59.832 9.473 -32.924 1.00 11.71 92 SER B C 1
ATOM 2470 O O . SER B 1 99 ? -60.531 10.303 -33.515 1.00 12.23 92 SER B O 1
ATOM 2473 N N . GLN B 1 100 ? -60.278 8.784 -31.878 1.00 9.93 93 GLN B N 1
ATOM 2474 C CA . GLN B 1 100 ? -61.635 8.947 -31.379 1.00 9.40 93 GLN B CA 1
ATOM 2475 C C . GLN B 1 100 ? -61.735 9.958 -30.240 1.00 10.93 93 GLN B C 1
ATOM 2476 O O . GLN B 1 100 ? -62.848 10.249 -29.788 1.00 10.51 93 GLN B O 1
ATOM 2482 N N . ILE B 1 101 ? -60.612 10.499 -29.763 1.00 10.95 94 ILE B N 1
ATOM 2483 C CA . ILE B 1 101 ? -60.622 11.545 -28.747 1.00 10.57 94 ILE B CA 1
ATOM 2484 C C . ILE B 1 101 ? -59.857 12.787 -29.179 1.00 12.29 94 ILE B C 1
ATOM 2485 O O . ILE B 1 101 ? -59.776 13.747 -28.410 1.00 14.32 94 ILE B O 1
ATOM 2490 N N . ALA B 1 102 ? -59.290 12.801 -30.353 1.00 12.11 95 ALA B N 1
ATOM 2491 C CA . ALA B 1 102 ? -58.501 13.941 -30.800 1.00 13.65 95 ALA B CA 1
ATOM 2492 C C . ALA B 1 102 ? -58.784 14.223 -32.270 1.00 14.46 95 ALA B C 1
ATOM 2493 O O . ALA B 1 102 ? -59.390 13.483 -32.885 1.00 14.45 95 ALA B O 1
ATOM 2495 N N . ASP B 1 103 ? -58.258 15.324 -32.807 1.00 14.80 96 ASP B N 1
ATOM 2496 C CA . ASP B 1 103 ? -58.398 15.701 -34.212 1.00 16.00 96 ASP B CA 1
ATOM 2497 C C . ASP B 1 103 ? -57.283 15.070 -35.024 1.00 16.60 96 ASP B C 1
ATOM 2498 O O . ASP B 1 103 ? -56.206 14.941 -34.545 1.00 16.15 96 ASP B O 1
ATOM 2503 N N . GLU B 1 104 ? -57.530 14.730 -36.285 1.00 18.26 97 GLU B N 1
ATOM 2504 C CA . GLU B 1 104 ? -56.492 14.120 -37.123 1.00 19.95 97 GLU B CA 1
ATOM 2505 C C . GLU B 1 104 ? -55.212 14.958 -37.337 1.00 18.62 97 GLU B C 1
ATOM 2506 O O . GLU B 1 104 ? -54.146 14.402 -37.601 1.00 18.06 97 GLU B O 1
ATOM 2512 N N . ASP B 1 105 ? -55.317 16.281 -37.224 1.00 17.75 98 ASP B N 1
ATOM 2513 C CA . ASP B 1 105 ? -54.196 17.175 -37.424 1.00 18.29 98 ASP B CA 1
ATOM 2514 C C . ASP B 1 105 ? -53.554 17.540 -36.117 1.00 17.49 98 ASP B C 1
ATOM 2515 O O . ASP B 1 105 ? -52.736 18.378 -36.083 1.00 17.28 98 ASP B O 1
ATOM 2520 N N . ASP B 1 106 ? -53.914 16.895 -35.002 1.00 15.44 99 ASP B N 1
ATOM 2521 C CA . ASP B 1 106 ? -53.176 17.110 -33.807 1.00 14.58 99 ASP B CA 1
ATOM 2522 C C . ASP B 1 106 ? -51.838 16.300 -33.903 1.00 13.11 99 ASP B C 1
ATOM 2523 O O . ASP B 1 106 ? -51.719 15.417 -34.625 1.00 12.41 99 ASP B O 1
ATOM 2528 N N . TRP B 1 107 ? -50.855 16.725 -33.117 1.00 13.63 100 TRP B N 1
ATOM 2529 C CA . TRP B 1 107 ? -49.545 16.085 -33.114 1.00 12.16 100 TRP B CA 1
ATOM 2530 C C . TRP B 1 107 ? -49.423 15.014 -32.038 1.00 11.22 100 TRP B C 1
ATOM 2531 O O . TRP B 1 107 ? -49.913 15.177 -30.921 1.00 11.78 100 TRP B O 1
ATOM 2542 N N . VAL B 1 108 ? -48.761 13.917 -32.389 1.00 10.52 101 VAL B N 1
ATOM 2543 C CA . VAL B 1 108 ? -48.550 12.813 -31.465 1.00 9.61 101 VAL B CA 1
ATOM 2544 C C . VAL B 1 108 ? -47.058 12.516 -31.409 1.00 9.94 101 VAL B C 1
ATOM 2545 O O . VAL B 1 108 ? -46.394 12.434 -32.449 1.00 9.92 101 VAL B O 1
ATOM 2549 N N . LEU B 1 109 ? -46.531 12.416 -30.193 1.00 8.97 102 LEU B N 1
ATOM 2550 C CA . LEU B 1 109 ? -45.156 12.007 -29.939 1.00 8.54 102 LEU B CA 1
ATOM 2551 C C . LEU B 1 109 ? -45.157 10.541 -29.532 1.00 8.03 102 LEU B C 1
ATOM 2552 O O . LEU B 1 109 ? -45.719 10.186 -28.491 1.00 8.67 102 LEU B O 1
ATOM 2557 N N . VAL B 1 110 ? -44.528 9.696 -30.339 1.00 8.09 103 VAL B N 1
ATOM 2558 C CA . VAL B 1 110 ? -44.394 8.277 -30.034 1.00 7.97 103 VAL B CA 1
ATOM 2559 C C . VAL B 1 110 ? -43.035 8.079 -29.380 1.00 7.30 103 VAL B C 1
ATOM 2560 O O . VAL B 1 110 ? -42.004 8.450 -29.954 1.00 7.25 103 VAL B O 1
ATOM 2564 N N . HIS B 1 111 ? -43.019 7.494 -28.184 1.00 6.96 104 HIS B N 1
ATOM 2565 C CA . HIS B 1 111 ? -41.796 7.471 -27.395 1.00 7.81 104 HIS B CA 1
ATOM 2566 C C . HIS B 1 111 ? -41.577 6.104 -26.760 1.00 7.60 104 HIS B C 1
ATOM 2567 O O . HIS B 1 111 ? -42.515 5.492 -26.239 1.00 7.52 104 HIS B O 1
ATOM 2574 N N . ASP B 1 112 ? -40.322 5.646 -26.797 1.00 7.09 105 ASP B N 1
ATOM 2575 C CA . ASP B 1 112 ? -39.931 4.390 -26.161 1.00 7.75 105 ASP B CA 1
ATOM 2576 C C . ASP B 1 112 ? -40.170 4.438 -24.661 1.00 7.94 105 ASP B C 1
ATOM 2577 O O . ASP B 1 112 ? -39.723 5.366 -23.982 1.00 8.57 105 ASP B O 1
ATOM 2582 N N . ALA B 1 113 ? -40.833 3.406 -24.138 1.00 7.43 106 ALA B N 1
ATOM 2583 C CA . ALA B 1 113 ? -40.992 3.292 -22.692 1.00 7.78 106 ALA B CA 1
ATOM 2584 C C . ALA B 1 113 ? -39.646 3.250 -21.980 1.00 8.63 106 ALA B C 1
ATOM 2585 O O . ALA B 1 113 ? -39.529 3.729 -20.846 1.00 9.55 106 ALA B O 1
ATOM 2587 N N . ALA B 1 114 ? -38.623 2.688 -22.626 1.00 8.37 107 ALA B N 1
ATOM 2588 C CA . ALA B 1 114 ? -37.321 2.471 -22.011 1.00 8.14 107 ALA B CA 1
ATOM 2589 C C . ALA B 1 114 ? -36.352 3.631 -22.218 1.00 7.89 107 ALA B C 1
ATOM 2590 O O . ALA B 1 114 ? -35.139 3.442 -22.069 1.00 8.01 107 ALA B O 1
ATOM 2592 N N . ARG B 1 115 ? -36.848 4.827 -22.538 1.00 6.38 108 ARG B N 1
ATOM 2593 C CA . ARG B 1 115 ? -36.011 6.019 -22.673 1.00 7.44 108 ARG B CA 1
ATOM 2594 C C . ARG B 1 115 ? -36.587 6.994 -21.646 1.00 7.86 108 ARG B C 1
ATOM 2595 O O . ARG B 1 115 ? -37.482 7.789 -21.964 1.00 8.13 108 ARG B O 1
ATOM 2603 N N . PRO B 1 116 ? -36.082 6.974 -20.407 1.00 7.51 109 PRO B N 1
ATOM 2604 C CA . PRO B 1 116 ? -36.654 7.839 -19.365 1.00 7.39 109 PRO B CA 1
ATOM 2605 C C . PRO B 1 116 ? -35.806 9.091 -19.231 1.00 8.95 109 PRO B C 1
ATOM 2606 O O . PRO B 1 116 ? -36.202 10.005 -18.495 1.00 10.35 109 PRO B O 1
ATOM 2610 N N . CYS B 1 117 ? -34.659 9.165 -19.902 1.00 9.76 110 CYS B N 1
ATOM 2611 C CA . CYS B 1 117 ? -33.701 10.240 -19.682 1.00 9.60 110 CYS B CA 1
ATOM 2612 C C . CYS B 1 117 ? -33.772 11.341 -20.729 1.00 9.92 110 CYS B C 1
ATOM 2613 O O . CYS B 1 117 ? -32.968 12.277 -20.670 1.00 10.27 110 CYS B O 1
ATOM 2616 N N . VAL B 1 118 ? -34.689 11.244 -21.697 1.00 9.39 111 VAL B N 1
ATOM 2617 C CA . VAL B 1 118 ? -34.871 12.327 -22.655 1.00 9.17 111 VAL B CA 1
ATOM 2618 C C . VAL B 1 118 ? -35.108 13.626 -21.896 1.00 10.48 111 VAL B C 1
ATOM 2619 O O . VAL B 1 118 ? -35.798 13.650 -20.873 1.00 10.67 111 VAL B O 1
ATOM 2623 N N . THR B 1 119 ? -34.460 14.697 -22.338 1.00 10.19 112 THR B N 1
ATOM 2624 C CA . THR B 1 119 ? -34.535 15.953 -21.609 1.00 12.42 112 THR B CA 1
ATOM 2625 C C . THR B 1 119 ? -35.727 16.787 -22.058 1.00 12.16 112 THR B C 1
ATOM 2626 O O . THR B 1 119 ? -36.180 16.706 -23.203 1.00 12.23 112 THR B O 1
ATOM 2630 N N . PHE B 1 120 ? -36.234 17.590 -21.122 1.00 13.79 113 PHE B N 1
ATOM 2631 C CA . PHE B 1 120 ? -37.305 18.529 -21.430 1.00 14.32 113 PHE B CA 1
ATOM 2632 C C . PHE B 1 120 ? -36.893 19.489 -22.541 1.00 15.00 113 PHE B C 1
ATOM 2633 O O . PHE B 1 120 ? -37.698 19.812 -23.423 1.00 15.38 113 PHE B O 1
ATOM 2641 N N . GLU B 1 121 ? -35.631 19.930 -22.533 1.00 15.51 114 GLU B N 1
ATOM 2642 C CA . GLU B 1 121 ? -35.146 20.827 -23.579 1.00 16.25 114 GLU B CA 1
ATOM 2643 C C . GLU B 1 121 ? -35.220 20.175 -24.952 1.00 14.82 114 GLU B C 1
ATOM 2644 O O . GLU B 1 121 ? -35.593 20.823 -25.938 1.00 14.14 114 GLU B O 1
ATOM 2650 N N . CYS B 1 122 ? -34.839 18.901 -25.041 1.00 13.46 115 CYS B N 1
ATOM 2651 C CA . CYS B 1 122 ? -34.910 18.190 -26.312 1.00 12.09 115 CYS B CA 1
ATOM 2652 C C . CYS B 1 122 ? -36.356 17.991 -26.750 1.00 12.64 115 CYS B C 1
ATOM 2653 O O . CYS B 1 122 ? -36.673 18.115 -27.939 1.00 12.78 115 CYS B O 1
ATOM 2656 N N . LEU B 1 123 ? -37.243 17.672 -25.804 1.00 12.75 116 LEU B N 1
ATOM 2657 C CA . LEU B 1 123 ? -38.663 17.553 -26.118 1.00 11.56 116 LEU B CA 1
ATOM 2658 C C . LEU B 1 123 ? -39.206 18.862 -26.677 1.00 12.80 116 LEU B C 1
ATOM 2659 O O . LEU B 1 123 ? -39.901 18.879 -27.699 1.00 12.17 116 LEU B O 1
ATOM 2664 N N . ASN B 1 124 ? -38.877 19.976 -26.017 1.00 12.65 117 ASN B N 1
ATOM 2665 C CA . ASN B 1 124 ? -39.354 21.286 -26.450 1.00 13.54 117 ASN B CA 1
ATOM 2666 C C . ASN B 1 124 ? -38.839 21.632 -27.838 1.00 13.76 117 ASN B C 1
ATOM 2667 O O . ASN B 1 124 ? -39.579 22.172 -28.669 1.00 14.27 117 ASN B O 1
ATOM 2672 N N . THR B 1 125 ? -37.563 21.349 -28.097 1.00 13.63 118 THR B N 1
ATOM 2673 C CA . THR B 1 125 ? -36.988 21.645 -29.403 1.00 14.31 118 THR B CA 1
ATOM 2674 C C . THR B 1 125 ? -37.629 20.792 -30.490 1.00 13.36 118 THR B C 1
ATOM 2675 O O . THR B 1 125 ? -37.925 21.289 -31.583 1.00 14.99 118 THR B O 1
ATOM 2679 N N . LEU B 1 126 ? -37.855 19.506 -30.206 1.00 11.94 119 LEU B N 1
ATOM 2680 C CA . LEU B 1 126 ? -38.519 18.635 -31.171 1.00 12.08 119 LEU B CA 1
ATOM 2681 C C . LEU B 1 126 ? -39.909 19.154 -31.516 1.00 12.77 119 LEU B C 1
ATOM 2682 O O . LEU B 1 126 ? -40.262 19.281 -32.694 1.00 13.28 119 LEU B O 1
ATOM 2687 N N . VAL B 1 127 ? -40.709 19.472 -30.495 1.00 12.35 120 VAL B N 1
ATOM 2688 C CA . VAL B 1 127 ? -42.067 19.956 -30.730 1.00 13.87 120 VAL B CA 1
ATOM 2689 C C . VAL B 1 127 ? -42.032 21.252 -31.528 1.00 15.04 120 VAL B C 1
ATOM 2690 O O . VAL B 1 127 ? -42.791 21.431 -32.489 1.00 14.79 120 VAL B O 1
ATOM 2694 N N . LYS B 1 128 ? -41.139 22.168 -31.149 1.00 15.57 121 LYS B N 1
ATOM 2695 C CA . LYS B 1 128 ? -41.032 23.449 -31.838 1.00 17.64 121 LYS B CA 1
ATOM 2696 C C . LYS B 1 128 ? -40.683 23.250 -33.308 1.00 18.26 121 LYS B C 1
ATOM 2697 O O . LYS B 1 128 ? -41.348 23.798 -34.191 1.00 19.39 121 LYS B O 1
ATOM 2703 N N . ASN B 1 129 ? -39.674 22.423 -33.592 1.00 16.15 122 ASN B N 1
ATOM 2704 C CA . ASN B 1 129 ? -39.286 22.162 -34.977 1.00 18.97 122 ASN B CA 1
ATOM 2705 C C . ASN B 1 129 ? -40.461 21.644 -35.798 1.00 20.07 122 ASN B C 1
ATOM 2706 O O . ASN B 1 129 ? -40.696 22.101 -36.923 1.00 20.36 122 ASN B O 1
ATOM 2711 N N . ALA B 1 130 ? -41.194 20.665 -35.262 1.00 17.10 123 ALA B N 1
ATOM 2712 C CA . ALA B 1 130 ? -42.305 20.075 -36.003 1.00 17.69 123 ALA B CA 1
ATOM 2713 C C . ALA B 1 130 ? -43.357 21.124 -36.338 1.00 17.67 123 ALA B C 1
ATOM 2714 O O . ALA B 1 130 ? -43.850 21.188 -37.470 1.00 17.87 123 ALA B O 1
ATOM 2716 N N . ILE B 1 131 ? -43.711 21.959 -35.360 1.00 17.88 124 ILE B N 1
ATOM 2717 C CA . ILE B 1 131 ? -44.747 22.963 -35.577 1.00 20.18 124 ILE B CA 1
ATOM 2718 C C . ILE B 1 131 ? -44.306 23.971 -36.631 1.00 21.88 124 ILE B C 1
ATOM 2719 O O . ILE B 1 131 ? -45.068 24.311 -37.544 1.00 22.89 124 ILE B O 1
ATOM 2724 N N . GLU B 1 132 ? -43.061 24.446 -36.538 1.00 21.25 125 GLU B N 1
ATOM 2725 C CA . GLU B 1 132 ? -42.592 25.484 -37.454 1.00 21.90 125 GLU B CA 1
ATOM 2726 C C . GLU B 1 132 ? -42.454 24.952 -38.877 1.00 22.48 125 GLU B C 1
ATOM 2727 O O . GLU B 1 132 ? -42.869 25.612 -39.836 1.00 23.65 125 GLU B O 1
ATOM 2733 N N . THR B 1 133 ? -41.859 23.772 -39.041 1.00 19.96 126 THR B N 1
ATOM 2734 C CA . THR B 1 133 ? -41.742 23.187 -40.370 1.00 20.28 126 THR B CA 1
ATOM 2735 C C . THR B 1 133 ? -43.042 22.566 -40.866 1.00 19.28 126 THR B C 1
ATOM 2736 O O . THR B 1 133 ? -43.143 22.264 -42.060 1.00 20.28 126 THR B O 1
ATOM 2740 N N . ASN B 1 134 ? -44.027 22.372 -39.985 1.00 19.30 127 ASN B N 1
ATOM 2741 C CA . ASN B 1 134 ? -45.269 21.672 -40.320 1.00 20.11 127 ASN B CA 1
ATOM 2742 C C . ASN B 1 134 ? -44.993 20.270 -40.851 1.00 19.20 127 ASN B C 1
ATOM 2743 O O . ASN B 1 134 ? -45.721 19.762 -41.707 1.00 20.88 127 ASN B O 1
ATOM 2748 N N . GLN B 1 135 ? -43.939 19.629 -40.353 1.00 18.76 128 GLN B N 1
ATOM 2749 C CA . GLN B 1 135 ? -43.553 18.318 -40.846 1.00 18.37 128 GLN B CA 1
ATOM 2750 C C . GLN B 1 135 ? -43.083 17.440 -39.696 1.00 16.44 128 GLN B C 1
ATOM 2751 O O . GLN B 1 135 ? -42.744 17.920 -38.611 1.00 14.97 128 GLN B O 1
ATOM 2757 N N . SER B 1 136 ? -43.087 16.133 -39.953 1.00 15.43 129 SER B N 1
ATOM 2758 C CA . SER B 1 136 ? -42.666 15.153 -38.965 1.00 14.22 129 SER B CA 1
ATOM 2759 C C . SER B 1 136 ? -41.188 15.327 -38.624 1.00 14.11 129 SER B C 1
ATOM 2760 O O . SER B 1 136 ? -40.397 15.855 -39.410 1.00 14.88 129 SER B O 1
ATOM 2763 N N . ALA B 1 137 ? -40.816 14.856 -37.436 1.00 13.51 130 ALA B N 1
ATOM 2764 C CA . ALA B 1 137 ? -39.443 14.986 -36.972 1.00 12.49 130 ALA B CA 1
ATOM 2765 C C . ALA B 1 137 ? -39.161 13.912 -35.932 1.00 10.84 130 ALA B C 1
ATOM 2766 O O . ALA B 1 137 ? -40.079 13.353 -35.327 1.00 11.16 130 ALA B O 1
ATOM 2768 N N . ILE B 1 138 ? -37.874 13.614 -35.746 1.00 10.77 131 ILE B N 1
ATOM 2769 C CA . ILE B 1 138 ? -37.431 12.699 -34.701 1.00 10.07 131 ILE B CA 1
ATOM 2770 C C . ILE B 1 138 ? -36.202 13.282 -34.018 1.00 10.74 131 ILE B C 1
ATOM 2771 O O . ILE B 1 138 ? -35.449 14.062 -34.608 1.00 11.48 131 ILE B O 1
ATOM 2776 N N . LEU B 1 139 ? -35.996 12.889 -32.764 1.00 8.77 132 LEU B N 1
ATOM 2777 C CA . LEU B 1 139 ? -34.700 13.088 -32.136 1.00 8.69 132 LEU B CA 1
ATOM 2778 C C . LEU B 1 139 ? -33.725 12.049 -32.668 1.00 10.06 132 LEU B C 1
ATOM 2779 O O . LEU B 1 139 ? -34.086 10.885 -32.868 1.00 9.33 132 LEU B O 1
ATOM 2784 N N . ALA B 1 140 ? -32.490 12.480 -32.909 1.00 9.77 133 ALA B N 1
ATOM 2785 C CA . ALA B 1 140 ? -31.446 11.593 -33.399 1.00 11.45 133 ALA B CA 1
ATOM 2786 C C . ALA B 1 140 ? -30.095 12.206 -33.067 1.00 12.18 133 ALA B C 1
ATOM 2787 O O . ALA B 1 140 ? -29.981 13.414 -32.846 1.00 12.01 133 ALA B O 1
ATOM 2789 N N . ILE B 1 141 ? -29.069 11.361 -33.038 1.00 11.98 134 ILE B N 1
ATOM 2790 C CA . ILE B 1 141 ? -27.707 11.857 -32.854 1.00 12.42 134 ILE B CA 1
ATOM 2791 C C . ILE B 1 141 ? -26.810 11.251 -33.926 1.00 13.62 134 ILE B C 1
ATOM 2792 O O . ILE B 1 141 ? -27.046 10.114 -34.360 1.00 12.67 134 ILE B O 1
ATOM 2797 N N . PRO B 1 142 ? -25.783 11.965 -34.385 1.00 13.66 135 PRO B N 1
ATOM 2798 C CA . PRO B 1 142 ? -24.869 11.378 -35.369 1.00 15.08 135 PRO B CA 1
ATOM 2799 C C . PRO B 1 142 ? -24.126 10.195 -34.770 1.00 15.16 135 PRO B C 1
ATOM 2800 O O . PRO B 1 142 ? -23.829 10.161 -33.574 1.00 16.07 135 PRO B O 1
ATOM 2804 N N . VAL B 1 143 ? -23.828 9.215 -35.620 1.00 15.72 136 VAL B N 1
ATOM 2805 C CA . VAL B 1 143 ? -23.000 8.091 -35.199 1.00 16.50 136 VAL B CA 1
ATOM 2806 C C . VAL B 1 143 ? -21.581 8.595 -34.974 1.00 17.23 136 VAL B C 1
ATOM 2807 O O . VAL B 1 143 ? -20.957 9.162 -35.879 1.00 19.36 136 VAL B O 1
ATOM 2811 N N . ARG B 1 144 ? -21.066 8.397 -33.760 1.00 17.66 137 ARG B N 1
ATOM 2812 C CA . ARG B 1 144 ? -19.723 8.834 -33.409 1.00 18.81 137 ARG B CA 1
ATOM 2813 C C . ARG B 1 144 ? -18.734 7.690 -33.248 1.00 19.34 137 ARG B C 1
ATOM 2814 O O . ARG B 1 144 ? -17.528 7.915 -33.387 1.00 19.22 137 ARG B O 1
ATOM 2822 N N . ASP B 1 145 ? -19.212 6.483 -32.968 1.00 18.20 138 ASP B N 1
ATOM 2823 C CA . ASP B 1 145 ? -18.356 5.321 -32.803 1.00 17.21 138 ASP B CA 1
ATOM 2824 C C . ASP B 1 145 ? -18.102 4.686 -34.163 1.00 15.55 138 ASP B C 1
ATOM 2825 O O . ASP B 1 145 ? -18.934 4.766 -35.070 1.00 17.14 138 ASP B O 1
ATOM 2830 N N . THR B 1 146 ? -16.934 4.068 -34.309 1.00 14.54 139 THR B N 1
ATOM 2831 C CA . THR B 1 146 ? -16.656 3.302 -35.515 1.00 13.45 139 THR B CA 1
ATOM 2832 C C . THR B 1 146 ? -17.531 2.054 -35.541 1.00 12.12 139 THR B C 1
ATOM 2833 O O . THR B 1 146 ? -17.616 1.323 -34.549 1.00 11.36 139 THR B O 1
ATOM 2837 N N . LEU B 1 147 ? -18.188 1.810 -36.672 1.00 12.08 140 LEU B N 1
ATOM 2838 C CA . LEU B 1 147 ? -19.117 0.695 -36.788 1.00 11.16 140 LEU B CA 1
ATOM 2839 C C . LEU B 1 147 ? -18.428 -0.531 -37.365 1.00 12.22 140 LEU B C 1
ATOM 2840 O O . LEU B 1 147 ? -17.646 -0.433 -38.314 1.00 12.46 140 LEU B O 1
ATOM 2845 N N . LYS B 1 148 ? -18.737 -1.690 -36.790 1.00 10.83 141 LYS B N 1
ATOM 2846 C CA . LYS B 1 148 ? -18.182 -2.965 -37.220 1.00 9.73 141 LYS B CA 1
ATOM 2847 C C . LYS B 1 148 ? -19.319 -3.915 -37.560 1.00 11.87 141 LYS B C 1
ATOM 2848 O O . LYS B 1 148 ? -20.281 -4.036 -36.795 1.00 10.81 141 LYS B O 1
ATOM 2854 N N . GLN B 1 149 ? -19.208 -4.587 -38.701 1.00 12.03 142 GLN B N 1
ATOM 2855 C CA . GLN B 1 149 ? -20.065 -5.724 -38.995 1.00 11.79 142 GLN B CA 1
ATOM 2856 C C . GLN B 1 149 ? -19.439 -6.965 -38.371 1.00 12.83 142 GLN B C 1
ATOM 2857 O O . GLN B 1 149 ? -18.270 -7.271 -38.626 1.00 13.03 142 GLN B O 1
ATOM 2863 N N . VAL B 1 150 ? -20.216 -7.673 -37.556 1.00 12.68 143 VAL B N 1
ATOM 2864 C CA . VAL B 1 150 ? -19.701 -8.751 -36.720 1.00 13.80 143 VAL B CA 1
ATOM 2865 C C . VAL B 1 150 ? -20.489 -10.017 -37.017 1.00 15.57 143 VAL B C 1
ATOM 2866 O O . VAL B 1 150 ? -21.725 -10.000 -37.012 1.00 16.14 143 VAL B O 1
ATOM 2870 N N . ASN B 1 151 ? -19.780 -11.119 -37.235 1.00 15.67 144 ASN B N 1
ATOM 2871 C CA . ASN B 1 151 ? -20.436 -12.369 -37.582 1.00 17.15 144 ASN B CA 1
ATOM 2872 C C . ASN B 1 151 ? -20.869 -13.122 -36.325 1.00 18.62 144 ASN B C 1
ATOM 2873 O O . ASN B 1 151 ? -20.611 -12.704 -35.194 1.00 18.22 144 ASN B O 1
ATOM 2878 N N . GLN B 1 152 ? -21.575 -14.234 -36.538 1.00 20.72 145 GLN B N 1
ATOM 2879 C CA . GLN B 1 152 ? -22.135 -14.995 -35.428 1.00 21.79 145 GLN B CA 1
ATOM 2880 C C . GLN B 1 152 ? -21.080 -15.532 -34.474 1.00 20.82 145 GLN B C 1
ATOM 2881 O O . GLN B 1 152 ? -21.404 -15.835 -33.321 1.00 22.85 145 GLN B O 1
ATOM 2887 N N . GLU B 1 153 ? -19.850 -15.604 -34.886 1.00 20.57 146 GLU B N 1
ATOM 2888 C CA . GLU B 1 153 ? -18.785 -16.040 -34.045 1.00 20.94 146 GLU B CA 1
ATOM 2889 C C . GLU B 1 153 ? -18.073 -14.852 -33.307 1.00 19.54 146 GLU B C 1
ATOM 2890 O O . GLU B 1 153 ? -17.030 -15.071 -32.786 1.00 19.85 146 GLU B O 1
ATOM 2896 N N . GLN B 1 154 ? -18.699 -13.688 -33.331 1.00 18.10 147 GLN B N 1
ATOM 2897 C CA . GLN B 1 154 ? -18.165 -12.479 -32.699 1.00 16.43 147 GLN B CA 1
ATOM 2898 C C . GLN B 1 154 ? -16.804 -12.085 -33.270 1.00 15.71 147 GLN B C 1
ATOM 2899 O O . GLN B 1 154 ? -15.957 -11.530 -32.567 1.00 15.08 147 GLN B O 1
ATOM 2905 N N . GLN B 1 155 ? -16.575 -12.407 -34.540 1.00 15.00 148 GLN B N 1
ATOM 2906 C CA . GLN B 1 155 ? -15.401 -11.960 -35.273 1.00 13.73 148 GLN B CA 1
ATOM 2907 C C . GLN B 1 155 ? -15.819 -10.792 -36.159 1.00 12.66 148 GLN B C 1
ATOM 2908 O O . GLN B 1 155 ? -16.926 -10.788 -36.705 1.00 14.40 148 GLN B O 1
ATOM 2914 N N . ILE B 1 156 ? -14.938 -9.808 -36.311 1.00 10.53 149 ILE B N 1
ATOM 2915 C CA . ILE B 1 156 ? -15.248 -8.654 -37.152 1.00 11.39 149 ILE B CA 1
ATOM 2916 C C . ILE B 1 156 ? -15.136 -9.045 -38.619 1.00 12.85 149 ILE B C 1
ATOM 2917 O O . ILE B 1 156 ? -14.118 -9.598 -39.050 1.00 13.39 149 ILE B O 1
ATOM 2922 N N . ASP B 1 157 ? -16.111 -8.693 -39.423 1.00 12.95 150 ASP B N 1
ATOM 2923 C CA . ASP B 1 157 ? -16.049 -8.958 -40.880 1.00 13.64 150 ASP B CA 1
ATOM 2924 C C . ASP B 1 157 ? -15.429 -7.736 -41.503 1.00 16.15 150 ASP B C 1
ATOM 2925 O O . ASP B 1 157 ? -14.538 -7.856 -42.285 1.00 20.34 150 ASP B O 1
ATOM 2930 N N . LYS B 1 158 ? -15.988 -6.559 -41.216 1.00 13.53 151 LYS B N 1
ATOM 2931 C CA . LYS B 1 158 ? -15.495 -5.298 -41.781 1.00 13.92 151 LYS B CA 1
ATOM 2932 C C . LYS B 1 158 ? -16.023 -4.071 -41.067 1.00 12.92 151 LYS B C 1
ATOM 2933 O O . LYS B 1 158 ? -17.045 -4.117 -40.383 1.00 13.84 151 LYS B O 1
ATOM 2939 N N . THR B 1 159 ? -15.306 -2.967 -41.239 1.00 12.41 152 THR B N 1
ATOM 2940 C CA . THR B 1 159 ? -15.746 -1.685 -40.713 1.00 12.84 152 THR B CA 1
ATOM 2941 C C . THR B 1 159 ? -16.777 -1.124 -41.704 1.00 14.91 152 THR B C 1
ATOM 2942 O O . THR B 1 159 ? -16.580 -1.217 -42.870 1.00 15.03 152 THR B O 1
ATOM 2946 N N . VAL B 1 160 ? -17.801 -0.511 -41.165 1.00 13.04 153 VAL B N 1
ATOM 2947 C CA . VAL B 1 160 ? -18.897 0.062 -41.940 1.00 15.49 153 VAL B CA 1
ATOM 2948 C C . VAL B 1 160 ? -18.871 1.581 -41.793 1.00 17.00 153 VAL B C 1
ATOM 2949 O O . VAL B 1 160 ? -18.649 2.105 -40.696 1.00 19.13 153 VAL B O 1
ATOM 2953 N N . SER B 1 161 ? -19.019 2.263 -42.919 1.00 17.88 154 SER B N 1
ATOM 2954 C CA . SER B 1 161 ? -18.988 3.708 -42.934 1.00 20.68 154 SER B CA 1
ATOM 2955 C C . SER B 1 161 ? -20.124 4.284 -42.113 1.00 21.13 154 SER B C 1
ATOM 2956 O O . SER B 1 161 ? -21.277 3.871 -42.242 1.00 20.19 154 SER B O 1
ATOM 2959 N N . ARG B 1 162 ? -19.784 5.247 -41.263 1.00 21.77 155 ARG B N 1
ATOM 2960 C CA . ARG B 1 162 ? -20.771 5.937 -40.440 1.00 21.10 155 ARG B CA 1
ATOM 2961 C C . ARG B 1 162 ? -21.237 7.222 -41.138 1.00 23.87 155 ARG B C 1
ATOM 2962 O O . ARG B 1 162 ? -22.049 7.973 -40.598 1.00 22.13 155 ARG B O 1
ATOM 2970 N N . GLU B 1 163 ? -20.709 7.460 -42.337 1.00 28.12 156 GLU B N 1
ATOM 2971 C CA . GLU B 1 163 ? -21.039 8.618 -43.142 1.00 26.82 156 GLU B CA 1
ATOM 2972 C C . GLU B 1 163 ? -22.540 8.812 -43.266 1.00 23.36 156 GLU B C 1
ATOM 2973 O O . GLU B 1 163 ? -23.282 7.903 -43.640 1.00 28.37 156 GLU B O 1
ATOM 2979 N N . LEU B 1 164 ? -22.955 10.021 -42.922 1.00 23.70 157 LEU B N 1
ATOM 2980 C CA . LEU B 1 164 ? -24.323 10.473 -42.974 1.00 23.90 157 LEU B CA 1
ATOM 2981 C C . LEU B 1 164 ? -25.312 9.637 -42.141 1.00 22.85 157 LEU B C 1
ATOM 2982 O O . LEU B 1 164 ? -26.467 9.808 -42.294 1.00 20.91 157 LEU B O 1
ATOM 2987 N N . LEU B 1 165 ? -24.809 8.803 -41.240 1.00 20.67 158 LEU B N 1
ATOM 2988 C CA . LEU B 1 165 ? -25.593 7.939 -40.383 1.00 19.55 158 LEU B CA 1
ATOM 2989 C C . LEU B 1 165 ? -25.863 8.615 -39.050 1.00 17.04 158 LEU B C 1
ATOM 2990 O O . LEU B 1 165 ? -24.955 9.168 -38.421 1.00 16.08 158 LEU B O 1
ATOM 2995 N N . TRP B 1 166 ? -27.115 8.545 -38.624 1.00 15.18 159 TRP B N 1
ATOM 2996 C CA . TRP B 1 166 ? -27.552 9.016 -37.325 1.00 13.91 159 TRP B CA 1
ATOM 2997 C C . TRP B 1 166 ? -28.236 7.856 -36.623 1.00 13.17 159 TRP B C 1
ATOM 2998 O O . TRP B 1 166 ? -28.843 6.993 -37.265 1.00 13.07 159 TRP B O 1
ATOM 3009 N N . GLN B 1 167 ? -28.124 7.828 -35.302 1.00 12.42 160 GLN B N 1
ATOM 3010 C CA . GLN B 1 167 ? -28.870 6.873 -34.495 1.00 11.76 160 GLN B CA 1
ATOM 3011 C C . GLN B 1 167 ? -30.211 7.509 -34.166 1.00 11.38 160 GLN B C 1
ATOM 3012 O O . GLN B 1 167 ? -30.268 8.530 -33.474 1.00 12.11 160 GLN B O 1
ATOM 3018 N N . ALA B 1 168 ? -31.285 6.926 -34.686 1.00 10.17 161 ALA B N 1
ATOM 3019 C CA . ALA B 1 168 ? -32.610 7.431 -34.371 1.00 10.83 161 ALA B CA 1
ATOM 3020 C C . ALA B 1 168 ? -32.901 7.211 -32.895 1.00 9.61 161 ALA B C 1
ATOM 3021 O O . ALA B 1 168 ? -32.603 6.153 -32.335 1.00 10.19 161 ALA B O 1
ATOM 3023 N N . GLN B 1 169 ? -33.459 8.229 -32.261 1.00 9.62 162 GLN B N 1
ATOM 3024 C CA . GLN B 1 169 ? -33.969 8.128 -30.905 1.00 8.70 162 GLN B CA 1
ATOM 3025 C C . GLN B 1 169 ? -35.463 8.433 -30.963 1.00 8.03 162 GLN B C 1
ATOM 3026 O O . GLN B 1 169 ? -36.052 8.548 -32.041 1.00 8.27 162 GLN B O 1
ATOM 3032 N N . THR B 1 170 ? -36.086 8.517 -29.798 1.00 7.72 163 THR B N 1
ATOM 3033 C CA . THR B 1 170 ? -37.456 8.982 -29.663 1.00 7.10 163 THR B CA 1
ATOM 3034 C C . THR B 1 170 ? -37.523 10.127 -28.664 1.00 7.95 163 THR B C 1
ATOM 3035 O O . THR B 1 170 ? -36.603 10.306 -27.859 1.00 6.16 163 THR B O 1
ATOM 3039 N N . PRO B 1 171 ? -38.601 10.935 -28.688 1.00 7.92 164 PRO B N 1
ATOM 3040 C CA . PRO B 1 171 ? -39.831 10.811 -29.476 1.00 7.07 164 PRO B CA 1
ATOM 3041 C C . PRO B 1 171 ? -39.666 11.019 -30.968 1.00 8.40 164 PRO B C 1
ATOM 3042 O O . PRO B 1 171 ? -38.715 11.637 -31.452 1.00 7.74 164 PRO B O 1
ATOM 3046 N N . GLN B 1 172 ? -40.638 10.468 -31.682 1.00 7.74 165 GLN B N 1
ATOM 3047 C CA . GLN B 1 172 ? -40.829 10.682 -33.105 1.00 8.94 165 GLN B CA 1
ATOM 3048 C C . GLN B 1 172 ? -42.223 11.272 -33.241 1.00 8.23 165 GLN B C 1
ATOM 3049 O O . GLN B 1 172 ? -43.196 10.681 -32.762 1.00 8.15 165 GLN B O 1
ATOM 3055 N N . ILE B 1 173 ? -42.315 12.454 -33.843 1.00 8.76 166 ILE B N 1
ATOM 3056 C CA . ILE B 1 173 ? -43.527 13.260 -33.797 1.00 9.53 166 ILE B CA 1
ATOM 3057 C C . ILE B 1 173 ? -44.079 13.434 -35.204 1.00 10.92 166 ILE B C 1
ATOM 3058 O O . ILE B 1 173 ? -43.328 13.645 -36.163 1.00 10.53 166 ILE B O 1
ATOM 3063 N N . ALA B 1 174 ? -45.398 13.318 -35.320 1.00 10.59 167 ALA B N 1
ATOM 3064 C CA . ALA B 1 174 ? -46.100 13.489 -36.582 1.00 10.71 167 ALA B CA 1
ATOM 3065 C C . ALA B 1 174 ? -47.553 13.793 -36.261 1.00 11.19 167 ALA B C 1
ATOM 3066 O O . ALA B 1 174 ? -48.006 13.628 -35.126 1.00 11.02 167 ALA B O 1
ATOM 3068 N N . LYS B 1 175 ? -48.281 14.249 -37.273 1.00 10.98 168 LYS B N 1
ATOM 3069 C CA . LYS B 1 175 ? -49.716 14.421 -37.111 1.00 12.81 168 LYS B CA 1
ATOM 3070 C C . LYS B 1 175 ? -50.393 13.057 -37.071 1.00 12.15 168 LYS B C 1
ATOM 3071 O O . LYS B 1 175 ? -49.970 12.119 -37.755 1.00 11.95 168 LYS B O 1
ATOM 3077 N N . ILE B 1 176 ? -51.436 12.947 -36.244 1.00 12.03 169 ILE B N 1
ATOM 3078 C CA . ILE B 1 176 ? -52.080 11.655 -36.003 1.00 12.97 169 ILE B CA 1
ATOM 3079 C C . ILE B 1 176 ? -52.554 11.031 -37.309 1.00 14.47 169 ILE B C 1
ATOM 3080 O O . ILE B 1 176 ? -52.278 9.860 -37.592 1.00 13.31 169 ILE B O 1
ATOM 3085 N N . GLY B 1 177 ? -53.290 11.797 -38.117 1.00 14.51 170 GLY B N 1
ATOM 3086 C CA . GLY B 1 177 ? -53.855 11.229 -39.331 1.00 16.23 170 GLY B CA 1
ATOM 3087 C C . GLY B 1 177 ? -52.794 10.790 -40.322 1.00 15.94 170 GLY B C 1
ATOM 3088 O O . GLY B 1 177 ? -52.911 9.730 -40.943 1.00 15.57 170 GLY B O 1
ATOM 3089 N N . ILE B 1 178 ? -51.737 11.592 -40.471 1.00 14.66 171 ILE B N 1
ATOM 3090 C CA . ILE B 1 178 ? -50.675 11.275 -41.422 1.00 14.78 171 ILE B CA 1
ATOM 3091 C C . ILE B 1 178 ? -49.918 10.029 -40.984 1.00 15.44 171 ILE B C 1
ATOM 3092 O O . ILE B 1 178 ? -49.738 9.085 -41.763 1.00 16.30 171 ILE B O 1
ATOM 3097 N N . LEU B 1 179 ? -49.474 10.005 -39.724 1.00 14.75 172 LEU B N 1
ATOM 3098 C CA . LEU B 1 179 ? -48.740 8.848 -39.227 1.00 13.38 172 LEU B CA 1
ATOM 3099 C C . LEU B 1 179 ? -49.625 7.626 -39.238 1.00 14.32 172 LEU B C 1
ATOM 3100 O O . LEU B 1 179 ? -49.183 6.529 -39.607 1.00 14.04 172 LEU B O 1
ATOM 3105 N N . LYS B 1 180 ? -50.909 7.702 -38.971 1.00 14.87 173 LYS B N 1
ATOM 3106 C CA . LYS B 1 180 ? -51.795 6.540 -39.002 1.00 15.70 173 LYS B CA 1
ATOM 3107 C C . LYS B 1 180 ? -51.872 5.947 -40.421 1.00 18.04 173 LYS B C 1
ATOM 3108 O O . LYS B 1 180 ? -51.820 4.800 -40.618 1.00 17.33 173 LYS B O 1
ATOM 3114 N N . LYS B 1 181 ? -52.011 6.848 -41.389 1.00 18.01 174 LYS B N 1
ATOM 3115 C CA . LYS B 1 181 ? -52.095 6.477 -42.793 1.00 19.99 174 LYS B CA 1
ATOM 3116 C C . LYS B 1 181 ? -50.790 5.834 -43.235 1.00 20.28 174 LYS B C 1
ATOM 3117 O O . LYS B 1 181 ? -50.796 4.800 -43.903 1.00 22.48 174 LYS B O 1
ATOM 3123 N N . ALA B 1 182 ? -49.671 6.449 -42.865 1.00 18.44 175 ALA B N 1
ATOM 3124 C CA . ALA B 1 182 ? -48.375 5.900 -43.225 1.00 18.32 175 ALA B CA 1
ATOM 3125 C C . ALA B 1 182 ? -48.223 4.445 -42.756 1.00 19.91 175 ALA B C 1
ATOM 3126 O O . ALA B 1 182 ? -47.771 3.600 -43.473 1.00 20.28 175 ALA B O 1
ATOM 3128 N N . ILE B 1 183 ? -48.519 4.217 -41.480 1.00 17.08 176 ILE B N 1
ATOM 3129 C CA . ILE B 1 183 ? -48.391 2.889 -40.890 1.00 18.10 176 ILE B CA 1
ATOM 3130 C C . ILE B 1 183 ? -49.360 1.927 -41.552 1.00 20.47 176 ILE B C 1
ATOM 3131 O O . ILE B 1 183 ? -49.040 0.765 -41.800 1.00 20.34 176 ILE B O 1
ATOM 3136 N N . GLU B 1 184 ? -50.556 2.432 -41.839 1.00 20.42 177 GLU B N 1
ATOM 3137 C CA . GLU B 1 184 ? -51.594 1.640 -42.482 1.00 22.04 177 GLU B CA 1
ATOM 3138 C C . GLU B 1 184 ? -51.189 1.290 -43.907 1.00 22.75 177 GLU B C 1
ATOM 3139 O O . GLU B 1 184 ? -51.436 0.179 -44.375 1.00 25.20 177 GLU B O 1
ATOM 3145 N N . THR B 1 185 ? -50.564 2.241 -44.596 1.00 22.57 178 THR B N 1
ATOM 3146 C CA . THR B 1 185 ? -50.129 2.005 -45.969 1.00 22.31 178 THR B CA 1
ATOM 3147 C C . THR B 1 185 ? -48.981 0.996 -46.039 1.00 24.76 178 THR B C 1
ATOM 3148 O O . THR B 1 185 ? -48.971 0.109 -46.892 1.00 26.99 178 THR B O 1
ATOM 3152 N N . ALA B 1 186 ? -48.019 1.143 -45.134 1.00 24.49 179 ALA B N 1
ATOM 3153 C CA . ALA B 1 186 ? -46.861 0.268 -45.074 1.00 23.39 179 ALA B CA 1
ATOM 3154 C C . ALA B 1 186 ? -47.235 -1.161 -44.759 1.00 23.90 179 ALA B C 1
ATOM 3155 O O . ALA B 1 186 ? -46.702 -2.039 -45.282 1.00 25.15 179 ALA B O 1
ATOM 3157 N N . LEU B 1 187 ? -48.164 -1.343 -43.855 1.00 25.32 180 LEU B N 1
ATOM 3158 C CA . LEU B 1 187 ? -48.646 -2.650 -43.455 1.00 26.33 180 LEU B CA 1
ATOM 3159 C C . LEU B 1 187 ? -49.543 -3.302 -44.523 1.00 30.06 180 LEU B C 1
ATOM 3160 O O . LEU B 1 187 ? -49.414 -4.412 -44.816 1.00 33.97 180 LEU B O 1
ATOM 3165 N N . LYS B 1 188 ? -50.396 -2.575 -45.219 1.00 27.82 181 LYS B N 1
ATOM 3166 C CA . LYS B 1 188 ? -51.217 -3.230 -46.257 1.00 30.97 181 LYS B CA 1
ATOM 3167 C C . LYS B 1 188 ? -50.342 -3.609 -47.450 1.00 29.53 181 LYS B C 1
ATOM 3168 O O . LYS B 1 188 ? -50.652 -4.546 -48.148 1.00 36.16 181 LYS B O 1
ATOM 3174 N N . ASN B 1 189 ? -49.244 -2.921 -47.643 1.00 27.21 182 ASN B N 1
ATOM 3175 C CA . ASN B 1 189 ? -48.311 -3.173 -48.692 1.00 29.76 182 ASN B CA 1
ATOM 3176 C C . ASN B 1 189 ? -47.107 -4.038 -48.350 1.00 30.53 182 ASN B C 1
ATOM 3177 O O . ASN B 1 189 ? -46.216 -4.089 -49.148 1.00 30.73 182 ASN B O 1
ATOM 3182 N N . ASN B 1 190 ? -47.074 -4.676 -47.175 1.00 30.02 183 ASN B N 1
ATOM 3183 C CA . ASN B 1 190 ? -45.938 -5.510 -46.760 1.00 29.23 183 ASN B CA 1
ATOM 3184 C C . ASN B 1 190 ? -44.547 -4.881 -46.849 1.00 30.11 183 ASN B C 1
ATOM 3185 O O . ASN B 1 190 ? -43.636 -5.484 -47.271 1.00 30.92 183 ASN B O 1
ATOM 3190 N N . LEU B 1 191 ? -44.439 -3.646 -46.370 1.00 28.04 184 LEU B N 1
ATOM 3191 C CA . LEU B 1 191 ? -43.165 -2.939 -46.332 1.00 26.16 184 LEU B CA 1
ATOM 3192 C C . LEU B 1 191 ? -42.598 -3.132 -44.928 1.00 26.98 184 LEU B C 1
ATOM 3193 O O . LEU B 1 191 ? -43.339 -3.077 -43.948 1.00 27.72 184 LEU B O 1
ATOM 3198 N N . THR B 1 192 ? -41.289 -3.342 -44.836 1.00 27.41 185 THR B N 1
ATOM 3199 C CA . THR B 1 192 ? -40.638 -3.527 -43.545 1.00 26.72 185 THR B CA 1
ATOM 3200 C C . THR B 1 192 ? -40.688 -2.235 -42.736 1.00 25.06 185 THR B C 1
ATOM 3201 O O . THR B 1 192 ? -40.247 -1.184 -43.201 1.00 26.51 185 THR B O 1
ATOM 3205 N N . ILE B 1 193 ? -41.229 -2.317 -41.524 1.00 23.22 186 ILE B N 1
ATOM 3206 C CA . ILE B 1 193 ? -41.340 -1.148 -40.658 1.00 21.47 186 ILE B CA 1
ATOM 3207 C C . ILE B 1 193 ? -40.583 -1.333 -39.346 1.00 20.16 186 ILE B C 1
ATOM 3208 O O . ILE B 1 193 ? -40.629 -2.401 -38.735 1.00 21.97 186 ILE B O 1
ATOM 3213 N N . THR B 1 194 ? -39.885 -0.284 -38.922 1.00 16.78 187 THR B N 1
ATOM 3214 C CA . THR B 1 194 ? -39.122 -0.313 -37.681 1.00 17.09 187 THR B CA 1
ATOM 3215 C C . THR B 1 194 ? -39.662 0.735 -36.713 1.00 15.43 187 THR B C 1
ATOM 3216 O O . THR B 1 194 ? -40.215 0.401 -35.665 1.00 18.28 187 THR B O 1
ATOM 3220 N N . ASP B 1 195 ? -39.498 2.003 -37.075 1.00 15.15 188 ASP B N 1
ATOM 3221 C CA . ASP B 1 195 ? -39.974 3.108 -36.254 1.00 12.89 188 ASP B CA 1
ATOM 3222 C C . ASP B 1 195 ? -41.005 3.924 -37.025 1.00 12.76 188 ASP B C 1
ATOM 3223 O O . ASP B 1 195 ? -41.348 3.588 -38.159 1.00 12.99 188 ASP B O 1
ATOM 3228 N N . GLU B 1 196 ? -41.498 4.995 -36.412 1.00 11.79 189 GLU B N 1
ATOM 3229 C CA . GLU B 1 196 ? -42.489 5.843 -37.062 1.00 12.60 189 GLU B CA 1
ATOM 3230 C C . GLU B 1 196 ? -41.894 6.530 -38.279 1.00 13.22 189 GLU B C 1
ATOM 3231 O O . GLU B 1 196 ? -42.555 6.654 -39.317 1.00 11.88 189 GLU B O 1
ATOM 3237 N N . ALA B 1 197 ? -40.634 6.959 -38.179 1.00 12.58 190 ALA B N 1
ATOM 3238 C CA . ALA B 1 197 ? -39.971 7.552 -39.332 1.00 13.38 190 ALA B CA 1
ATOM 3239 C C . ALA B 1 197 ? -39.982 6.593 -40.514 1.00 14.66 190 ALA B C 1
ATOM 3240 O O . ALA B 1 197 ? -40.243 7.005 -41.648 1.00 13.50 190 ALA B O 1
ATOM 3242 N N . SER B 1 198 ? -39.729 5.304 -40.263 1.00 13.51 191 SER B N 1
ATOM 3243 C CA . SER B 1 198 ? -39.710 4.333 -41.353 1.00 15.18 191 SER B CA 1
ATOM 3244 C C . SER B 1 198 ? -41.084 4.152 -41.985 1.00 16.18 191 SER B C 1
ATOM 3245 O O . SER B 1 198 ? -41.179 3.927 -43.197 1.00 16.57 191 SER B O 1
ATOM 3248 N N . ALA B 1 199 ? -42.155 4.249 -41.196 1.00 14.71 192 ALA B N 1
ATOM 3249 C CA . ALA B 1 199 ? -43.492 4.163 -41.775 1.00 14.68 192 ALA B CA 1
ATOM 3250 C C . ALA B 1 199 ? -43.809 5.394 -42.616 1.00 17.71 192 ALA B C 1
ATOM 3251 O O . ALA B 1 199 ? -44.337 5.272 -43.728 1.00 17.81 192 ALA B O 1
ATOM 3253 N N . LEU B 1 200 ? -43.486 6.588 -42.105 1.00 15.23 193 LEU B N 1
ATOM 3254 C CA . LEU B 1 200 ? -43.688 7.822 -42.864 1.00 15.79 193 LEU B CA 1
ATOM 3255 C C . LEU B 1 200 ? -42.878 7.802 -44.140 1.00 18.75 193 LEU B C 1
ATOM 3256 O O . LEU B 1 200 ? -43.257 8.409 -45.149 1.00 18.98 193 LEU B O 1
ATOM 3261 N N . GLU B 1 201 ? -41.688 7.208 -44.153 1.00 19.00 194 GLU B N 1
ATOM 3262 C CA . GLU B 1 201 ? -40.768 7.044 -45.334 1.00 21.98 194 GLU B CA 1
ATOM 3263 C C . GLU B 1 201 ? -41.458 6.269 -46.422 1.00 21.61 194 GLU B C 1
ATOM 3264 O O . GLU B 1 201 ? -41.364 6.560 -47.614 1.00 26.23 194 GLU B O 1
ATOM 3270 N N . SER B 1 202 ? -42.232 5.295 -46.013 1.00 22.01 195 SER B N 1
ATOM 3271 C CA . SER B 1 202 ? -42.932 4.450 -46.974 1.00 24.10 195 SER B CA 1
ATOM 3272 C C . SER B 1 202 ? -43.969 5.197 -47.807 1.00 25.27 195 SER B C 1
ATOM 3273 O O . SER B 1 202 ? -44.353 4.700 -48.871 1.00 29.55 195 SER B O 1
ATOM 3276 N N . ILE B 1 203 ? -44.480 6.332 -47.335 1.00 22.98 196 ILE B N 1
ATOM 3277 C CA . ILE B 1 203 ? -45.449 7.109 -48.099 1.00 22.17 196 ILE B CA 1
ATOM 3278 C C . ILE B 1 203 ? -44.860 8.444 -48.551 1.00 22.99 196 ILE B C 1
ATOM 3279 O O . ILE B 1 203 ? -45.598 9.360 -48.910 1.00 22.61 196 ILE B O 1
ATOM 3284 N N . GLY B 1 204 ? -43.537 8.576 -48.508 1.00 23.54 197 GLY B N 1
ATOM 3285 C CA . GLY B 1 204 ? -42.893 9.755 -49.045 1.00 21.72 197 GLY B CA 1
ATOM 3286 C C . GLY B 1 204 ? -43.008 10.999 -48.199 1.00 22.00 197 GLY B C 1
ATOM 3287 O O . GLY B 1 204 ? -42.787 12.100 -48.712 1.00 20.55 197 GLY B O 1
ATOM 3288 N N . GLU B 1 205 ? -43.357 10.868 -46.922 1.00 20.87 198 GLU B N 1
ATOM 3289 C CA . GLU B 1 205 ? -43.405 12.024 -46.038 1.00 19.67 198 GLU B CA 1
ATOM 3290 C C . GLU B 1 205 ? -42.000 12.354 -45.552 1.00 20.59 198 GLU B C 1
ATOM 3291 O O . GLU B 1 205 ? -41.249 11.463 -45.143 1.00 20.54 198 GLU B O 1
ATOM 3297 N N . SER B 1 206 ? -41.649 13.636 -45.599 1.00 20.29 199 SER B N 1
ATOM 3298 C CA . SER B 1 206 ? -40.349 14.071 -45.111 1.00 20.09 199 SER B CA 1
ATOM 3299 C C . SER B 1 206 ? -40.306 14.017 -43.591 1.00 19.49 199 SER B C 1
ATOM 3300 O O . SER B 1 206 ? -41.283 14.347 -42.912 1.00 19.52 199 SER B O 1
ATOM 3303 N N . VAL B 1 207 ? -39.162 13.601 -43.058 1.00 18.08 200 VAL B N 1
ATOM 3304 C CA . VAL B 1 207 ? -38.935 13.542 -41.620 1.00 16.90 200 VAL B CA 1
ATOM 3305 C C . VAL B 1 207 ? -37.617 14.242 -41.333 1.00 17.53 200 VAL B C 1
ATOM 3306 O O . VAL B 1 207 ? -36.572 13.849 -41.866 1.00 19.19 200 VAL B O 1
ATOM 3310 N N . GLN B 1 208 ? -37.665 15.273 -40.501 1.00 16.87 201 GLN B N 1
ATOM 3311 C CA . GLN B 1 208 ? -36.478 16.020 -40.125 1.00 18.17 201 GLN B CA 1
ATOM 3312 C C . GLN B 1 208 ? -35.875 15.417 -38.862 1.00 17.66 201 GLN B C 1
ATOM 3313 O O . GLN B 1 208 ? -36.584 14.869 -38.017 1.00 16.58 201 GLN B O 1
ATOM 3319 N N . VAL B 1 209 ? -34.558 15.507 -38.740 1.00 17.84 202 VAL B N 1
ATOM 3320 C CA . VAL B 1 209 ? -33.882 15.047 -37.533 1.00 16.03 202 VAL B CA 1
ATOM 3321 C C . VAL B 1 209 ? -33.601 16.250 -36.652 1.00 15.86 202 VAL B C 1
ATOM 3322 O O . VAL B 1 209 ? -33.221 17.326 -37.134 1.00 18.08 202 VAL B O 1
ATOM 3326 N N . VAL B 1 210 ? -33.840 16.077 -35.358 1.00 13.21 203 VAL B N 1
ATOM 3327 C CA . VAL B 1 210 ? -33.561 17.076 -34.340 1.00 12.81 203 VAL B CA 1
ATOM 3328 C C . VAL B 1 210 ? -32.536 16.477 -33.388 1.00 11.92 203 VAL B C 1
ATOM 3329 O O . VAL B 1 210 ? -32.663 15.312 -32.996 1.00 11.10 203 VAL B O 1
ATOM 3333 N N . MET B 1 211 ? -31.514 17.256 -33.038 1.00 12.21 204 MET B N 1
ATOM 3334 C CA . MET B 1 211 ? -30.419 16.736 -32.224 1.00 13.32 204 MET B CA 1
ATOM 3335 C C . MET B 1 211 ? -30.924 16.211 -30.886 1.00 11.75 204 MET B C 1
ATOM 3336 O O . MET B 1 211 ? -31.523 16.952 -30.100 1.00 12.09 204 MET B O 1
ATOM 3341 N N . GLY B 1 212 ? -30.671 14.934 -30.632 1.00 11.32 205 GLY B N 1
ATOM 3342 C CA . GLY B 1 212 ? -30.927 14.309 -29.348 1.00 11.88 205 GLY B CA 1
ATOM 3343 C C . GLY B 1 212 ? -29.738 14.434 -28.424 1.00 11.69 205 GLY B C 1
ATOM 3344 O O . GLY B 1 212 ? -28.994 15.419 -28.457 1.00 13.31 205 GLY B O 1
ATOM 3345 N N . ARG B 1 213 ? -29.557 13.427 -27.573 1.00 11.69 206 ARG B N 1
ATOM 3346 C CA . ARG B 1 213 ? -28.422 13.403 -26.664 1.00 11.80 206 ARG B CA 1
ATOM 3347 C C . ARG B 1 213 ? -27.891 11.984 -26.555 1.00 11.79 206 ARG B C 1
ATOM 3348 O O . ARG B 1 213 ? -28.647 11.011 -26.619 1.00 10.91 206 ARG B O 1
ATOM 3356 N N . SER B 1 214 ? -26.574 11.880 -26.374 1.00 12.67 207 SER B N 1
ATOM 3357 C CA . SER B 1 214 ? -25.969 10.574 -26.157 1.00 12.72 207 SER B CA 1
ATOM 3358 C C . SER B 1 214 ? -26.511 9.913 -24.897 1.00 11.72 207 SER B C 1
ATOM 3359 O O . SER B 1 214 ? -26.500 8.682 -24.793 1.00 13.94 207 SER B O 1
ATOM 3362 N N . ASP B 1 215 ? -26.985 10.697 -23.929 1.00 10.90 208 ASP B N 1
ATOM 3363 C CA . ASP B 1 215 ? -27.512 10.113 -22.703 1.00 12.16 208 ASP B CA 1
ATOM 3364 C C . ASP B 1 215 ? -29.014 9.846 -22.766 1.00 11.05 208 ASP B C 1
ATOM 3365 O O . ASP B 1 215 ? -29.613 9.513 -21.739 1.00 10.34 208 ASP B O 1
ATOM 3370 N N . ASN B 1 216 ? -29.630 9.956 -23.943 1.00 9.56 209 ASN B N 1
ATOM 3371 C CA . ASN B 1 216 ? -31.017 9.532 -24.131 1.00 10.37 209 ASN B CA 1
ATOM 3372 C C . ASN B 1 216 ? -30.986 8.029 -24.423 1.00 10.40 209 ASN B C 1
ATOM 3373 O O . ASN B 1 216 ? -31.274 7.564 -25.525 1.00 10.54 209 ASN B O 1
ATOM 3378 N N . ILE B 1 217 ? -30.632 7.257 -23.397 1.00 10.24 210 ILE B N 1
ATOM 3379 C CA . ILE B 1 217 ? -30.290 5.859 -23.623 1.00 11.84 210 ILE B CA 1
ATOM 3380 C C . ILE B 1 217 ? -31.589 5.069 -23.650 1.00 11.58 210 ILE B C 1
ATOM 3381 O O . ILE B 1 217 ? -32.551 5.372 -22.934 1.00 9.49 210 ILE B O 1
ATOM 3386 N N . LYS B 1 218 ? -31.589 3.991 -24.427 1.00 11.09 211 LYS B N 1
ATOM 3387 C CA . LYS B 1 218 ? -32.719 3.098 -24.494 1.00 10.34 211 LYS B CA 1
ATOM 3388 C C . LYS B 1 218 ? -32.235 1.925 -23.618 1.00 10.69 211 LYS B C 1
ATOM 3389 O O . LYS B 1 218 ? -31.313 1.252 -23.958 1.00 10.75 211 LYS B O 1
ATOM 3395 N N . ILE B 1 219 ? -32.885 1.735 -22.472 1.00 9.91 212 ILE B N 1
ATOM 3396 C CA . ILE B 1 219 ? -32.493 0.718 -21.504 1.00 11.17 212 ILE B CA 1
ATOM 3397 C C . ILE B 1 219 ? -32.690 -0.656 -22.126 1.00 11.79 212 ILE B C 1
ATOM 3398 O O . ILE B 1 219 ? -33.810 -1.034 -22.491 1.00 12.48 212 ILE B O 1
ATOM 3403 N N . THR B 1 220 ? -31.601 -1.415 -22.241 1.00 12.79 213 THR B N 1
ATOM 3404 C CA . THR B 1 220 ? -31.604 -2.649 -23.017 1.00 14.25 213 THR B CA 1
ATOM 3405 C C . THR B 1 220 ? -31.095 -3.812 -22.174 1.00 15.39 213 THR B C 1
ATOM 3406 O O . THR B 1 220 ? -31.688 -4.896 -22.178 1.00 16.80 213 THR B O 1
ATOM 3410 N N . TYR B 1 221 ? -29.983 -3.609 -21.478 1.00 15.15 214 TYR B N 1
ATOM 3411 C CA . TYR B 1 221 ? -29.385 -4.617 -20.619 1.00 16.62 214 TYR B CA 1
ATOM 3412 C C . TYR B 1 221 ? -29.653 -4.302 -19.155 1.00 16.87 214 TYR B C 1
ATOM 3413 O O . TYR B 1 221 ? -29.909 -3.150 -18.794 1.00 14.54 214 TYR B O 1
ATOM 3422 N N . PRO B 1 222 ? -29.603 -5.314 -18.278 1.00 17.92 215 PRO B N 1
ATOM 3423 C CA . PRO B 1 222 ? -29.861 -5.062 -16.850 1.00 16.53 215 PRO B CA 1
ATOM 3424 C C . PRO B 1 222 ? -29.016 -3.943 -16.268 1.00 16.45 215 PRO B C 1
ATOM 3425 O O . PRO B 1 222 ? -29.528 -3.128 -15.491 1.00 18.03 215 PRO B O 1
ATOM 3429 N N . ASP B 1 223 ? -27.736 -3.867 -16.634 1.00 16.04 216 ASP B N 1
ATOM 3430 C CA . ASP B 1 223 ? -26.898 -2.826 -16.059 1.00 16.35 216 ASP B CA 1
ATOM 3431 C C . ASP B 1 223 ? -27.253 -1.439 -16.576 1.00 16.27 216 ASP B C 1
ATOM 3432 O O . ASP B 1 223 ? -26.791 -0.450 -15.999 1.00 15.55 216 ASP B O 1
ATOM 3437 N N . ASP B 1 224 ? -28.073 -1.337 -17.627 1.00 13.43 217 ASP B N 1
ATOM 3438 C CA . ASP B 1 224 ? -28.477 -0.024 -18.115 1.00 12.63 217 ASP B CA 1
ATOM 3439 C C . ASP B 1 224 ? -29.350 0.711 -17.108 1.00 12.50 217 ASP B C 1
ATOM 3440 O O . ASP B 1 224 ? -29.427 1.943 -17.159 1.00 10.87 217 ASP B O 1
ATOM 3445 N N . LEU B 1 225 ? -30.037 -0.019 -16.225 1.00 13.74 218 LEU B N 1
ATOM 3446 C CA . LEU B 1 225 ? -30.835 0.627 -15.188 1.00 13.27 218 LEU B CA 1
ATOM 3447 C C . LEU B 1 225 ? -29.967 1.499 -14.295 1.00 12.46 218 LEU B C 1
ATOM 3448 O O . LEU B 1 225 ? -30.342 2.630 -13.964 1.00 13.60 218 LEU B O 1
ATOM 3453 N N . GLU B 1 226 ? -28.811 0.983 -13.877 1.00 12.82 219 GLU B N 1
ATOM 3454 C CA . GLU B 1 226 ? -27.904 1.788 -13.072 1.00 14.21 219 GLU B CA 1
ATOM 3455 C C . GLU B 1 226 ? -27.442 3.016 -13.844 1.00 12.77 219 GLU B C 1
ATOM 3456 O O . GLU B 1 226 ? -27.459 4.135 -13.320 1.00 14.08 219 GLU B O 1
ATOM 3462 N N . LEU B 1 227 ? -27.053 2.828 -15.107 1.00 13.03 220 LEU B N 1
ATOM 3463 C CA . LEU B 1 227 ? -26.597 3.959 -15.908 1.00 11.55 220 LEU B CA 1
ATOM 3464 C C . LEU B 1 227 ? -27.695 5.003 -16.058 1.00 10.90 220 LEU B C 1
ATOM 3465 O O . LEU B 1 227 ? -27.437 6.206 -15.931 1.00 10.61 220 LEU B O 1
ATOM 3470 N N . ALA B 1 228 ? -28.929 4.563 -16.319 1.00 11.20 221 ALA B N 1
ATOM 3471 C CA . ALA B 1 228 ? -30.044 5.501 -16.407 1.00 12.49 221 ALA B CA 1
ATOM 3472 C C . ALA B 1 228 ? -30.246 6.241 -15.091 1.00 11.48 221 ALA B C 1
ATOM 3473 O O . ALA B 1 228 ? -30.558 7.437 -15.085 1.00 12.38 221 ALA B O 1
ATOM 3475 N N . ARG B 1 229 ? -30.089 5.542 -13.965 1.00 12.27 222 ARG B N 1
ATOM 3476 C CA . ARG B 1 229 ? -30.168 6.209 -12.670 1.00 12.67 222 ARG B CA 1
ATOM 3477 C C . ARG B 1 229 ? -29.137 7.325 -12.567 1.00 14.32 222 ARG B C 1
ATOM 3478 O O . ARG B 1 229 ? -29.462 8.455 -12.181 1.00 15.70 222 ARG B O 1
ATOM 3486 N N . LEU B 1 230 ? -27.888 7.032 -12.936 1.00 12.62 223 LEU B N 1
ATOM 3487 C CA . LEU B 1 230 ? -26.839 8.042 -12.850 1.00 13.13 223 LEU B CA 1
ATOM 3488 C C . LEU B 1 230 ? -27.074 9.173 -13.842 1.00 14.92 223 LEU B C 1
ATOM 3489 O O . LEU B 1 230 ? -26.832 10.343 -13.519 1.00 16.51 223 LEU B O 1
ATOM 3494 N N . ILE B 1 231 ? -27.565 8.854 -15.044 1.00 12.94 224 ILE B N 1
ATOM 3495 C CA . ILE B 1 231 ? -27.845 9.901 -16.024 1.00 13.43 224 ILE B CA 1
ATOM 3496 C C . ILE B 1 231 ? -28.877 10.867 -15.466 1.00 16.49 224 ILE B C 1
ATOM 3497 O O . ILE B 1 231 ? -28.693 12.090 -15.499 1.00 18.43 224 ILE B O 1
ATOM 3502 N N . LEU B 1 232 ? -29.975 10.326 -14.933 1.00 14.48 225 LEU B N 1
ATOM 3503 C CA . LEU B 1 232 ? -31.002 11.176 -14.347 1.00 17.47 225 LEU B CA 1
ATOM 3504 C C . LEU B 1 232 ? -30.406 12.051 -13.254 1.00 20.54 225 LEU B C 1
ATOM 3505 O O . LEU B 1 232 ? -30.737 13.237 -13.144 1.00 21.38 225 LEU B O 1
ATOM 3510 N N . GLN B 1 233 ? -29.503 11.485 -12.450 1.00 19.45 226 GLN B N 1
ATOM 3511 C CA . GLN B 1 233 ? -28.828 12.277 -11.430 1.00 19.65 226 GLN B CA 1
ATOM 3512 C C . GLN B 1 233 ? -27.843 13.260 -12.052 1.00 22.24 226 GLN B C 1
ATOM 3513 O O . GLN B 1 233 ? -27.733 14.405 -11.599 1.00 26.91 226 GLN B O 1
ATOM 3519 N N . SER B 1 234 ? -27.090 12.884 -13.079 1.00 21.90 227 SER B N 1
ATOM 3520 C CA . SER B 1 234 ? -26.120 13.763 -13.734 1.00 19.62 227 SER B CA 1
ATOM 3521 C C . SER B 1 234 ? -26.712 14.924 -14.437 1.00 23.51 227 SER B C 1
ATOM 3522 O O . SER B 1 234 ? -26.076 15.881 -14.726 1.00 26.05 227 SER B O 1
ATOM 3525 N N . GLN B 1 235 ? -27.975 14.828 -14.723 1.00 23.64 228 GLN B N 1
ATOM 3526 C CA . GLN B 1 235 ? -28.713 15.871 -15.384 1.00 26.18 228 GLN B CA 1
ATOM 3527 C C . GLN B 1 235 ? -29.144 16.907 -14.305 1.00 27.51 228 GLN B C 1
ATOM 3528 O O . GLN B 1 235 ? -29.174 16.584 -13.154 1.00 31.18 228 GLN B O 1
#

B-factor: mean 15.96, std 6.99, range [4.6, 54.48]